Protein AF-A0AAD9SMP8-F1 (afdb_monomer)

Sequence (390 aa):
MAASILRLLPRDSVRFQEAGIYNTIIQHGGFRTTGMDWRRNPSGDGKGGKKAGELVGGMPQEEKLDVYGPPGNGTLNMPQPKLCQILLDEATKQETISICFNTELVAIYDEEGDEFVKAETKDITTGNKKIFAGRYLVGADGGKSKTRRLLGIPFSGHTWPEQLLATDVWLINYEESPITTTYLLDPVHYTVITPLTRPVTGEKSMWRIVFALAPDDTRNDEELLSDEHIYSHYERIWPGPRPLPFQTENRMTYVIHQRLAATMKRGRCLLAGDAAHLVNPTGALGLNTGFLDAIALSDALKMILKEGKPADRVLQTYSNERRKVVQDFVDPTSTYNKLRLHSINIETAAQDDWFFRSLQGYSSEDFRRYWGRLDQMWPTDMRALVDKSV

Solvent-accessible surface area (backbone atoms only — not comparable to full-atom values): 21055 Å² total; per-residue (Å²): 128,81,67,53,71,42,54,31,49,33,72,58,40,43,52,34,47,76,70,67,44,39,66,57,41,40,76,74,61,28,38,43,23,29,29,38,34,33,24,42,57,37,43,74,60,86,78,70,27,28,34,73,30,58,78,57,30,46,46,61,64,44,98,77,68,70,43,78,56,77,72,39,82,25,29,41,30,33,47,35,64,60,53,52,48,53,53,47,56,61,45,68,73,36,90,90,54,85,85,71,77,65,56,42,82,76,48,76,50,74,60,93,88,58,79,48,31,35,40,33,30,29,31,75,87,79,64,52,72,49,77,47,76,33,68,59,45,77,27,68,61,32,78,78,22,58,54,38,55,75,69,68,49,55,71,50,72,53,68,57,76,40,39,34,43,37,34,34,32,38,35,57,31,73,57,93,64,81,55,37,37,38,33,30,45,30,76,55,56,21,32,43,38,33,60,54,37,85,78,48,70,79,34,75,25,37,29,40,38,36,32,37,38,54,67,81,62,80,68,51,74,68,56,63,65,28,69,69,52,50,45,62,52,48,72,51,64,54,47,32,61,65,84,71,74,68,48,77,80,44,75,49,76,48,78,41,34,44,31,37,39,77,56,31,55,56,94,54,34,35,40,28,28,38,32,26,36,39,54,40,62,41,80,58,46,42,73,53,53,23,52,51,39,50,50,36,48,51,52,38,48,46,40,32,78,74,67,66,44,64,56,68,63,42,49,50,48,52,26,52,51,58,50,45,34,38,67,77,41,49,51,56,52,24,50,51,47,43,46,56,30,37,71,52,58,76,93,46,32,50,76,73,39,68,67,34,41,27,28,76,36,80,86,35,68,60,27,48,54,57,51,49,48,52,70,62,53,67,65,69,63,53,65,66,56,59,62,68,74,110

Nearest PDB structures (foldseek):
  6aio-assembly1_A  TM=8.167E-01  e=2.215E-22  Pseudomonas putida
  8jqq-assembly1_B  TM=7.731E-01  e=3.507E-19  Xylophilus ampelinus
  8jqo-assembly1_A  TM=7.330E-01  e=1.964E-19  Xylophilus ampelinus
  8jqo-assembly2_C-2  TM=7.338E-01  e=7.036E-19  Xylophilus ampelinus
  8jqo-assembly1_D  TM=6.074E-01  e=1.804E-14  Xylophilus ampelinus

pLDDT: mean 88.71, std 10.53, range [29.11, 98.75]

Secondary structure (DSSP, 8-state):
---PEEEE-HHHHHHHHHTT-HHHHHHTT-EEE-EEEEEPPPEE-SSSSEEPPPEEEEEES-SS--TTSSSSSSEEEEEHHHHHHHHHHHHHT-TT----TTEEEEEEE--TT-SSEEEEEEETTT--EEEEEES-EEE---TT-HHHHHTT--EEEEEEEEEEEEEEEEEE--S---SEEEEE--TTT-EEEEESS---TTSEEEEEEEEEPPTT----HHHHTSHHHHHHHHHHH--B-SSPPEEEEEEEEEEEEEEEES-SEETTEEE-GGGTEE--STTS-HHHHHHHHHHHHHHHHHHHHTT---HHHHHHHHHHHHHHHIIIIIHHHHHHHHHHHHSS-TTTHHHH-HHHHHTT-TTSHHHHHHHHHHHHHSS--HHHHHHHT-

Organism: Phomopsis amygdali (NCBI:txid1214568)

Foldseek 3Di:
DQQDKQWAALVLLVVCVVVVCSLVCLVLFKWFFQEEWEFAWWDDPVPQFTDGGDTLFDDRQDPDDPGSDGRGHTIIIAGNVSVVVSVVVVQVVDPPDDDDPQKAFDAWDFDPPDQWIKTWIARNPPRDIDIDIDNAAEFPPALPTPLCVNLVWDKDFWWDLWKKKKFWKKFAAADPDRQYFYWHFAQAWIKTKHWNHGHDHRDIGIIIMMTTHGSPPPDDFCRCFDPVNVQVVCRTHDGDHPPGDMDTDDIGMDIAIFIAIPWQDDRRYGYAASRGTTFGCQVNPRVSLRVLLVVLVVVLCCCCVPVVQDNVLLRRLSGVLSVCLSVVPVRVVRVVSVCLRNPDPSVCSCPPDLVSVLRVDCPDPSNVVVVVCCVPRRHDPSVVSSVVVD

InterPro domains:
  IPR002938 FAD-binding domain [PF01494] (42-331)
  IPR036188 FAD/NAD(P)-binding domain superfamily [G3DSA:3.50.50.60] (16-326)
  IPR036188 FAD/NAD(P)-binding domain superfamily [SSF51905] (65-343)
  IPR050641 Rifampicin monooxygenase-like [PTHR43004] (73-327)

Mean predicted aligned error: 5.75 Å

Radius of gyration: 22.21 Å; Cα contacts (8 Å, |Δi|>4): 740; chains: 1; bounding box: 58×47×62 Å

Structure (mmCIF, N/CA/C/O backbone):
data_AF-A0AAD9SMP8-F1
#
_entry.id   AF-A0AAD9SMP8-F1
#
loop_
_atom_site.group_PDB
_atom_site.id
_atom_site.type_symbol
_atom_site.label_atom_id
_atom_site.label_alt_id
_atom_site.label_comp_id
_atom_site.label_asym_id
_atom_site.label_entity_id
_atom_site.label_seq_id
_atom_site.pdbx_PDB_ins_code
_atom_site.Cartn_x
_atom_site.Cartn_y
_atom_site.Cartn_z
_atom_site.occupancy
_atom_site.B_iso_or_equiv
_atom_site.auth_seq_id
_atom_site.auth_comp_id
_atom_site.auth_asym_id
_atom_site.auth_atom_id
_atom_site.pdbx_PDB_model_num
ATOM 1 N N . MET A 1 1 ? 9.479 -7.147 8.253 1.00 29.11 1 MET A N 1
ATOM 2 C CA . MET A 1 1 ? 8.318 -6.748 7.424 1.00 29.11 1 MET A CA 1
ATOM 3 C C . MET A 1 1 ? 8.856 -6.188 6.125 1.00 29.11 1 MET A C 1
ATOM 5 O O . MET A 1 1 ? 9.811 -5.424 6.206 1.00 29.11 1 MET A O 1
ATOM 9 N N . ALA A 1 2 ? 8.289 -6.540 4.965 1.00 30.45 2 ALA A N 1
ATOM 10 C CA . ALA A 1 2 ? 8.535 -5.762 3.749 1.00 30.45 2 ALA A CA 1
ATOM 11 C C . ALA A 1 2 ? 8.248 -4.313 4.065 1.00 30.45 2 ALA A C 1
ATOM 13 O O . ALA A 1 2 ? 7.158 -3.997 4.541 1.00 30.45 2 ALA A O 1
ATOM 14 N N . ALA A 1 3 ? 9.217 -3.444 3.808 1.00 36.84 3 ALA A N 1
ATOM 15 C CA . ALA A 1 3 ? 8.882 -2.056 3.613 1.00 36.84 3 ALA A CA 1
ATOM 16 C C . ALA A 1 3 ? 7.893 -2.035 2.439 1.00 36.84 3 ALA A C 1
ATOM 18 O O . ALA A 1 3 ? 8.264 -2.347 1.315 1.00 36.84 3 ALA A O 1
ATOM 19 N N . SER A 1 4 ? 6.616 -1.739 2.670 1.00 54.50 4 SER A N 1
ATOM 20 C CA . SER A 1 4 ? 5.801 -1.277 1.553 1.00 54.50 4 SER A CA 1
ATOM 21 C C . SER A 1 4 ? 6.406 0.042 1.071 1.00 54.50 4 SER A C 1
ATOM 23 O O . SER A 1 4 ? 7.112 0.730 1.817 1.00 54.50 4 SER A O 1
ATOM 25 N N . ILE A 1 5 ? 6.174 0.404 -0.183 1.00 56.78 5 ILE A N 1
ATOM 26 C CA . ILE A 1 5 ? 6.502 1.750 -0.640 1.00 56.78 5 ILE A CA 1
ATOM 27 C C . ILE A 1 5 ? 5.227 2.581 -0.619 1.00 56.78 5 ILE A C 1
ATOM 29 O O . ILE A 1 5 ? 4.198 2.188 -1.174 1.00 56.78 5 ILE A O 1
ATOM 33 N N . LEU A 1 6 ? 5.300 3.732 0.041 1.00 60.56 6 LEU A N 1
ATOM 34 C CA . LEU A 1 6 ? 4.286 4.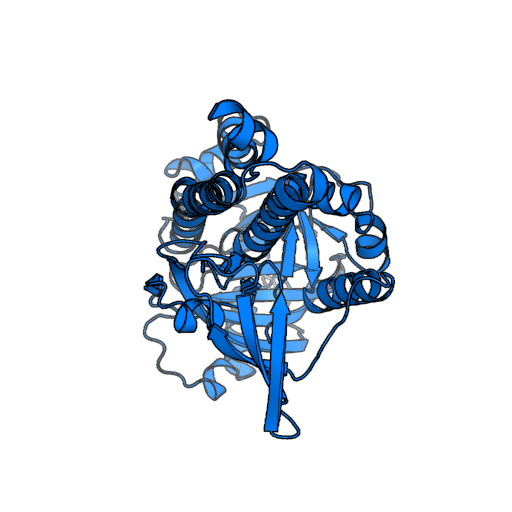758 -0.094 1.00 60.56 6 LEU A CA 1
ATOM 35 C C . LEU A 1 6 ? 4.351 5.290 -1.523 1.00 60.56 6 LEU A C 1
ATOM 37 O O . LEU A 1 6 ? 5.400 5.774 -1.927 1.00 60.56 6 LEU A O 1
ATOM 41 N N . ARG A 1 7 ? 3.255 5.177 -2.273 1.00 67.81 7 ARG A N 1
ATOM 42 C CA . ARG A 1 7 ? 3.108 5.720 -3.630 1.00 67.81 7 ARG A CA 1
ATOM 43 C C . ARG A 1 7 ? 1.834 6.535 -3.688 1.00 67.81 7 ARG A C 1
ATOM 45 O O . ARG A 1 7 ? 0.819 6.045 -4.164 1.00 67.81 7 ARG A O 1
ATOM 52 N N . LEU A 1 8 ? 1.860 7.742 -3.148 1.00 67.06 8 LEU A N 1
ATOM 53 C CA . LEU A 1 8 ? 0.639 8.531 -3.014 1.00 67.06 8 LEU A CA 1
ATOM 54 C C . LEU A 1 8 ? 0.308 9.240 -4.311 1.00 67.06 8 LEU A C 1
ATOM 56 O O . LEU A 1 8 ? 1.173 9.894 -4.898 1.00 67.06 8 LEU A O 1
ATOM 60 N N . LEU A 1 9 ? -0.955 9.144 -4.712 1.00 71.06 9 LEU A N 1
ATOM 61 C CA . LEU A 1 9 ? -1.479 9.929 -5.816 1.00 71.06 9 LEU A CA 1
ATOM 62 C C . LEU A 1 9 ? -1.513 11.420 -5.422 1.00 71.06 9 LEU A C 1
ATOM 64 O O . LEU A 1 9 ? -1.563 11.737 -4.227 1.00 71.06 9 LEU A O 1
ATOM 68 N N . PRO A 1 10 ? -1.530 12.346 -6.399 1.00 70.38 10 PRO A N 1
ATOM 69 C CA . PRO A 1 10 ? -1.538 13.791 -6.162 1.00 70.38 10 PRO A CA 1
ATOM 70 C C . PRO A 1 10 ? -2.457 14.257 -5.027 1.00 70.38 10 PRO A C 1
ATOM 72 O O . PRO A 1 10 ? -2.018 14.954 -4.113 1.00 70.38 10 PRO A O 1
ATOM 75 N N . ARG A 1 11 ? -3.720 13.817 -5.012 1.00 70.19 11 ARG A N 1
ATOM 76 C CA . ARG A 1 11 ? -4.690 14.205 -3.973 1.00 70.19 11 ARG A CA 1
ATOM 77 C C . ARG A 1 11 ? -4.349 13.675 -2.587 1.00 70.19 11 ARG A C 1
ATOM 79 O O . ARG A 1 11 ? -4.571 14.376 -1.604 1.00 70.19 11 ARG A O 1
ATOM 86 N N . ASP A 1 12 ? -3.797 12.472 -2.496 1.00 73.44 12 ASP A N 1
ATOM 87 C CA . ASP A 1 12 ? -3.423 11.905 -1.204 1.00 73.44 12 ASP A CA 1
ATOM 88 C C . ASP A 1 12 ? -2.249 12.701 -0.605 1.00 73.44 12 ASP A C 1
ATOM 90 O O . ASP A 1 12 ? -2.205 12.942 0.600 1.00 73.44 12 ASP A O 1
ATOM 94 N N . SER A 1 13 ? -1.343 13.216 -1.448 1.00 77.62 13 SER A N 1
ATOM 95 C CA . SER A 1 13 ? -0.249 14.092 -1.007 1.00 77.62 13 SER A CA 1
ATOM 96 C C . SER A 1 13 ? -0.734 15.433 -0.429 1.00 77.62 13 SER A C 1
ATOM 98 O O . SER A 1 13 ? -0.152 15.929 0.537 1.00 77.62 13 SER A O 1
ATOM 100 N N . VAL A 1 14 ? -1.855 15.974 -0.929 1.00 81.56 14 VAL A N 1
ATOM 101 C CA . VAL A 1 14 ? -2.503 17.173 -0.360 1.00 81.56 14 VAL A CA 1
ATOM 102 C C . VAL A 1 14 ? -2.977 16.913 1.071 1.00 81.56 14 VAL A C 1
ATOM 104 O O . VAL A 1 14 ? -2.834 17.777 1.930 1.00 81.56 14 VAL A O 1
ATOM 107 N N . ARG A 1 15 ? -3.448 15.701 1.384 1.00 81.38 15 ARG A N 1
ATOM 108 C CA . ARG A 1 15 ? -3.866 15.343 2.752 1.00 81.38 15 ARG A CA 1
ATOM 109 C C . ARG A 1 15 ? -2.700 15.336 3.736 1.00 81.38 15 ARG A C 1
ATOM 111 O O . ARG A 1 15 ? -2.864 15.739 4.883 1.00 81.38 15 ARG A O 1
ATOM 118 N N . PHE A 1 16 ? -1.505 14.956 3.289 1.00 85.00 16 PHE A N 1
ATOM 119 C CA . PHE A 1 16 ? -0.293 15.078 4.105 1.00 85.00 16 PHE A CA 1
ATOM 120 C C . PHE A 1 16 ? 0.128 16.532 4.331 1.00 85.00 16 PHE A C 1
ATOM 122 O O . PHE A 1 16 ? 0.701 16.850 5.374 1.00 85.00 16 PHE A O 1
ATOM 129 N N . GLN A 1 17 ? -0.174 17.423 3.386 1.00 88.25 17 GLN A N 1
ATOM 130 C CA . GLN A 1 17 ? 0.035 18.859 3.551 1.00 88.25 17 GLN A CA 1
ATOM 131 C C . GLN A 1 17 ? -0.968 19.469 4.528 1.00 88.25 17 GLN A C 1
ATOM 133 O O . GLN A 1 17 ? -0.564 20.241 5.393 1.00 88.25 17 GLN A O 1
ATOM 138 N N . GLU A 1 18 ? -2.243 19.089 4.439 1.00 85.38 18 GLU A N 1
ATOM 139 C CA . GLU A 1 18 ? -3.284 19.472 5.403 1.00 85.38 18 GLU A CA 1
ATOM 140 C C . GLU A 1 18 ? -2.964 18.963 6.816 1.00 85.38 18 GLU A C 1
ATOM 142 O O . GLU A 1 18 ? -3.203 19.663 7.797 1.00 85.38 18 GLU A O 1
ATOM 147 N N . ALA A 1 19 ? -2.372 17.769 6.923 1.00 84.38 19 ALA A N 1
ATOM 148 C CA . ALA A 1 19 ? -1.872 17.217 8.180 1.00 84.38 19 ALA A CA 1
ATOM 149 C C . ALA A 1 19 ? -0.556 17.864 8.662 1.00 84.38 19 ALA A C 1
ATOM 151 O O . ALA A 1 19 ? -0.098 17.552 9.757 1.00 84.38 19 ALA A O 1
ATOM 152 N N . GLY A 1 20 ? 0.064 18.743 7.866 1.00 89.88 20 GLY A N 1
ATOM 153 C CA . GLY A 1 20 ? 1.288 19.464 8.227 1.00 89.88 20 GLY A CA 1
ATOM 154 C C . GLY A 1 20 ? 2.585 18.655 8.133 1.00 89.88 20 GLY A C 1
ATOM 155 O O . GLY A 1 20 ? 3.628 19.152 8.547 1.00 89.88 20 GLY A O 1
ATOM 156 N N . ILE A 1 21 ? 2.560 17.441 7.573 1.00 90.94 21 ILE A N 1
ATOM 157 C CA . ILE A 1 21 ? 3.720 16.528 7.572 1.00 90.94 21 ILE A CA 1
ATOM 158 C C . ILE A 1 21 ? 4.367 16.341 6.195 1.00 90.94 21 ILE A C 1
ATOM 160 O O . ILE A 1 21 ? 5.416 15.710 6.094 1.00 90.94 21 ILE A O 1
ATOM 164 N N . TYR A 1 22 ? 3.790 16.905 5.128 1.00 91.62 22 TYR A N 1
ATOM 165 C CA . TYR A 1 22 ? 4.344 16.802 3.770 1.00 91.62 22 TYR A CA 1
ATOM 166 C C . TYR A 1 22 ? 5.791 17.312 3.680 1.00 91.62 22 TYR A C 1
ATOM 168 O O . TYR A 1 22 ? 6.666 16.612 3.175 1.00 91.62 22 TYR A O 1
ATOM 176 N N . ASN A 1 23 ? 6.077 18.494 4.233 1.00 92.50 23 ASN A N 1
ATOM 177 C CA . ASN A 1 23 ? 7.435 19.048 4.220 1.00 92.50 23 ASN A CA 1
ATOM 178 C C . ASN A 1 23 ? 8.419 18.163 4.997 1.00 92.50 23 ASN A C 1
ATOM 180 O O . ASN A 1 23 ? 9.541 17.952 4.540 1.00 92.50 23 ASN A O 1
ATOM 184 N N . THR A 1 24 ? 7.987 17.590 6.123 1.00 93.12 24 THR A N 1
ATOM 185 C CA . THR A 1 24 ? 8.782 16.626 6.893 1.00 93.12 24 THR A CA 1
ATOM 186 C C . THR A 1 24 ? 9.091 15.381 6.062 1.00 93.12 24 THR A C 1
ATOM 188 O O . THR A 1 24 ? 10.232 14.920 6.060 1.00 93.12 24 THR A O 1
ATOM 191 N N . ILE A 1 25 ? 8.115 14.869 5.299 1.00 92.00 25 ILE A N 1
ATOM 192 C CA . ILE A 1 25 ? 8.309 13.742 4.374 1.00 92.00 25 ILE A CA 1
ATOM 193 C C . ILE A 1 25 ? 9.389 14.077 3.339 1.00 92.00 25 ILE A C 1
ATOM 195 O O . ILE A 1 25 ? 10.327 13.299 3.171 1.00 92.00 25 ILE A O 1
ATOM 199 N N . ILE A 1 26 ? 9.309 15.241 2.690 1.00 92.56 26 ILE A N 1
ATOM 200 C CA . ILE A 1 26 ? 10.308 15.676 1.702 1.00 92.56 26 ILE A CA 1
ATOM 201 C C . ILE A 1 26 ? 11.707 15.789 2.330 1.00 92.56 26 ILE A C 1
ATOM 203 O O . ILE A 1 26 ? 12.669 15.223 1.809 1.00 92.56 26 ILE A O 1
ATOM 207 N N . GLN A 1 27 ? 11.823 16.432 3.495 1.00 92.62 27 GLN A N 1
ATOM 208 C CA . GLN A 1 27 ? 13.098 16.609 4.207 1.00 92.62 27 GLN A CA 1
ATOM 209 C C . GLN A 1 27 ? 13.762 15.284 4.612 1.00 92.62 27 GLN A C 1
ATOM 211 O O . GLN A 1 27 ? 14.986 15.197 4.650 1.00 92.62 27 GLN A O 1
ATOM 216 N N . HIS A 1 28 ? 12.975 14.235 4.866 1.00 91.31 28 HIS A N 1
ATOM 217 C CA . HIS A 1 28 ? 13.473 12.912 5.265 1.00 91.31 28 HIS A CA 1
ATOM 218 C C . HIS A 1 28 ? 13.647 11.941 4.081 1.00 91.31 28 HIS A C 1
ATOM 220 O O . HIS A 1 28 ? 13.738 10.717 4.252 1.00 91.31 28 HIS A O 1
ATOM 226 N N . GLY A 1 29 ? 13.746 12.487 2.867 1.00 88.44 29 GLY A N 1
ATOM 227 C CA . GLY A 1 29 ? 14.067 11.744 1.651 1.00 88.44 29 GLY A CA 1
ATOM 228 C C . GLY A 1 29 ? 12.851 11.251 0.872 1.00 88.44 29 GLY A C 1
ATOM 229 O O . GLY A 1 29 ? 13.003 10.367 0.032 1.00 88.44 29 GLY A O 1
ATOM 230 N N . GLY A 1 30 ? 11.662 11.790 1.146 1.00 90.88 30 GLY A N 1
ATOM 231 C CA . GLY A 1 30 ? 10.511 11.653 0.262 1.00 90.88 30 GLY A CA 1
ATOM 232 C C . GLY A 1 30 ? 10.731 12.441 -1.026 1.00 90.88 30 GLY A C 1
ATOM 233 O O . GLY A 1 30 ? 11.321 13.521 -1.015 1.00 90.88 30 GLY A O 1
ATOM 234 N N . PHE A 1 31 ? 10.287 11.895 -2.152 1.00 89.81 31 PHE A N 1
ATOM 235 C CA . PHE A 1 31 ? 10.496 12.519 -3.458 1.00 89.81 31 PHE A CA 1
ATOM 236 C C . PHE A 1 31 ? 9.381 12.146 -4.429 1.00 89.81 31 PHE A C 1
ATOM 238 O O . PHE A 1 31 ? 8.780 11.073 -4.323 1.00 89.81 31 PHE A O 1
ATOM 245 N N . ARG A 1 32 ? 9.100 13.021 -5.395 1.00 87.69 32 ARG A N 1
ATOM 246 C CA . ARG A 1 32 ? 8.068 12.760 -6.398 1.00 87.69 32 ARG A CA 1
ATOM 247 C C . ARG A 1 32 ? 8.624 12.116 -7.670 1.00 87.69 32 ARG A C 1
ATOM 249 O O . ARG A 1 32 ? 9.694 12.478 -8.153 1.00 87.69 32 ARG A O 1
ATOM 256 N N . THR A 1 33 ? 7.868 11.173 -8.220 1.00 84.38 33 THR A N 1
ATOM 257 C CA . THR A 1 33 ? 8.068 10.560 -9.542 1.00 84.38 33 THR A CA 1
ATOM 258 C C . THR A 1 33 ? 7.073 11.136 -10.541 1.00 84.38 33 THR A C 1
ATOM 260 O O . THR A 1 33 ? 5.932 11.419 -10.177 1.00 84.38 33 THR A O 1
ATOM 263 N N . THR A 1 34 ? 7.468 11.251 -11.808 1.00 80.06 34 THR A N 1
ATOM 264 C CA . THR A 1 34 ? 6.631 11.774 -12.897 1.00 80.06 34 THR A CA 1
ATOM 265 C C . THR A 1 34 ? 5.416 10.900 -13.176 1.00 80.06 34 THR A C 1
ATOM 267 O O . THR A 1 34 ? 4.425 11.418 -13.671 1.00 80.06 34 THR A O 1
ATOM 270 N N . GLY A 1 35 ? 5.422 9.617 -12.803 1.00 80.56 35 GLY A N 1
ATOM 271 C CA . GLY A 1 35 ? 4.240 8.762 -12.895 1.00 80.56 35 GLY A CA 1
ATOM 272 C C . GLY A 1 35 ? 4.569 7.284 -13.040 1.00 80.56 35 GLY A C 1
ATOM 273 O O . GLY A 1 35 ? 5.394 6.749 -12.297 1.00 80.56 35 GLY A O 1
ATOM 274 N N . MET A 1 36 ? 3.900 6.626 -13.985 1.00 85.19 36 MET A N 1
ATOM 275 C CA . MET A 1 36 ? 4.024 5.190 -14.242 1.00 85.19 36 MET A CA 1
ATOM 276 C C . MET A 1 36 ? 4.268 4.921 -15.724 1.00 85.19 36 MET A C 1
ATOM 278 O O . MET A 1 36 ? 3.774 5.675 -16.559 1.00 85.19 36 MET A O 1
ATOM 282 N N . ASP A 1 37 ? 4.976 3.850 -16.064 1.00 87.50 37 ASP A N 1
ATOM 283 C CA . ASP A 1 37 ? 5.091 3.384 -17.443 1.00 87.50 37 ASP A CA 1
ATOM 284 C C . ASP A 1 37 ? 4.951 1.863 -17.566 1.00 87.50 37 ASP A C 1
ATOM 286 O O . ASP A 1 37 ? 5.175 1.110 -16.622 1.00 87.50 37 ASP A O 1
ATOM 290 N N . TRP A 1 38 ? 4.495 1.419 -18.732 1.00 90.19 38 TRP A N 1
ATOM 291 C CA . TRP A 1 38 ? 4.293 0.022 -19.090 1.00 90.19 38 TRP A CA 1
ATOM 292 C C . TRP A 1 38 ? 5.191 -0.287 -20.268 1.00 90.19 38 TRP A C 1
ATOM 294 O O . TRP A 1 38 ? 5.119 0.385 -21.300 1.00 90.19 38 TRP A O 1
ATOM 304 N N . ARG A 1 39 ? 6.044 -1.294 -20.120 1.00 90.25 39 ARG A N 1
ATOM 305 C CA . ARG A 1 39 ? 7.081 -1.612 -21.094 1.00 90.25 39 ARG A CA 1
ATOM 306 C C . ARG A 1 39 ? 7.143 -3.096 -21.392 1.00 90.25 39 ARG A C 1
ATOM 308 O O . ARG A 1 39 ? 6.751 -3.944 -20.588 1.00 90.25 39 ARG A O 1
ATOM 315 N N . ARG A 1 40 ? 7.712 -3.395 -22.554 1.00 91.81 40 ARG A N 1
ATOM 316 C CA . ARG A 1 40 ? 8.226 -4.729 -22.864 1.00 91.81 40 ARG A CA 1
ATOM 317 C C . ARG A 1 40 ? 9.415 -5.055 -21.962 1.00 91.81 40 ARG A C 1
ATOM 319 O O . ARG A 1 40 ? 10.055 -4.159 -21.410 1.00 91.81 40 ARG A O 1
ATOM 326 N N . ASN A 1 41 ? 9.759 -6.334 -21.869 1.00 91.19 41 ASN A N 1
ATOM 327 C CA . ASN A 1 41 ? 11.029 -6.727 -21.269 1.00 91.19 41 ASN A CA 1
ATOM 328 C C . ASN A 1 41 ? 12.221 -6.120 -22.042 1.00 91.19 41 ASN A C 1
ATOM 330 O O . ASN A 1 41 ? 12.153 -5.982 -23.269 1.00 91.19 41 ASN A O 1
ATOM 334 N N . PRO A 1 42 ? 13.328 -5.788 -21.353 1.00 92.56 42 PRO A N 1
ATOM 335 C CA . PRO A 1 42 ? 14.574 -5.372 -21.987 1.00 92.56 42 PRO A CA 1
ATOM 336 C C . PRO A 1 42 ? 15.079 -6.339 -23.059 1.00 92.56 42 PRO A C 1
ATOM 338 O O . PRO A 1 42 ? 15.039 -7.563 -22.899 1.00 92.56 42 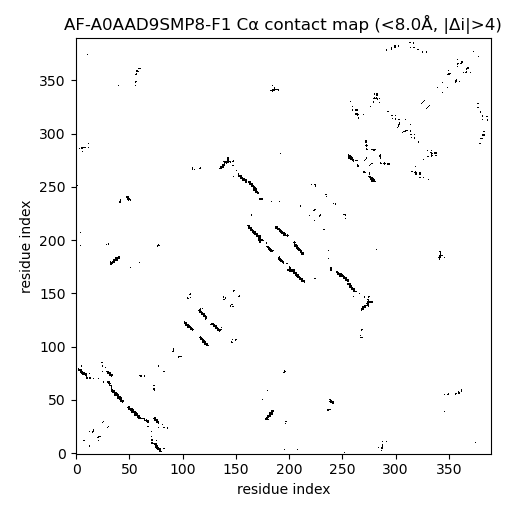PRO A O 1
ATOM 341 N N . SER A 1 43 ? 15.641 -5.766 -24.121 1.00 93.00 43 SER A N 1
ATOM 342 C CA . SER A 1 43 ? 16.243 -6.493 -25.245 1.00 93.00 43 SER A CA 1
ATOM 343 C C . SER A 1 43 ? 17.756 -6.278 -25.286 1.00 93.00 43 SER A C 1
ATOM 345 O O . SER A 1 43 ? 18.278 -5.381 -24.625 1.00 93.00 43 SER A O 1
ATOM 347 N N . GLY A 1 44 ? 18.477 -7.116 -26.036 1.00 93.62 44 GLY A N 1
ATOM 348 C CA . GLY A 1 44 ? 19.923 -6.962 -26.201 1.00 93.62 44 GLY A CA 1
ATOM 349 C C . GLY A 1 44 ? 20.285 -5.620 -26.844 1.00 93.62 44 GLY A C 1
ATOM 350 O O . GLY A 1 44 ? 19.621 -5.167 -27.778 1.00 93.62 44 GLY A O 1
ATOM 351 N N . ASP A 1 45 ? 21.354 -4.991 -26.362 1.00 92.44 45 ASP A N 1
ATOM 352 C CA . ASP A 1 45 ? 21.861 -3.719 -26.899 1.00 92.44 45 ASP A CA 1
ATOM 353 C C . ASP A 1 45 ? 22.838 -3.893 -28.084 1.00 92.44 45 ASP A C 1
ATOM 355 O O . ASP A 1 45 ? 23.335 -2.911 -28.635 1.00 92.44 45 ASP A O 1
ATOM 359 N N . GLY A 1 46 ? 23.128 -5.142 -28.473 1.00 92.69 46 GLY A N 1
ATOM 360 C CA . GLY A 1 46 ? 24.106 -5.492 -29.510 1.00 92.69 46 GLY A CA 1
ATOM 361 C C . GLY A 1 46 ? 25.575 -5.413 -29.066 1.00 92.69 46 GLY A C 1
ATOM 362 O O . GLY A 1 46 ? 26.464 -5.663 -29.874 1.00 92.69 46 GLY A O 1
ATOM 363 N N . LYS A 1 47 ? 25.841 -5.090 -27.795 1.00 92.88 47 LYS A N 1
ATOM 364 C CA . LYS A 1 47 ? 27.174 -4.917 -27.186 1.00 92.88 47 LYS A CA 1
ATOM 365 C C . LYS A 1 47 ? 27.406 -5.852 -25.990 1.00 92.88 47 LYS A C 1
ATOM 367 O O . LYS A 1 47 ? 28.362 -5.672 -25.242 1.00 92.88 47 LYS A O 1
ATOM 372 N N . GLY A 1 48 ? 26.539 -6.850 -25.815 1.00 91.38 48 GLY A N 1
ATOM 373 C CA . GLY A 1 48 ? 26.582 -7.796 -24.697 1.00 91.38 48 GLY A CA 1
ATOM 374 C C . GLY A 1 48 ? 25.834 -7.326 -23.444 1.00 91.38 48 GLY A C 1
ATOM 375 O O . GLY A 1 48 ? 25.847 -8.030 -22.441 1.00 91.38 48 GLY A O 1
ATOM 376 N N . GLY A 1 49 ? 25.170 -6.168 -23.491 1.00 93.94 49 GLY A N 1
ATOM 377 C CA . GLY A 1 49 ? 24.280 -5.671 -22.448 1.00 93.94 49 GLY A CA 1
ATOM 378 C C . GLY A 1 49 ? 22.808 -5.729 -22.859 1.00 93.94 49 GLY A C 1
ATOM 379 O O . GLY A 1 49 ? 22.414 -6.380 -23.835 1.00 93.94 49 GLY A O 1
ATOM 380 N N . LYS A 1 50 ? 21.976 -5.016 -22.099 1.00 94.06 50 LYS A N 1
ATOM 381 C CA . LYS A 1 50 ? 20.555 -4.821 -22.385 1.00 94.06 50 LYS A CA 1
ATOM 382 C C . LYS A 1 50 ? 20.195 -3.348 -22.445 1.00 94.06 50 LYS A C 1
ATOM 384 O O . LYS A 1 50 ? 20.704 -2.556 -21.661 1.00 94.06 50 LYS A O 1
ATOM 389 N N . LYS A 1 51 ? 19.245 -3.021 -23.313 1.00 92.81 51 LYS A N 1
ATOM 390 C CA . LYS A 1 51 ? 18.569 -1.723 -23.346 1.00 92.81 51 LYS A CA 1
ATOM 391 C C . LYS A 1 51 ? 17.149 -1.846 -22.818 1.00 92.81 51 LYS A C 1
ATOM 393 O O . LYS A 1 51 ? 16.560 -2.932 -22.913 1.00 92.81 51 LYS A O 1
ATOM 398 N N . ALA A 1 52 ? 16.588 -0.765 -22.281 1.00 91.31 52 ALA A N 1
ATOM 399 C CA . ALA A 1 52 ? 15.212 -0.801 -21.801 1.00 91.31 52 ALA A CA 1
ATOM 400 C C . ALA A 1 52 ? 14.238 -1.255 -22.898 1.00 91.31 52 ALA A C 1
ATOM 402 O O . ALA A 1 52 ? 14.421 -0.980 -24.087 1.00 91.31 52 ALA A O 1
ATOM 403 N N . GLY A 1 53 ? 13.210 -1.997 -22.487 1.00 90.62 53 GLY A N 1
ATOM 404 C CA . GLY A 1 53 ? 12.172 -2.437 -23.406 1.00 90.62 53 GLY A CA 1
ATOM 405 C C . GLY A 1 53 ? 11.338 -1.264 -23.909 1.00 90.62 53 GLY A C 1
ATOM 406 O O . GLY A 1 53 ? 11.257 -0.210 -23.271 1.00 90.62 53 GLY A O 1
ATOM 407 N N . GLU A 1 54 ? 10.721 -1.459 -25.070 1.00 90.00 54 GLU A N 1
ATOM 408 C CA . GLU A 1 54 ? 9.891 -0.442 -25.712 1.00 90.00 54 GLU A CA 1
ATOM 409 C C . GLU A 1 54 ? 8.688 -0.071 -24.839 1.00 90.00 54 GLU A C 1
ATOM 411 O O . GLU A 1 54 ? 8.110 -0.917 -24.145 1.00 90.00 54 GLU A O 1
ATOM 416 N N . LEU A 1 55 ? 8.314 1.208 -24.890 1.00 88.38 55 LEU A N 1
ATOM 417 C CA . LEU A 1 55 ? 7.155 1.742 -24.190 1.00 88.38 55 LEU A CA 1
ATOM 418 C C . LEU A 1 55 ? 5.867 1.244 -24.856 1.00 88.38 55 LEU A C 1
ATOM 420 O O . LEU A 1 55 ? 5.639 1.486 -26.036 1.00 88.38 55 LEU A O 1
ATOM 424 N N . VAL A 1 56 ? 5.016 0.581 -24.076 1.00 88.19 56 VAL A N 1
ATOM 425 C CA . VAL A 1 56 ? 3.665 0.166 -24.481 1.00 88.19 56 VAL A CA 1
ATOM 426 C C . VAL A 1 56 ? 2.655 1.258 -24.138 1.00 88.19 56 VAL A C 1
ATOM 428 O O . VAL A 1 56 ? 1.733 1.512 -24.904 1.00 88.19 56 VAL A O 1
ATOM 431 N N . GLY A 1 57 ? 2.833 1.936 -23.003 1.00 85.12 57 GLY A N 1
ATOM 432 C CA . GLY A 1 57 ? 2.024 3.084 -22.599 1.00 85.12 57 GLY A CA 1
ATOM 433 C C . GLY A 1 57 ? 2.618 3.773 -21.378 1.00 85.12 57 GLY A C 1
ATOM 434 O O . GLY A 1 57 ? 3.337 3.150 -20.600 1.00 85.12 57 GLY A O 1
ATOM 435 N N . GLY A 1 58 ? 2.334 5.059 -21.202 1.00 82.62 58 GLY A N 1
ATOM 436 C CA . GLY A 1 58 ? 2.806 5.828 -20.054 1.00 82.62 58 GLY A CA 1
ATOM 437 C C . GLY A 1 58 ? 1.675 6.556 -19.338 1.00 82.62 58 GLY A C 1
ATOM 438 O O . GLY A 1 58 ? 0.592 6.748 -19.874 1.00 82.62 58 GLY A O 1
ATOM 439 N N . MET A 1 59 ? 1.950 6.965 -18.105 1.00 74.06 59 MET A N 1
ATOM 440 C CA . MET A 1 59 ? 1.203 7.939 -17.307 1.00 74.06 59 MET A CA 1
ATOM 441 C C . MET A 1 59 ? 2.124 9.008 -16.664 1.00 74.06 59 MET A C 1
ATOM 443 O O . MET A 1 59 ? 2.015 9.215 -15.453 1.00 74.06 59 MET A O 1
ATOM 447 N N . PRO A 1 60 ? 3.068 9.678 -17.363 1.00 67.00 60 PRO A N 1
ATOM 448 C CA . PRO A 1 60 ? 3.662 10.919 -16.895 1.00 67.00 60 PRO A CA 1
ATOM 449 C C . PRO A 1 60 ? 2.567 11.952 -16.639 1.00 67.00 60 PRO A C 1
ATOM 451 O O . PRO A 1 60 ? 1.814 12.349 -17.524 1.00 67.00 60 PRO A O 1
ATOM 454 N N . GLN A 1 61 ? 2.485 12.376 -15.388 1.00 61.31 61 GLN A N 1
ATOM 455 C CA . GLN A 1 61 ? 1.596 13.434 -14.939 1.00 61.31 61 GLN A CA 1
ATOM 456 C C . GLN A 1 61 ? 2.147 14.814 -15.335 1.00 61.31 61 GLN A C 1
ATOM 458 O O . GLN A 1 61 ? 1.361 15.739 -15.499 1.00 61.31 61 GLN A O 1
ATOM 463 N N . GLU A 1 62 ? 3.467 14.939 -15.550 1.00 63.97 62 GLU A N 1
ATOM 464 C CA . GLU A 1 62 ? 4.147 16.139 -16.064 1.00 63.97 62 GLU A CA 1
ATOM 465 C C . GLU A 1 62 ? 5.409 15.782 -16.871 1.00 63.97 62 GLU A C 1
ATOM 467 O O . GLU A 1 62 ? 6.112 14.825 -16.538 1.00 63.97 62 GLU A O 1
ATOM 472 N N . GLU A 1 63 ? 5.737 16.590 -17.890 1.00 62.66 63 GLU A N 1
ATOM 473 C CA . GLU A 1 63 ? 7.007 16.494 -18.638 1.00 62.66 63 GLU A CA 1
ATOM 474 C C . GLU A 1 63 ? 8.222 16.895 -17.785 1.00 62.66 63 GLU A C 1
ATOM 476 O O . GLU A 1 63 ? 9.306 16.330 -17.930 1.00 62.66 63 GLU A O 1
ATOM 481 N N . LYS A 1 64 ? 8.049 17.867 -16.879 1.00 69.88 64 LYS A N 1
ATOM 482 C CA . LYS A 1 64 ? 9.066 18.318 -15.922 1.00 69.88 64 LYS A CA 1
ATOM 483 C C . LYS A 1 64 ? 8.424 18.500 -14.557 1.00 69.88 64 LYS A C 1
ATOM 485 O O . LYS A 1 64 ? 7.606 19.393 -14.386 1.00 69.88 64 LYS A O 1
ATOM 490 N N . LEU A 1 65 ? 8.839 17.672 -13.605 1.00 78.12 65 LEU A N 1
ATOM 491 C CA . LEU A 1 65 ? 8.327 17.672 -12.241 1.00 78.12 65 LEU A CA 1
ATOM 492 C C . LEU A 1 65 ? 9.361 18.268 -11.284 1.00 78.12 65 LEU A C 1
ATOM 494 O O . LEU A 1 65 ? 10.511 17.823 -11.253 1.00 78.12 65 LEU A O 1
ATOM 498 N N . ASP A 1 66 ? 8.941 19.215 -10.447 1.00 85.44 66 ASP A N 1
ATOM 499 C CA . ASP A 1 66 ? 9.725 19.593 -9.271 1.00 85.44 66 ASP A CA 1
ATOM 500 C C . ASP A 1 66 ? 9.673 18.449 -8.246 1.00 85.44 66 ASP A C 1
ATOM 502 O O . ASP A 1 66 ? 8.696 18.272 -7.521 1.00 85.44 66 ASP A O 1
ATOM 506 N N . VAL A 1 67 ? 10.727 17.643 -8.181 1.00 85.00 67 VAL A N 1
ATOM 507 C CA . VAL A 1 67 ? 10.780 16.423 -7.358 1.00 85.00 67 VAL A CA 1
ATOM 508 C C . VAL A 1 67 ? 10.542 16.691 -5.861 1.00 85.00 67 VAL A C 1
ATOM 510 O O . VAL A 1 67 ? 10.054 15.798 -5.164 1.00 85.00 67 VAL A O 1
ATOM 513 N N . TYR A 1 68 ? 10.828 17.908 -5.384 1.00 89.81 68 TYR A N 1
ATOM 514 C CA . TYR A 1 68 ? 10.701 18.316 -3.976 1.00 89.81 68 TYR A CA 1
ATOM 515 C C . TYR A 1 68 ? 9.713 19.468 -3.756 1.00 89.81 68 TYR A C 1
ATOM 517 O O . TYR A 1 68 ? 9.589 19.976 -2.642 1.00 89.81 68 TYR A O 1
ATOM 525 N N . GLY A 1 69 ? 9.015 19.871 -4.815 1.00 86.62 69 GLY A N 1
ATOM 526 C CA . GLY A 1 69 ? 8.038 20.946 -4.781 1.00 86.62 69 GLY A CA 1
ATOM 527 C C . GLY A 1 69 ? 6.782 20.624 -3.963 1.00 86.62 69 GLY A C 1
ATOM 528 O O . GLY A 1 69 ? 6.639 19.528 -3.403 1.00 86.62 69 GLY A O 1
ATOM 529 N N . PRO A 1 70 ? 5.836 21.577 -3.905 1.00 86.50 70 PRO A N 1
ATOM 530 C CA . PRO A 1 70 ? 4.597 21.424 -3.148 1.00 86.50 70 PRO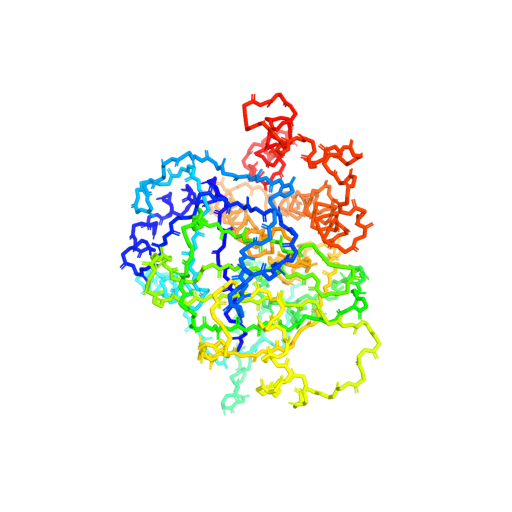 A CA 1
ATOM 531 C C . PRO A 1 70 ? 3.756 20.242 -3.660 1.00 86.50 70 PRO A C 1
ATOM 533 O O . PRO A 1 70 ? 3.924 19.841 -4.817 1.00 86.50 70 PRO A O 1
ATOM 536 N N . PRO A 1 71 ? 2.823 19.711 -2.845 1.00 84.06 71 PRO A N 1
ATOM 537 C CA . PRO A 1 71 ? 1.902 18.663 -3.280 1.00 84.06 71 PRO A CA 1
ATOM 538 C C . PRO A 1 71 ? 1.207 19.051 -4.587 1.00 84.06 71 PRO A C 1
ATOM 540 O O . PRO A 1 71 ? 0.853 20.211 -4.796 1.00 84.06 71 PRO A O 1
ATOM 543 N N . GLY A 1 72 ? 1.013 18.085 -5.477 1.00 77.38 72 GLY A N 1
ATOM 544 C CA . GLY A 1 72 ? 0.487 18.339 -6.813 1.00 77.38 72 GLY A CA 1
ATOM 545 C C . GLY A 1 72 ? 0.692 17.130 -7.705 1.00 77.38 72 GLY A C 1
ATOM 546 O O . GLY A 1 72 ? 0.696 16.004 -7.211 1.00 77.38 72 GLY A O 1
ATOM 547 N N . ASN A 1 73 ? 0.892 17.364 -8.999 1.00 75.31 73 ASN A N 1
ATOM 548 C CA . ASN A 1 73 ? 1.201 16.302 -9.948 1.00 75.31 73 ASN A CA 1
ATOM 549 C C . ASN A 1 73 ? 2.444 15.498 -9.514 1.00 75.31 73 ASN A C 1
ATOM 551 O O . ASN A 1 73 ? 3.299 15.960 -8.752 1.00 75.31 73 ASN A O 1
ATOM 555 N N . GLY A 1 74 ? 2.522 14.270 -10.004 1.00 77.56 74 GLY A N 1
ATOM 556 C CA . GLY A 1 74 ? 3.491 13.261 -9.610 1.00 77.56 74 GLY A CA 1
ATOM 557 C C . GLY A 1 74 ? 2.989 12.330 -8.503 1.00 77.56 74 GLY A C 1
ATOM 558 O O . GLY A 1 74 ? 2.012 12.581 -7.803 1.00 77.56 74 GLY A O 1
ATOM 559 N N . THR A 1 75 ? 3.690 11.212 -8.342 1.00 81.81 75 THR A N 1
ATOM 560 C CA . THR A 1 75 ? 3.472 10.270 -7.234 1.00 81.81 75 THR A CA 1
ATOM 561 C C . THR A 1 75 ? 4.527 10.510 -6.164 1.00 81.81 75 THR A C 1
ATOM 563 O O . THR A 1 75 ? 5.710 10.551 -6.489 1.00 81.81 75 THR A O 1
ATOM 566 N N . LEU A 1 76 ? 4.133 10.670 -4.900 1.00 86.00 76 LEU A N 1
ATOM 567 C CA . LEU A 1 76 ? 5.082 10.818 -3.790 1.00 86.00 76 LEU A CA 1
ATOM 568 C C . LEU A 1 76 ? 5.573 9.441 -3.333 1.00 86.00 76 LEU A C 1
ATOM 570 O O . LEU A 1 76 ? 4.757 8.581 -3.000 1.00 86.00 76 LEU A O 1
ATOM 574 N N . ASN A 1 77 ? 6.895 9.265 -3.289 1.00 86.88 77 ASN A N 1
ATOM 575 C CA . ASN A 1 77 ? 7.563 8.019 -2.925 1.00 86.88 77 ASN A CA 1
ATOM 576 C C . ASN A 1 77 ? 8.311 8.159 -1.604 1.00 86.88 77 ASN A C 1
ATOM 578 O O . ASN A 1 77 ? 9.061 9.115 -1.399 1.00 86.88 77 ASN A O 1
ATOM 582 N N . MET A 1 78 ? 8.137 7.170 -0.728 1.00 86.94 78 MET A N 1
ATOM 583 C CA . MET A 1 78 ? 8.937 7.002 0.484 1.00 86.94 78 MET A CA 1
ATOM 584 C C . MET A 1 78 ? 8.861 5.544 0.970 1.00 86.94 78 MET A C 1
ATOM 586 O O . MET A 1 78 ? 7.779 4.949 0.951 1.00 86.94 78 MET A O 1
ATOM 590 N N . PRO A 1 79 ? 9.964 4.954 1.465 1.00 86.00 79 PRO A N 1
ATOM 591 C CA . PRO A 1 79 ? 9.898 3.681 2.176 1.00 86.00 79 PRO A CA 1
ATOM 592 C C . PRO A 1 79 ? 8.967 3.772 3.395 1.00 86.00 79 PRO A C 1
ATOM 594 O O . PRO A 1 79 ? 9.148 4.640 4.249 1.00 86.00 79 PRO A O 1
ATOM 597 N N . GLN A 1 80 ? 8.009 2.850 3.524 1.00 85.88 80 GLN A N 1
ATOM 598 C CA . GLN A 1 80 ? 7.040 2.844 4.627 1.00 85.88 80 GLN A CA 1
ATOM 599 C C . GLN A 1 80 ? 7.682 2.949 6.024 1.00 85.88 80 GLN A C 1
ATOM 601 O O . GLN A 1 80 ? 7.147 3.712 6.822 1.00 85.88 80 GLN A O 1
ATOM 606 N N . PRO A 1 81 ? 8.814 2.286 6.351 1.00 87.38 81 PRO A N 1
ATOM 607 C CA . PRO A 1 81 ? 9.428 2.431 7.672 1.00 87.38 81 PRO A CA 1
ATOM 608 C C . PRO A 1 81 ? 9.797 3.879 8.018 1.00 87.38 81 PRO A C 1
ATOM 610 O O . PRO A 1 81 ? 9.599 4.299 9.154 1.00 87.38 81 PRO A O 1
ATOM 613 N N . LYS A 1 82 ? 10.261 4.665 7.034 1.00 90.19 82 LYS A N 1
ATOM 614 C CA . LYS A 1 82 ? 10.559 6.090 7.235 1.00 90.19 82 LYS A CA 1
ATOM 615 C C . LYS A 1 82 ? 9.288 6.893 7.493 1.00 90.19 82 LYS A C 1
ATOM 617 O O . LYS A 1 82 ? 9.261 7.703 8.410 1.00 90.19 82 LYS A O 1
ATOM 622 N N . LEU A 1 83 ? 8.225 6.631 6.731 1.00 89.50 83 LEU A N 1
ATOM 623 C CA . LEU A 1 83 ? 6.934 7.284 6.951 1.00 89.50 83 LEU A CA 1
ATOM 624 C C . LEU A 1 83 ? 6.363 6.946 8.333 1.00 89.50 83 LEU A C 1
ATOM 626 O O . LEU A 1 83 ? 5.897 7.836 9.035 1.00 89.50 83 LEU A O 1
ATOM 630 N N . CYS A 1 84 ? 6.406 5.674 8.735 1.00 92.12 84 CYS A N 1
ATOM 631 C CA . CYS A 1 84 ? 5.955 5.242 10.055 1.00 92.12 84 CYS A CA 1
ATOM 632 C C . CYS A 1 84 ? 6.737 5.934 11.173 1.00 92.12 84 CYS A C 1
ATOM 634 O O . CYS A 1 84 ? 6.121 6.325 12.157 1.00 92.12 84 CYS A O 1
ATOM 636 N N . GLN A 1 85 ? 8.051 6.125 11.009 1.00 94.00 85 GLN A N 1
ATOM 637 C CA . GLN A 1 85 ? 8.854 6.877 11.971 1.00 94.00 85 GLN A CA 1
ATOM 638 C C . GLN A 1 85 ? 8.405 8.340 12.057 1.00 94.00 85 GLN A C 1
ATOM 640 O O . GLN A 1 85 ? 8.163 8.823 13.153 1.00 94.00 85 GLN A O 1
ATOM 645 N N . ILE A 1 86 ? 8.191 9.015 10.921 1.00 93.88 86 ILE A N 1
ATOM 646 C CA . ILE A 1 86 ? 7.679 10.398 10.905 1.00 93.88 86 ILE A CA 1
ATOM 647 C C . ILE A 1 86 ? 6.326 10.485 11.621 1.00 93.88 86 ILE A C 1
ATOM 649 O O . ILE A 1 86 ? 6.122 11.355 12.461 1.00 93.88 86 ILE A O 1
ATOM 653 N N . LEU A 1 87 ? 5.399 9.573 11.315 1.00 92.88 87 LEU A N 1
ATOM 654 C CA . LEU A 1 87 ? 4.082 9.538 11.955 1.00 92.88 87 LEU A CA 1
ATOM 655 C C . LEU A 1 87 ? 4.181 9.275 13.461 1.00 92.88 87 LEU A C 1
ATOM 657 O O . LEU A 1 87 ? 3.436 9.876 14.230 1.00 92.88 87 LEU A O 1
ATOM 661 N N . LEU A 1 88 ? 5.090 8.391 13.876 1.00 94.94 88 LEU A N 1
ATOM 662 C CA . LEU A 1 88 ? 5.365 8.105 15.279 1.00 94.94 88 LEU A CA 1
ATOM 663 C C . LEU A 1 88 ? 5.903 9.350 15.992 1.00 94.94 88 LEU A C 1
ATOM 665 O O . LEU A 1 88 ? 5.367 9.730 17.031 1.00 94.94 88 LEU A O 1
ATOM 669 N N . ASP A 1 89 ? 6.901 10.011 15.413 1.00 94.62 89 ASP A N 1
ATOM 670 C CA . ASP A 1 89 ? 7.511 11.210 15.983 1.00 94.62 89 ASP A CA 1
ATOM 671 C C . ASP A 1 89 ? 6.468 12.325 16.138 1.00 94.62 89 ASP A C 1
ATOM 673 O O . ASP A 1 89 ? 6.335 12.904 17.214 1.00 94.62 89 ASP A O 1
ATOM 677 N N . GLU A 1 90 ? 5.650 12.582 15.113 1.00 92.75 90 GLU A N 1
ATOM 678 C CA . GLU A 1 90 ? 4.564 13.567 15.199 1.00 92.75 90 GLU A CA 1
ATOM 679 C C . GLU A 1 90 ? 3.488 13.182 16.222 1.00 92.75 90 GLU A C 1
ATOM 681 O O . GLU A 1 90 ? 3.004 14.041 16.961 1.00 92.75 90 GLU A O 1
ATOM 686 N N . ALA A 1 91 ? 3.137 11.897 16.316 1.00 93.19 91 ALA A N 1
ATOM 687 C CA . ALA A 1 91 ? 2.182 11.415 17.307 1.00 93.19 91 ALA A CA 1
ATOM 688 C C . ALA A 1 91 ? 2.709 11.594 18.741 1.00 93.19 91 ALA A C 1
ATOM 690 O O . ALA A 1 91 ? 1.962 12.027 19.615 1.00 93.19 91 ALA A O 1
ATOM 691 N N . THR A 1 92 ? 3.995 11.327 18.986 1.00 94.44 92 THR A N 1
ATOM 692 C CA . THR A 1 92 ? 4.609 11.472 20.321 1.00 94.44 92 THR A CA 1
ATOM 693 C C . THR A 1 92 ? 4.729 12.914 20.807 1.00 94.44 92 THR A C 1
ATOM 695 O O . THR A 1 92 ? 4.839 13.135 22.011 1.00 94.44 92 THR A O 1
ATOM 698 N N . LYS A 1 93 ? 4.650 13.908 19.912 1.00 94.12 93 LYS A N 1
ATOM 699 C CA . LYS A 1 93 ? 4.584 15.330 20.296 1.00 94.12 93 LYS A CA 1
ATOM 700 C C . LYS A 1 93 ? 3.232 15.720 20.900 1.00 94.12 93 LYS A C 1
ATOM 702 O O . LYS A 1 93 ? 3.117 16.791 21.486 1.00 94.12 93 LYS A O 1
ATOM 707 N N . GLN A 1 94 ? 2.201 14.892 20.733 1.00 93.88 94 GLN A N 1
ATOM 708 C CA . GLN A 1 94 ? 0.854 15.165 21.224 1.00 93.88 94 GLN A CA 1
ATOM 709 C C . GLN A 1 94 ? 0.669 14.560 22.619 1.00 93.88 94 GLN A C 1
ATOM 711 O O . GLN A 1 94 ? 0.633 13.342 22.771 1.00 93.88 94 GLN A O 1
ATOM 716 N N . GLU A 1 95 ? 0.433 15.395 23.633 1.00 95.81 9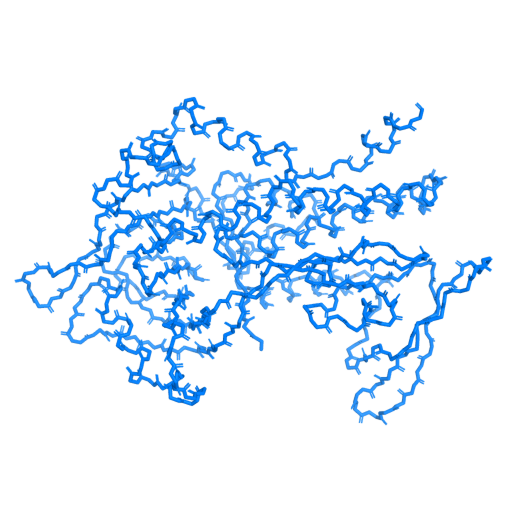5 GLU A N 1
ATOM 717 C CA . GLU A 1 95 ? 0.205 14.943 25.022 1.00 95.81 95 GLU A CA 1
ATOM 718 C C . GLU A 1 95 ? -1.030 14.036 25.180 1.00 95.81 95 GLU A C 1
ATOM 720 O O . GLU A 1 95 ? -1.166 13.300 26.154 1.00 95.81 95 GLU A O 1
ATOM 725 N N . THR A 1 96 ? -1.944 14.075 24.208 1.00 95.25 96 THR A N 1
ATOM 726 C CA . THR A 1 96 ? -3.177 13.273 24.192 1.00 95.25 96 THR A CA 1
ATOM 727 C C . THR A 1 96 ? -2.992 11.869 23.612 1.00 95.25 96 THR A C 1
ATOM 729 O O . THR A 1 96 ? -3.938 11.078 23.629 1.00 95.25 96 THR A O 1
ATOM 732 N N . ILE A 1 97 ? -1.802 11.535 23.101 1.00 96.38 97 ILE A N 1
ATOM 733 C CA . ILE A 1 97 ? -1.505 10.235 22.497 1.00 96.38 97 ILE A CA 1
ATOM 734 C C . ILE A 1 97 ? -0.602 9.430 23.432 1.00 96.38 97 ILE A C 1
ATOM 736 O O . ILE A 1 97 ? 0.452 9.879 23.866 1.00 96.38 97 ILE A O 1
ATOM 740 N N . SER A 1 98 ? -1.005 8.193 23.715 1.00 95.44 98 SER A N 1
ATOM 741 C CA . SER A 1 98 ? -0.187 7.211 24.432 1.00 95.44 98 SER A CA 1
ATOM 742 C C . SER A 1 98 ? 0.094 6.018 23.530 1.00 95.44 98 SER A C 1
ATOM 744 O O . SER A 1 98 ? -0.824 5.469 22.921 1.00 95.44 98 SER A O 1
ATOM 746 N N . ILE A 1 99 ? 1.359 5.603 23.460 1.00 95.88 99 ILE A N 1
ATOM 747 C CA . ILE A 1 99 ? 1.806 4.500 22.605 1.00 95.88 99 ILE A CA 1
ATOM 748 C C . ILE A 1 99 ? 2.284 3.353 23.486 1.00 95.88 99 ILE A C 1
ATOM 750 O O . ILE A 1 99 ? 3.204 3.504 24.286 1.00 95.88 99 ILE A O 1
ATOM 754 N N . CYS A 1 100 ? 1.651 2.194 23.328 1.00 95.06 100 CYS A N 1
ATOM 755 C CA . CYS A 1 100 ? 2.001 0.976 24.049 1.00 95.06 100 CYS A CA 1
ATOM 756 C C . CYS A 1 100 ? 2.548 -0.050 23.055 1.00 95.06 100 CYS A C 1
ATOM 758 O O . CYS A 1 100 ? 1.794 -0.830 22.472 1.00 95.06 100 CYS A O 1
ATOM 760 N N . PHE A 1 101 ? 3.866 -0.041 22.843 1.00 96.38 101 PHE A N 1
ATOM 761 C CA . PHE A 1 101 ? 4.530 -1.108 22.095 1.00 96.38 101 PHE A CA 1
ATOM 762 C C . PHE A 1 101 ? 4.396 -2.451 22.823 1.00 96.38 101 PHE A C 1
ATOM 764 O O . PHE A 1 101 ? 3.988 -2.512 23.984 1.00 96.38 101 PHE A O 1
ATOM 771 N N . ASN A 1 102 ? 4.708 -3.539 22.119 1.00 96.88 102 ASN A N 1
ATOM 772 C CA . ASN A 1 102 ? 4.730 -4.896 22.675 1.00 96.88 102 ASN A CA 1
ATOM 773 C C . ASN A 1 102 ? 3.384 -5.337 23.282 1.00 96.88 102 ASN A C 1
ATOM 775 O O . ASN A 1 102 ? 3.336 -6.254 24.093 1.00 96.88 102 ASN A O 1
ATOM 779 N N . THR A 1 103 ? 2.286 -4.695 22.885 1.00 97.69 103 THR A N 1
ATOM 780 C CA . THR A 1 103 ? 0.958 -4.893 23.463 1.00 97.69 103 THR A CA 1
ATOM 781 C C . THR A 1 103 ? 0.047 -5.545 22.428 1.00 97.69 103 THR A C 1
ATOM 783 O O . THR A 1 103 ? -0.389 -4.906 21.473 1.00 97.69 103 THR A O 1
ATOM 786 N N . GLU A 1 104 ? -0.236 -6.833 22.598 1.00 97.75 104 GLU A N 1
ATOM 787 C CA . GLU A 1 104 ? -1.086 -7.604 21.692 1.00 97.75 104 GLU A CA 1
ATOM 788 C C . GLU A 1 104 ? -2.539 -7.605 22.185 1.00 97.75 104 GLU A C 1
ATOM 790 O O . GLU A 1 104 ? -2.809 -7.978 23.324 1.00 97.75 104 GLU A O 1
ATOM 795 N N . LEU A 1 105 ? -3.502 -7.243 21.334 1.00 98.50 105 LEU A N 1
ATOM 796 C CA . LEU A 1 105 ? -4.930 -7.410 21.632 1.00 98.50 105 LEU A CA 1
ATOM 797 C C . LEU A 1 105 ? -5.260 -8.898 21.811 1.00 98.50 105 LEU A C 1
ATOM 799 O O . LEU A 1 105 ? -4.864 -9.705 20.978 1.00 98.50 105 LEU A O 1
ATOM 803 N N . VAL A 1 106 ? -6.003 -9.293 22.844 1.00 98.19 106 VAL A N 1
ATOM 804 C CA . VAL A 1 106 ? -6.400 -10.696 23.075 1.00 98.19 106 VAL A CA 1
ATOM 805 C C . VAL A 1 106 ? -7.909 -10.907 23.138 1.00 98.19 106 VAL A C 1
ATOM 807 O O . VAL A 1 106 ? -8.356 -11.964 22.701 1.00 98.19 106 VAL A O 1
ATOM 810 N N . ALA A 1 107 ? -8.682 -9.919 23.593 1.00 98.50 107 ALA A N 1
ATOM 811 C CA . ALA A 1 107 ? -10.143 -9.975 23.609 1.00 98.50 107 ALA A CA 1
ATOM 812 C C . ALA A 1 107 ? -10.765 -8.579 23.449 1.00 98.50 107 ALA A C 1
ATOM 814 O O . ALA A 1 107 ? -10.134 -7.566 23.762 1.00 98.50 107 ALA A O 1
ATOM 815 N N . ILE A 1 108 ? -12.004 -8.545 22.959 1.00 98.56 108 ILE A N 1
ATOM 816 C CA . ILE A 1 108 ? -12.837 -7.343 22.853 1.00 98.56 108 ILE A CA 1
ATOM 817 C C . ILE A 1 108 ? -14.163 -7.635 23.554 1.00 98.56 108 ILE A C 1
ATOM 819 O O . ILE A 1 108 ? -14.769 -8.674 23.293 1.00 98.56 108 ILE A O 1
ATOM 823 N N . TYR A 1 109 ? -14.614 -6.705 24.391 1.00 97.19 109 TYR A N 1
ATOM 824 C CA . TYR A 1 109 ? -15.925 -6.728 25.032 1.00 97.19 109 TYR A CA 1
ATOM 825 C C . TYR A 1 109 ? -16.666 -5.439 24.659 1.00 97.19 109 TYR A C 1
ATOM 827 O O . TYR A 1 109 ? -16.206 -4.343 24.988 1.00 97.19 109 TYR A O 1
ATOM 835 N N . ASP A 1 110 ? -17.765 -5.579 23.922 1.00 94.56 110 ASP A N 1
ATOM 836 C CA . ASP A 1 110 ? -18.592 -4.484 23.400 1.00 94.56 110 ASP A CA 1
ATOM 837 C C . ASP A 1 110 ? -20.062 -4.904 23.540 1.00 94.56 110 ASP A C 1
ATOM 839 O O . ASP A 1 110 ? -20.630 -5.527 22.641 1.00 94.56 110 ASP A O 1
ATOM 843 N N . GLU A 1 111 ? -20.628 -4.684 24.729 1.00 89.50 111 GLU A N 1
ATOM 844 C CA . GLU A 1 111 ? -22.002 -5.074 25.061 1.00 89.50 111 GLU A CA 1
ATOM 845 C C . GLU A 1 111 ? -23.001 -3.989 24.640 1.00 89.50 111 GLU A C 1
ATOM 847 O O . GLU A 1 111 ? -22.711 -2.789 24.643 1.00 89.50 111 GLU A O 1
ATOM 852 N N . GLU A 1 112 ? -24.205 -4.406 24.252 1.00 81.75 112 GLU A N 1
ATOM 853 C CA . GLU A 1 112 ? -25.253 -3.471 23.855 1.00 81.75 112 GLU A CA 1
ATOM 854 C C . GLU A 1 112 ? -25.686 -2.612 25.054 1.00 81.75 112 GLU A C 1
ATOM 856 O O . GLU A 1 112 ? -26.047 -3.128 26.107 1.00 81.75 112 GLU A O 1
ATOM 861 N N . GLY A 1 113 ? -25.642 -1.287 24.891 1.00 79.31 113 GLY A N 1
ATOM 862 C CA . GLY A 1 113 ? -25.951 -0.323 25.952 1.00 79.31 113 GLY A CA 1
ATOM 863 C C . GLY A 1 113 ? -24.730 0.251 26.680 1.00 79.31 113 GLY A C 1
ATOM 864 O O . GLY A 1 113 ? -24.864 1.294 27.322 1.00 79.31 113 GLY A O 1
ATOM 865 N N . ASP A 1 114 ? -23.538 -0.334 26.523 1.00 84.38 114 ASP A N 1
ATOM 866 C CA . ASP A 1 114 ? -22.315 0.212 27.121 1.00 84.38 114 ASP A CA 1
ATOM 867 C C . ASP A 1 114 ? -21.897 1.538 26.455 1.00 84.38 114 ASP A C 1
ATOM 869 O O . ASP A 1 114 ? -21.989 1.724 25.234 1.00 84.38 114 ASP A O 1
ATOM 873 N N . GLU A 1 115 ? -21.377 2.484 27.249 1.00 89.06 115 GLU A N 1
ATOM 874 C CA . GLU A 1 115 ? -20.764 3.723 26.731 1.00 89.06 115 GLU A CA 1
ATOM 875 C C . GLU A 1 115 ? -19.366 3.464 26.131 1.00 89.06 115 GLU A C 1
ATOM 877 O O . GLU A 1 115 ? -18.917 4.193 25.240 1.00 89.06 115 GLU A O 1
ATOM 882 N N . PHE A 1 116 ? -18.689 2.402 26.580 1.00 95.94 116 PHE A N 1
ATOM 883 C CA . PHE A 1 116 ? -17.297 2.106 26.249 1.00 95.94 116 PHE A CA 1
ATOM 884 C C . PHE A 1 116 ? -17.120 0.666 25.768 1.00 95.94 116 PHE A C 1
ATOM 886 O O . PHE A 1 116 ? -17.661 -0.261 26.356 1.00 95.94 116 PHE A O 1
ATOM 893 N N . VAL A 1 117 ? -16.260 0.481 24.770 1.00 97.50 117 VAL A N 1
ATOM 894 C CA . VAL A 1 117 ? -15.689 -0.821 24.416 1.00 97.50 117 VAL A CA 1
ATOM 895 C C . VAL A 1 117 ? -14.454 -1.087 25.276 1.00 97.50 117 VAL A C 1
ATOM 897 O O . VAL A 1 117 ? -13.645 -0.184 25.525 1.00 97.50 117 VAL A O 1
ATOM 900 N N . LYS A 1 118 ? -14.284 -2.337 25.717 1.00 98.19 118 LYS A N 1
ATOM 901 C CA . LYS A 1 118 ? -13.113 -2.797 26.473 1.00 98.19 118 LYS A CA 1
ATOM 902 C C . LYS A 1 118 ? -12.229 -3.682 25.598 1.00 98.19 118 LYS A C 1
ATOM 904 O O . LYS A 1 118 ? -12.693 -4.658 25.014 1.00 98.19 118 LYS A O 1
ATOM 909 N N . ALA A 1 119 ? -10.941 -3.366 25.552 1.00 98.25 119 ALA A N 1
ATOM 910 C CA . ALA A 1 119 ? -9.905 -4.163 24.909 1.00 98.25 119 ALA A CA 1
ATOM 911 C C . ALA A 1 119 ? -9.012 -4.795 25.975 1.00 98.25 119 ALA A C 1
ATOM 913 O O . ALA A 1 119 ? -8.327 -4.083 26.712 1.00 98.25 119 ALA A O 1
ATOM 914 N N . GLU A 1 120 ? -8.993 -6.121 26.047 1.00 98.50 120 GLU A N 1
ATOM 915 C CA . GLU A 1 120 ? -7.990 -6.838 26.831 1.00 98.50 120 GLU A CA 1
ATOM 916 C C . GLU A 1 120 ? -6.754 -7.040 25.967 1.00 98.50 120 GLU A C 1
ATOM 918 O O . GLU A 1 120 ? -6.837 -7.548 24.846 1.00 98.50 120 GLU A O 1
ATOM 923 N N . THR A 1 121 ? -5.601 -6.658 26.492 1.00 98.31 121 THR A N 1
ATOM 924 C CA . THR A 1 121 ? -4.311 -6.801 25.835 1.00 98.31 121 THR A CA 1
ATOM 925 C C . THR A 1 121 ? -3.357 -7.619 26.690 1.00 98.31 121 THR A C 1
ATOM 927 O O . THR A 1 121 ? -3.543 -7.766 27.899 1.00 98.31 121 THR A O 1
ATOM 930 N N . LYS A 1 122 ? -2.327 -8.160 26.047 1.00 98.25 122 LYS A N 1
ATOM 931 C CA . LYS A 1 122 ? -1.240 -8.907 26.662 1.00 98.25 122 LYS A CA 1
ATOM 932 C C . LYS A 1 122 ? 0.087 -8.295 26.233 1.00 98.25 122 LYS A C 1
ATOM 934 O O . LYS A 1 122 ? 0.342 -8.142 25.041 1.00 98.25 122 LYS A O 1
ATOM 939 N N . ASP A 1 123 ? 0.930 -7.974 27.200 1.00 97.69 123 ASP A N 1
ATOM 940 C CA . ASP A 1 123 ? 2.320 -7.623 26.941 1.00 97.69 123 ASP A CA 1
ATOM 941 C C . ASP A 1 123 ? 3.072 -8.881 26.470 1.00 97.69 123 ASP A C 1
ATOM 943 O O . ASP A 1 123 ? 3.061 -9.912 27.148 1.00 97.69 123 ASP A O 1
ATOM 947 N N . ILE A 1 124 ? 3.685 -8.830 25.287 1.00 96.12 124 ILE A N 1
ATOM 948 C CA . ILE A 1 124 ? 4.323 -10.006 24.674 1.00 96.12 124 ILE A CA 1
ATOM 949 C C . ILE A 1 124 ? 5.654 -10.383 25.336 1.00 96.12 124 ILE A C 1
ATOM 951 O O . ILE A 1 124 ? 6.117 -11.505 25.151 1.00 96.12 124 ILE A O 1
ATOM 955 N N . THR A 1 125 ? 6.258 -9.477 26.108 1.00 96.19 125 THR A N 1
ATOM 956 C CA . THR A 1 125 ? 7.528 -9.709 26.805 1.00 96.19 125 THR A CA 1
ATOM 957 C C . THR A 1 125 ? 7.290 -10.327 28.183 1.00 96.19 125 THR A C 1
ATOM 959 O O . THR A 1 125 ? 7.959 -11.282 28.564 1.00 96.19 125 THR A O 1
ATOM 962 N N . THR A 1 126 ? 6.333 -9.790 28.941 1.00 96.56 126 THR A N 1
ATOM 963 C CA . THR A 1 126 ? 6.058 -10.185 30.336 1.00 96.56 126 THR A CA 1
ATOM 964 C C . THR A 1 126 ? 4.894 -11.162 30.465 1.00 96.56 126 THR A C 1
ATOM 966 O O . THR A 1 126 ? 4.769 -11.855 31.469 1.00 96.56 126 THR A O 1
ATOM 969 N N . GLY A 1 127 ? 4.012 -11.212 29.466 1.00 96.00 127 GLY A N 1
ATOM 970 C CA . GLY A 1 127 ? 2.771 -11.977 29.505 1.00 96.00 127 GLY A CA 1
ATOM 971 C C . GLY A 1 127 ? 1.650 -11.334 30.326 1.00 96.00 127 GLY A C 1
ATOM 972 O O . GLY A 1 127 ? 0.551 -11.894 30.364 1.00 96.00 127 GLY A O 1
ATOM 973 N N . ASN A 1 128 ? 1.900 -10.176 30.946 1.00 97.06 128 ASN A N 1
ATOM 974 C CA . ASN A 1 128 ? 0.926 -9.466 31.768 1.00 97.06 128 ASN A CA 1
ATOM 975 C C . ASN A 1 128 ? -0.260 -8.989 30.933 1.00 97.06 128 ASN A C 1
ATOM 977 O O . ASN A 1 128 ? -0.096 -8.520 29.806 1.00 97.06 128 ASN A O 1
ATOM 981 N N . LYS A 1 129 ? -1.459 -9.080 31.508 1.00 97.88 129 LYS A N 1
ATOM 982 C CA . LYS A 1 129 ? -2.694 -8.643 30.860 1.00 97.88 129 LYS A CA 1
ATOM 983 C C . LYS A 1 129 ? -3.157 -7.296 31.396 1.00 97.88 129 LYS A C 1
ATOM 985 O O . LYS A 1 129 ? -3.019 -7.020 32.587 1.00 97.88 129 LYS A O 1
ATOM 990 N N . LYS A 1 130 ? -3.747 -6.478 30.528 1.00 97.50 130 LYS A N 1
ATOM 991 C CA . LYS A 1 130 ? -4.342 -5.184 30.879 1.00 97.50 130 LYS A CA 1
ATOM 992 C C . LYS A 1 130 ? -5.648 -4.986 30.122 1.00 97.50 130 LYS A C 1
ATOM 994 O O . LYS A 1 130 ? -5.793 -5.474 29.009 1.00 97.50 130 LYS A O 1
ATOM 999 N N . ILE A 1 131 ? -6.587 -4.255 30.716 1.00 97.94 131 ILE A N 1
ATOM 1000 C CA . ILE A 1 131 ? -7.813 -3.828 30.039 1.00 97.94 131 ILE A CA 1
ATOM 1001 C C . ILE A 1 131 ? -7.746 -2.322 29.805 1.00 97.94 131 ILE A C 1
ATOM 1003 O O . ILE A 1 131 ? -7.444 -1.554 30.719 1.00 97.94 131 ILE A O 1
ATOM 1007 N N . PHE A 1 132 ? -8.046 -1.914 28.578 1.00 97.25 132 PHE A N 1
ATOM 1008 C CA . PHE A 1 132 ? -8.273 -0.526 28.196 1.00 97.25 132 PHE A CA 1
ATOM 1009 C C . PHE A 1 132 ? -9.755 -0.336 27.890 1.00 97.25 132 PHE A C 1
ATOM 1011 O O . PHE A 1 132 ? -10.344 -1.164 27.201 1.00 97.25 132 PHE A O 1
ATOM 1018 N N . ALA A 1 133 ? -10.350 0.748 28.380 1.00 97.12 133 ALA A N 1
ATOM 1019 C CA . ALA A 1 133 ? -11.716 1.138 28.049 1.00 97.12 133 ALA A CA 1
ATOM 1020 C C . ALA A 1 133 ? -11.688 2.433 27.233 1.00 97.12 133 ALA A C 1
ATOM 1022 O O . ALA A 1 133 ? -10.982 3.378 27.589 1.00 97.12 133 ALA A O 1
ATOM 1023 N N . GLY A 1 134 ? -12.443 2.475 26.140 1.00 96.50 134 GLY A N 1
ATOM 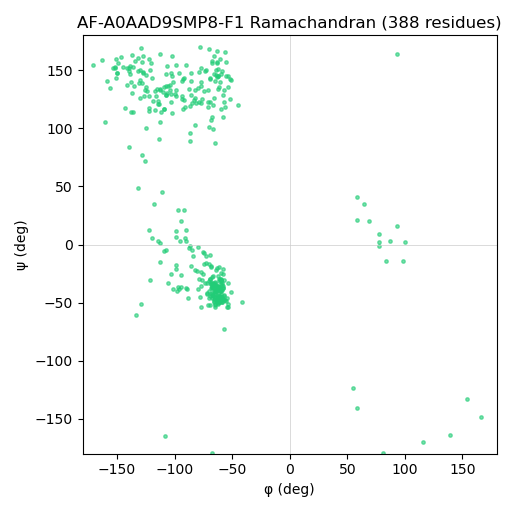1024 C CA . GLY A 1 134 ? -12.520 3.633 25.255 1.00 96.50 134 GLY A CA 1
ATOM 1025 C C . GLY A 1 134 ? -13.878 3.719 24.573 1.00 96.50 134 GLY A C 1
ATOM 1026 O O . GLY A 1 134 ? -14.610 2.740 24.498 1.00 96.50 134 GLY A O 1
ATOM 1027 N N . ARG A 1 135 ? -14.247 4.904 24.078 1.00 96.25 135 ARG A N 1
ATOM 1028 C CA . ARG A 1 135 ? -15.542 5.090 23.393 1.00 96.25 135 ARG A CA 1
ATOM 1029 C C . ARG A 1 135 ? -15.625 4.335 22.068 1.00 96.25 135 ARG A C 1
ATOM 1031 O O . ARG A 1 135 ? -16.722 3.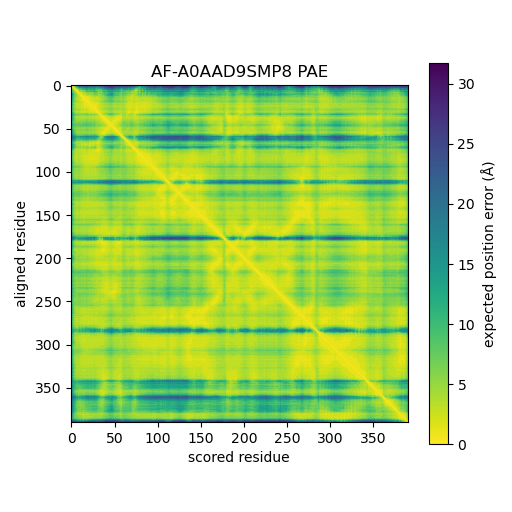982 21.644 1.00 96.25 135 ARG A O 1
ATOM 1038 N N . TYR A 1 136 ? -14.471 4.116 21.439 1.00 97.75 136 TYR A N 1
ATOM 1039 C CA . TYR A 1 136 ? -14.313 3.430 20.163 1.00 97.75 136 TYR A CA 1
ATOM 1040 C C . TYR A 1 136 ? -13.015 2.624 20.144 1.00 97.75 136 TYR A C 1
ATOM 1042 O O . TYR A 1 136 ? -12.036 3.002 20.790 1.00 97.75 136 TYR A O 1
ATOM 1050 N N . LEU A 1 137 ? -13.007 1.554 19.351 1.00 98.19 137 LEU A N 1
ATOM 1051 C CA . LEU A 1 137 ? -11.833 0.735 19.055 1.00 98.19 137 LEU A CA 1
ATOM 1052 C C . LEU A 1 137 ? -11.631 0.691 17.543 1.00 98.19 137 LEU A C 1
ATOM 1054 O O . LEU A 1 137 ? -12.574 0.423 16.804 1.00 98.19 137 LEU A O 1
ATOM 1058 N N . VAL A 1 138 ? -10.406 0.925 17.076 1.00 98.56 138 VAL A N 1
ATOM 1059 C CA . VAL A 1 138 ? -10.070 0.863 15.647 1.00 98.56 138 VAL A CA 1
ATOM 1060 C C . VAL A 1 138 ? -9.055 -0.249 15.407 1.00 98.56 138 VAL A C 1
ATOM 1062 O O . VAL A 1 138 ? -7.925 -0.188 15.883 1.00 98.56 138 VAL A O 1
ATOM 1065 N N . GLY A 1 139 ? -9.457 -1.265 14.648 1.00 98.25 139 GLY A N 1
ATOM 1066 C CA . GLY A 1 139 ? -8.579 -2.306 14.135 1.00 98.25 139 GLY A CA 1
ATOM 1067 C C . GLY A 1 139 ? -7.868 -1.841 12.873 1.00 98.25 139 GLY A C 1
ATOM 1068 O O . GLY A 1 139 ? -8.464 -1.837 11.798 1.00 98.25 139 GLY A O 1
ATOM 1069 N N . ALA A 1 140 ? -6.594 -1.482 13.009 1.00 97.44 140 ALA A N 1
ATOM 1070 C CA . ALA A 1 140 ? -5.664 -1.218 11.907 1.00 97.44 140 ALA A CA 1
ATOM 1071 C C . ALA A 1 140 ? -4.483 -2.214 11.938 1.00 97.44 140 ALA A C 1
ATOM 1073 O O . ALA A 1 140 ? -3.338 -1.880 11.652 1.00 97.44 140 ALA A O 1
ATOM 1074 N N . ASP A 1 141 ? -4.765 -3.454 12.344 1.00 97.00 141 ASP A N 1
ATOM 1075 C CA . ASP A 1 141 ? -3.808 -4.502 12.722 1.00 97.00 141 ASP A CA 1
ATOM 1076 C C . ASP A 1 141 ? -3.485 -5.499 11.587 1.00 97.00 141 ASP A C 1
ATOM 1078 O O . ASP A 1 141 ? -3.149 -6.662 11.825 1.00 97.00 141 ASP A O 1
ATOM 1082 N N . GLY A 1 142 ? -3.561 -5.041 10.335 1.00 94.50 142 GLY A N 1
ATOM 1083 C CA . GLY A 1 142 ? -3.025 -5.755 9.173 1.00 94.50 142 GLY A CA 1
ATOM 1084 C C . GLY A 1 142 ? -3.903 -6.879 8.603 1.00 94.50 142 GLY A C 1
ATOM 1085 O O . GLY A 1 142 ? -4.977 -7.202 9.109 1.00 94.50 142 GLY A O 1
ATOM 1086 N N . GLY A 1 143 ? -3.413 -7.549 7.551 1.00 92.69 143 GLY A N 1
ATOM 1087 C CA . GLY A 1 143 ? -4.163 -8.594 6.832 1.00 92.69 143 GLY A CA 1
ATOM 1088 C C . GLY A 1 143 ? -4.561 -9.785 7.708 1.00 92.69 143 GLY A C 1
ATOM 1089 O O . GLY A 1 143 ? -5.624 -10.391 7.534 1.00 92.69 143 GLY A O 1
ATOM 1090 N N . LYS A 1 144 ? -3.746 -10.068 8.731 1.00 94.75 144 LYS A N 1
ATOM 1091 C CA . LYS A 1 144 ? -4.010 -11.058 9.782 1.00 94.75 144 LYS A CA 1
ATOM 1092 C C . LYS A 1 144 ? -4.708 -10.440 11.003 1.00 94.75 144 LYS A C 1
ATOM 1094 O O . LYS A 1 144 ? -4.551 -10.989 12.092 1.00 94.75 144 LYS A O 1
ATOM 1099 N N . SER A 1 145 ? -5.509 -9.389 10.826 1.00 98.12 145 SER A N 1
ATOM 1100 C CA . SER A 1 145 ? -6.209 -8.670 11.898 1.00 98.12 145 SER A CA 1
ATOM 1101 C C . SER A 1 145 ? -6.871 -9.598 12.917 1.00 98.12 145 SER A C 1
ATOM 1103 O O . SER A 1 145 ? -7.730 -10.429 12.593 1.00 98.12 145 SER A O 1
ATOM 1105 N N . LYS A 1 146 ? -6.438 -9.453 14.167 1.00 98.00 146 LYS A N 1
ATOM 1106 C CA . LYS A 1 146 ? -7.032 -10.083 15.339 1.00 98.00 146 LYS A CA 1
ATOM 1107 C C . LYS A 1 146 ? -8.308 -9.354 15.737 1.00 98.00 146 LYS A C 1
ATOM 1109 O O . LYS A 1 146 ? -9.271 -10.036 16.068 1.00 98.00 146 LYS A O 1
ATOM 1114 N N . THR A 1 147 ? -8.365 -8.029 15.582 1.00 98.56 147 THR A N 1
ATOM 1115 C CA . THR A 1 147 ? -9.589 -7.235 15.781 1.00 98.56 147 THR A CA 1
ATOM 1116 C C . THR A 1 147 ? -10.742 -7.782 14.940 1.00 98.56 147 THR A C 1
ATOM 1118 O O . THR A 1 147 ? -11.779 -8.156 15.482 1.00 98.56 147 THR A O 1
ATOM 1121 N N . ARG A 1 148 ? -10.551 -7.941 13.622 1.00 98.56 148 ARG A N 1
ATOM 1122 C CA . ARG A 1 148 ? -11.577 -8.478 12.710 1.00 98.56 148 ARG A CA 1
ATOM 1123 C C . ARG A 1 148 ? -12.056 -9.872 13.128 1.00 98.56 148 ARG A C 1
ATOM 1125 O O . ARG A 1 148 ? -13.256 -10.143 13.090 1.00 98.56 148 ARG A O 1
ATOM 1132 N N . ARG A 1 149 ? -11.124 -10.756 13.511 1.00 98.56 149 ARG A N 1
ATOM 1133 C CA . ARG A 1 149 ? -11.442 -12.131 13.936 1.00 98.56 149 ARG A CA 1
ATOM 1134 C C . ARG A 1 149 ? -12.204 -12.171 15.257 1.00 98.56 149 ARG A C 1
ATOM 1136 O O . ARG A 1 149 ? -13.200 -12.878 15.328 1.00 98.56 149 ARG A O 1
ATOM 1143 N N . LEU A 1 150 ? -11.763 -11.415 16.263 1.00 98.50 150 LEU A N 1
ATOM 1144 C CA . LEU A 1 150 ? -12.426 -11.328 17.570 1.00 98.50 150 LEU A CA 1
ATOM 1145 C C . LEU A 1 150 ? -13.839 -10.760 17.447 1.00 98.50 150 LEU A C 1
ATOM 1147 O O . LEU A 1 150 ? -14.750 -11.227 18.118 1.00 98.50 150 LEU A O 1
ATOM 1151 N N . LEU A 1 151 ? -14.038 -9.815 16.529 1.00 98.00 151 LEU A N 1
ATOM 1152 C CA . LEU A 1 151 ? -15.362 -9.299 16.210 1.00 98.00 151 LEU A CA 1
ATOM 1153 C C . LEU A 1 151 ? -16.218 -10.289 15.421 1.00 98.00 151 LEU A C 1
ATOM 1155 O O . LEU A 1 151 ? -17.394 -10.011 15.241 1.00 98.00 151 LEU A O 1
ATOM 1159 N N . GLY A 1 152 ? -15.680 -11.403 14.913 1.00 97.88 152 GLY A N 1
ATOM 1160 C CA . GLY A 1 152 ? -16.425 -12.360 14.092 1.00 97.88 152 GLY A CA 1
ATOM 1161 C C . GLY A 1 152 ? -16.893 -11.772 12.758 1.00 97.88 152 GLY A C 1
ATOM 1162 O O . GLY A 1 152 ? -18.006 -12.056 12.310 1.00 97.88 152 GLY A O 1
ATOM 1163 N N . ILE A 1 153 ? -16.094 -10.890 12.149 1.00 98.56 153 ILE A N 1
ATOM 1164 C CA . ILE A 1 153 ? -16.406 -10.274 10.855 1.00 98.56 153 ILE A CA 1
ATOM 1165 C C . ILE A 1 153 ? -15.814 -11.144 9.730 1.00 98.56 153 ILE A C 1
ATOM 1167 O O . ILE A 1 153 ? -14.589 -11.294 9.666 1.00 98.56 153 ILE A O 1
ATOM 1171 N N . PRO A 1 154 ? -16.641 -11.702 8.821 1.00 98.31 154 PRO A N 1
ATOM 1172 C CA . PRO A 1 154 ? -16.153 -12.479 7.682 1.00 98.31 154 PRO A CA 1
ATOM 1173 C C . PRO A 1 154 ? -15.220 -11.676 6.771 1.00 98.31 154 PRO A C 1
ATOM 1175 O O . PRO A 1 154 ? -15.384 -10.463 6.628 1.00 98.31 154 PRO A O 1
ATOM 1178 N N . PHE A 1 155 ? -14.266 -12.364 6.135 1.00 97.62 155 PHE A N 1
ATOM 1179 C CA . PHE A 1 155 ? -13.269 -11.762 5.243 1.00 97.62 155 PHE A CA 1
ATOM 1180 C C . PHE A 1 155 ? -13.259 -12.434 3.866 1.00 97.62 155 PHE A C 1
ATOM 1182 O O . PHE A 1 155 ? -12.378 -13.232 3.522 1.00 97.62 155 PHE A O 1
ATOM 1189 N N . SER A 1 156 ? -14.318 -12.143 3.116 1.00 96.44 156 SER A N 1
ATOM 1190 C CA . SER A 1 156 ? -14.637 -12.772 1.838 1.00 96.44 156 SER A CA 1
ATOM 1191 C C . SER A 1 156 ? -13.707 -12.301 0.730 1.00 96.44 156 SER A C 1
ATOM 1193 O O . SER A 1 156 ? -13.223 -11.173 0.756 1.00 96.44 156 SER A O 1
ATOM 1195 N N . GLY A 1 157 ? -13.477 -13.171 -0.250 1.00 95.88 157 GLY A N 1
ATOM 1196 C CA . GLY A 1 157 ? -12.629 -12.891 -1.400 1.00 95.88 157 GLY A CA 1
ATOM 1197 C C . GLY A 1 157 ? -11.753 -14.081 -1.771 1.00 95.88 157 GLY A C 1
ATOM 1198 O O . GLY A 1 157 ? -11.997 -15.202 -1.319 1.00 95.88 157 GLY A O 1
ATOM 1199 N N . HIS A 1 158 ? -10.723 -13.836 -2.571 1.00 96.38 158 HIS A N 1
ATOM 1200 C CA . HIS A 1 158 ? -9.858 -14.875 -3.117 1.00 96.38 158 HIS A CA 1
ATOM 1201 C C . HIS A 1 158 ? -8.372 -14.579 -2.895 1.00 96.38 158 HIS A C 1
ATOM 1203 O O . HIS A 1 158 ? -7.961 -13.503 -2.451 1.00 96.38 158 HIS A O 1
ATOM 1209 N N . THR A 1 159 ? -7.572 -15.600 -3.164 1.00 95.44 159 THR A N 1
ATOM 1210 C CA . THR A 1 159 ? -6.115 -15.558 -3.171 1.00 95.44 159 THR A CA 1
ATOM 1211 C C . THR A 1 159 ? -5.674 -15.828 -4.602 1.00 95.44 159 THR A C 1
ATOM 1213 O O . THR A 1 159 ? -6.231 -16.727 -5.232 1.00 95.44 159 THR A O 1
ATOM 1216 N N . TRP A 1 160 ? -4.734 -15.044 -5.123 1.00 93.50 160 TRP A N 1
ATOM 1217 C CA . TRP A 1 160 ? -4.195 -15.296 -6.459 1.00 93.50 160 TRP A CA 1
ATOM 1218 C C . TRP A 1 160 ? -3.262 -16.515 -6.444 1.00 93.50 160 TRP A C 1
ATOM 1220 O O . TRP A 1 160 ? -2.664 -16.790 -5.402 1.00 93.50 160 TRP A O 1
ATOM 1230 N N . PRO A 1 161 ? -3.167 -17.263 -7.556 1.00 92.31 161 PRO A N 1
ATOM 1231 C CA . PRO A 1 161 ? -2.365 -18.480 -7.610 1.00 92.31 161 PRO A CA 1
ATOM 1232 C C . PRO A 1 161 ? -0.857 -18.203 -7.570 1.00 92.31 161 PRO A C 1
ATOM 1234 O O . PRO A 1 161 ? -0.117 -19.015 -7.026 1.00 92.31 161 PRO A O 1
ATOM 1237 N N . GLU A 1 162 ? -0.392 -17.072 -8.107 1.00 90.69 162 GLU A N 1
ATOM 1238 C CA . GLU A 1 162 ? 1.021 -16.710 -8.036 1.00 90.69 162 GLU A CA 1
ATOM 1239 C C . GLU A 1 162 ? 1.436 -16.168 -6.663 1.00 90.69 162 GLU A C 1
ATOM 1241 O O . GLU A 1 162 ? 0.676 -15.513 -5.938 1.00 90.69 162 GLU A O 1
ATOM 1246 N N . GLN A 1 163 ? 2.710 -16.375 -6.353 1.00 92.75 163 GLN A N 1
ATOM 1247 C CA . GLN A 1 163 ? 3.406 -15.659 -5.294 1.00 92.75 163 GLN A CA 1
ATOM 1248 C C . GLN A 1 163 ? 4.226 -14.521 -5.892 1.00 92.75 163 GLN A C 1
ATOM 1250 O O . GLN A 1 163 ? 4.636 -14.575 -7.052 1.00 92.75 163 GLN A O 1
ATOM 1255 N N . LEU A 1 164 ? 4.490 -13.492 -5.091 1.00 93.50 164 LEU A N 1
ATOM 1256 C CA . LEU A 1 164 ? 5.366 -12.397 -5.478 1.00 93.50 164 LEU A CA 1
ATOM 1257 C C . LEU A 1 164 ? 6.695 -12.481 -4.733 1.00 93.50 164 LEU A C 1
ATOM 1259 O O . LEU A 1 164 ? 6.711 -12.675 -3.519 1.00 93.50 164 LEU A O 1
ATOM 1263 N N . LEU A 1 165 ? 7.794 -12.258 -5.450 1.00 95.00 165 LEU A N 1
ATOM 1264 C CA . LEU A 1 165 ? 9.133 -12.066 -4.898 1.00 95.00 165 LEU A CA 1
ATOM 1265 C C . LEU A 1 165 ? 9.456 -10.572 -4.931 1.00 95.00 165 LEU A C 1
ATOM 1267 O O . LEU A 1 165 ? 9.585 -9.991 -6.005 1.00 95.00 165 LEU A O 1
ATOM 1271 N N . ALA A 1 166 ? 9.571 -9.938 -3.766 1.00 93.81 166 ALA A N 1
ATOM 1272 C CA . ALA A 1 166 ? 9.976 -8.541 -3.653 1.00 93.81 166 ALA A CA 1
ATOM 1273 C C . ALA A 1 166 ? 11.406 -8.413 -3.148 1.00 93.81 166 ALA A C 1
ATOM 1275 O O . ALA A 1 166 ? 11.771 -9.023 -2.143 1.00 93.81 166 ALA A O 1
ATOM 1276 N N . THR A 1 167 ? 12.165 -7.524 -3.776 1.00 94.75 167 THR A N 1
ATOM 1277 C CA . THR A 1 167 ? 13.521 -7.165 -3.378 1.00 94.75 167 THR A CA 1
ATOM 1278 C C . THR A 1 167 ? 13.672 -5.657 -3.216 1.00 94.75 167 THR A C 1
ATOM 1280 O O . THR A 1 167 ? 13.004 -4.883 -3.902 1.00 94.75 167 THR A O 1
ATOM 1283 N N . ASP A 1 168 ? 14.540 -5.251 -2.288 1.00 94.31 168 ASP A N 1
ATOM 1284 C CA . ASP A 1 168 ? 15.167 -3.927 -2.286 1.00 94.31 168 ASP A CA 1
ATOM 1285 C C . ASP A 1 168 ? 16.587 -4.094 -2.784 1.00 94.31 168 ASP A C 1
ATOM 1287 O O . ASP A 1 168 ? 17.348 -4.872 -2.209 1.00 94.31 168 ASP A O 1
ATOM 1291 N N . VAL A 1 169 ? 16.944 -3.389 -3.850 1.00 94.00 169 VAL A N 1
ATOM 1292 C CA . VAL A 1 169 ? 18.219 -3.593 -4.532 1.00 94.00 169 VAL A CA 1
ATOM 1293 C C . VAL A 1 169 ? 18.820 -2.268 -4.979 1.00 94.00 169 VAL A C 1
ATOM 1295 O O . VAL A 1 169 ? 18.126 -1.392 -5.497 1.00 94.00 169 VAL A O 1
ATOM 1298 N N . TRP A 1 170 ? 20.125 -2.118 -4.779 1.00 94.50 170 TRP A N 1
ATOM 1299 C CA . TRP A 1 170 ? 20.908 -1.034 -5.357 1.00 94.50 170 TRP A CA 1
ATOM 1300 C C . TRP A 1 170 ? 21.355 -1.405 -6.763 1.00 94.50 170 TRP A C 1
ATOM 1302 O O . TRP A 1 170 ? 22.069 -2.392 -6.954 1.00 94.50 170 TRP A O 1
ATOM 1312 N N . LEU A 1 171 ? 20.972 -0.579 -7.733 1.00 93.75 171 LEU A N 1
ATOM 1313 C CA . LEU A 1 171 ? 21.297 -0.744 -9.148 1.00 93.75 171 LEU A CA 1
ATOM 1314 C C . LEU A 1 171 ? 21.811 0.572 -9.724 1.00 93.75 171 LEU A C 1
ATOM 1316 O O . LEU A 1 171 ? 21.413 1.648 -9.278 1.00 93.75 171 LEU A O 1
ATOM 1320 N N . ILE A 1 172 ? 22.699 0.481 -10.714 1.00 93.44 172 ILE A N 1
ATOM 1321 C CA . ILE A 1 172 ? 23.153 1.642 -11.487 1.00 93.44 172 ILE A CA 1
ATOM 1322 C C . ILE A 1 172 ? 22.085 1.983 -12.533 1.00 93.44 172 ILE A C 1
ATOM 1324 O O . ILE A 1 172 ? 21.576 1.096 -13.226 1.00 93.44 172 ILE A O 1
ATOM 1328 N N . ASN A 1 173 ? 21.757 3.269 -12.661 1.00 91.75 173 ASN A N 1
ATOM 1329 C CA . ASN A 1 173 ? 20.819 3.759 -13.671 1.00 91.75 173 ASN A CA 1
ATOM 1330 C C . ASN A 1 173 ? 21.573 4.044 -14.980 1.00 91.75 173 ASN A C 1
ATOM 1332 O O . ASN A 1 173 ? 22.185 5.098 -15.128 1.00 91.75 173 ASN A O 1
ATOM 1336 N N . TYR A 1 174 ? 21.576 3.101 -15.922 1.00 88.94 174 TYR A N 1
ATOM 1337 C CA . TYR A 1 174 ? 22.375 3.213 -17.154 1.00 88.94 174 TYR A CA 1
ATOM 1338 C C . TYR A 1 174 ? 21.752 4.083 -18.248 1.00 88.94 174 TYR A C 1
ATOM 1340 O O . TYR A 1 174 ? 22.465 4.578 -19.116 1.00 88.94 174 TYR A O 1
ATOM 1348 N N . GLU A 1 175 ? 20.437 4.260 -18.213 1.00 84.56 175 GLU A N 1
ATOM 1349 C CA . GLU A 1 175 ? 19.692 5.035 -19.200 1.00 84.56 175 GLU A CA 1
ATOM 1350 C C . GLU A 1 175 ? 18.946 6.172 -18.507 1.00 84.56 175 GLU A C 1
ATOM 1352 O O . GLU A 1 175 ? 18.526 6.043 -17.352 1.00 84.56 175 GLU A O 1
ATOM 1357 N N . GLU A 1 176 ? 18.745 7.273 -19.230 1.00 75.19 176 GLU A N 1
ATOM 1358 C CA . GLU A 1 176 ? 17.774 8.283 -18.825 1.00 75.19 176 GLU A CA 1
ATOM 1359 C C . GLU A 1 176 ? 16.375 7.673 -18.914 1.00 75.19 176 GLU A C 1
ATOM 1361 O O . GLU A 1 176 ? 15.781 7.558 -19.985 1.00 75.19 176 GLU A O 1
ATOM 1366 N N . SER A 1 177 ? 15.850 7.251 -17.769 1.00 61.97 177 SER A N 1
ATOM 1367 C CA . SER A 1 177 ? 14.455 6.858 -17.644 1.00 61.97 177 SER A CA 1
ATOM 1368 C C . SER A 1 177 ? 13.694 7.971 -16.932 1.00 61.97 177 SER A C 1
ATOM 1370 O O . SER A 1 177 ? 14.198 8.498 -15.932 1.00 61.97 177 SER A O 1
ATOM 1372 N N . PRO A 1 178 ? 12.476 8.334 -17.380 1.00 59.50 178 PRO A N 1
ATOM 1373 C CA . PRO A 1 178 ? 11.617 9.186 -16.574 1.00 59.50 178 PRO A CA 1
ATOM 1374 C C . PRO A 1 178 ? 11.473 8.555 -15.184 1.00 59.50 178 PRO A C 1
ATOM 1376 O O . PRO A 1 178 ? 11.312 7.337 -15.061 1.00 59.50 178 PRO A O 1
ATOM 1379 N N . ILE A 1 179 ? 11.579 9.382 -14.139 1.00 67.31 179 ILE A N 1
ATOM 1380 C CA . ILE A 1 179 ? 11.528 8.959 -12.735 1.00 67.31 179 ILE A CA 1
ATOM 1381 C C . ILE A 1 179 ? 10.121 8.407 -12.478 1.00 67.31 179 ILE A C 1
ATOM 1383 O O . ILE A 1 179 ? 9.236 9.166 -12.108 1.00 67.31 179 ILE A O 1
ATOM 1387 N N . THR A 1 180 ? 9.880 7.122 -12.737 1.00 78.06 180 THR A N 1
ATOM 1388 C CA . THR A 1 180 ? 8.547 6.495 -12.761 1.00 78.06 180 THR A CA 1
ATOM 1389 C C . THR A 1 180 ? 8.561 5.138 -12.065 1.00 78.06 180 THR A C 1
ATOM 1391 O O . THR A 1 180 ? 9.614 4.550 -11.821 1.00 78.06 180 THR A O 1
ATOM 1394 N N . THR A 1 181 ? 7.374 4.643 -11.717 1.00 88.06 181 THR A N 1
ATOM 1395 C CA . THR A 1 181 ? 7.177 3.205 -11.498 1.00 88.06 181 THR A CA 1
ATOM 1396 C C . THR A 1 181 ? 7.052 2.516 -12.853 1.00 88.06 181 THR A C 1
ATOM 1398 O O . THR A 1 181 ? 6.125 2.833 -13.597 1.00 88.06 181 THR A O 1
ATOM 1401 N N . THR A 1 182 ? 7.910 1.540 -13.129 1.00 89.75 182 THR A N 1
ATOM 1402 C CA . THR A 1 182 ? 7.866 0.758 -14.367 1.00 89.75 182 THR A CA 1
ATOM 1403 C C . THR A 1 182 ? 7.176 -0.577 -14.156 1.00 89.75 182 THR A C 1
ATOM 1405 O O . THR A 1 182 ? 7.470 -1.313 -13.215 1.00 89.75 182 THR A O 1
ATOM 1408 N N . TYR A 1 183 ? 6.269 -0.901 -15.067 1.00 91.50 183 TYR A N 1
ATOM 1409 C CA . TYR A 1 183 ? 5.589 -2.178 -15.169 1.00 91.50 183 TYR A CA 1
ATOM 1410 C C . TYR A 1 183 ? 6.104 -2.922 -16.399 1.00 91.50 183 TYR A C 1
ATOM 1412 O O . TYR A 1 183 ? 5.911 -2.467 -17.527 1.00 91.50 183 TYR A O 1
ATOM 1420 N N . LEU A 1 184 ? 6.742 -4.072 -16.198 1.00 92.19 184 LEU A N 1
ATOM 1421 C CA . LEU A 1 184 ? 7.133 -4.954 -17.293 1.00 92.19 184 LEU A CA 1
ATOM 1422 C C . LEU A 1 184 ? 6.031 -5.977 -17.536 1.00 92.19 184 LEU A C 1
ATOM 1424 O O . LEU A 1 184 ? 5.627 -6.692 -16.614 1.00 92.19 184 LEU A O 1
ATOM 1428 N N . LEU A 1 185 ? 5.549 -6.013 -18.775 1.00 92.12 185 LEU A N 1
ATOM 1429 C CA . LEU A 1 185 ? 4.540 -6.960 -19.229 1.00 92.12 185 LEU A CA 1
ATOM 1430 C C . LEU A 1 185 ? 5.222 -8.288 -19.567 1.00 92.12 185 LEU A C 1
ATOM 1432 O O . LEU A 1 185 ? 6.110 -8.335 -20.420 1.00 92.12 185 LEU A O 1
ATOM 1436 N N . ASP A 1 186 ? 4.791 -9.357 -18.906 1.00 91.56 186 ASP A N 1
ATOM 1437 C CA . ASP A 1 186 ? 5.297 -10.712 -19.114 1.00 91.56 186 ASP A CA 1
ATOM 1438 C C . ASP A 1 186 ? 4.227 -11.723 -18.662 1.00 91.56 186 ASP A C 1
ATOM 1440 O O . ASP A 1 186 ? 3.635 -11.548 -17.592 1.00 91.56 186 ASP A O 1
ATOM 1444 N N . PRO A 1 187 ? 3.963 -12.780 -19.452 1.00 89.38 187 PRO A N 1
ATOM 1445 C CA . PRO A 1 187 ? 2.894 -13.733 -19.171 1.00 89.38 187 PRO A CA 1
ATOM 1446 C C . PRO A 1 187 ? 3.135 -14.613 -17.948 1.00 89.38 187 PRO A C 1
ATOM 1448 O O . PRO A 1 187 ? 2.237 -15.339 -17.550 1.00 89.38 187 PRO A O 1
ATOM 1451 N N . VAL A 1 188 ? 4.326 -14.591 -17.354 1.00 90.12 188 VAL A N 1
ATOM 1452 C CA . VAL A 1 188 ? 4.618 -15.358 -16.137 1.00 90.12 188 VAL A CA 1
ATOM 1453 C C . VAL A 1 188 ? 5.234 -14.451 -15.085 1.00 90.12 188 VAL A C 1
ATOM 1455 O O . VAL A 1 188 ? 4.762 -14.381 -13.957 1.00 90.12 188 VAL A O 1
ATOM 1458 N N . HIS A 1 189 ? 6.271 -13.716 -15.468 1.00 93.31 189 HIS A N 1
ATOM 1459 C CA . HIS A 1 189 ? 7.138 -12.965 -14.570 1.00 93.31 189 HIS A CA 1
ATOM 1460 C C . HIS A 1 189 ? 6.966 -11.464 -14.741 1.00 93.31 189 HIS A C 1
ATOM 1462 O O . HIS A 1 189 ? 7.946 -10.714 -14.823 1.00 93.31 189 HIS A O 1
ATOM 1468 N N . TYR A 1 190 ? 5.715 -11.013 -14.824 1.00 93.50 190 TYR A N 1
ATOM 1469 C CA . TYR A 1 190 ? 5.461 -9.584 -14.851 1.00 93.50 190 TYR A CA 1
ATOM 1470 C C . TYR A 1 190 ? 6.128 -8.918 -13.646 1.00 93.50 190 TYR A C 1
ATOM 1472 O O . TYR A 1 190 ? 6.230 -9.497 -12.558 1.00 93.50 190 TYR A O 1
ATOM 1480 N N . THR A 1 191 ? 6.619 -7.700 -13.851 1.00 93.56 191 THR A N 1
ATOM 1481 C CA . THR A 1 191 ? 7.492 -7.050 -12.872 1.00 93.56 191 THR A CA 1
ATOM 1482 C C . THR A 1 191 ? 7.028 -5.632 -12.583 1.00 93.56 191 THR A C 1
ATOM 1484 O O . THR A 1 191 ? 6.660 -4.893 -13.493 1.00 93.56 191 THR A O 1
ATOM 1487 N N . VAL A 1 192 ? 7.074 -5.233 -11.313 1.00 92.44 192 VAL A N 1
ATOM 1488 C CA . VAL A 1 192 ? 6.871 -3.847 -10.875 1.00 92.44 192 VAL A CA 1
ATOM 1489 C C . VAL A 1 192 ? 8.179 -3.319 -10.304 1.00 92.44 192 VAL A C 1
ATOM 1491 O O . VAL A 1 192 ? 8.696 -3.859 -9.329 1.00 92.44 192 VAL A O 1
ATOM 1494 N N . ILE A 1 193 ? 8.696 -2.249 -10.893 1.00 91.69 193 ILE A N 1
ATOM 1495 C CA . ILE A 1 193 ? 9.955 -1.601 -10.534 1.00 91.69 193 ILE A CA 1
ATOM 1496 C C . ILE A 1 193 ? 9.619 -0.211 -10.009 1.00 91.69 193 ILE A C 1
ATOM 1498 O O . ILE A 1 193 ? 8.947 0.569 -10.677 1.00 91.69 193 ILE A O 1
ATOM 1502 N N . THR A 1 194 ? 10.031 0.117 -8.790 1.00 90.19 194 THR A N 1
ATOM 1503 C CA . THR A 1 194 ? 9.705 1.404 -8.164 1.00 90.19 194 THR A CA 1
ATOM 1504 C C . THR A 1 194 ? 10.919 1.984 -7.453 1.00 90.19 194 THR A C 1
ATOM 1506 O O . THR A 1 194 ? 11.537 1.276 -6.657 1.00 90.19 194 THR A O 1
ATOM 1509 N N . PRO A 1 195 ? 11.266 3.259 -7.687 1.00 89.88 195 PRO A N 1
ATOM 1510 C CA . PRO A 1 195 ? 12.410 3.863 -7.026 1.00 89.88 195 PRO A CA 1
ATOM 1511 C C . PRO A 1 195 ? 12.109 4.081 -5.538 1.00 89.88 195 PRO A C 1
ATOM 1513 O O . PRO A 1 195 ? 11.059 4.608 -5.175 1.00 89.88 195 PRO A O 1
ATOM 1516 N N . LEU A 1 196 ? 13.047 3.700 -4.672 1.00 88.50 196 LEU A N 1
ATOM 1517 C CA . LEU A 1 196 ? 13.035 4.000 -3.232 1.00 88.50 196 LEU A CA 1
ATOM 1518 C C . LEU A 1 196 ? 13.923 5.193 -2.875 1.00 88.50 196 LEU A C 1
ATOM 1520 O O . LEU A 1 196 ? 13.761 5.788 -1.810 1.00 88.50 196 LEU A O 1
ATOM 1524 N N . THR A 1 197 ? 14.835 5.552 -3.775 1.00 89.25 197 THR A N 1
ATOM 1525 C CA . THR A 1 197 ? 15.597 6.802 -3.767 1.00 89.25 197 THR A CA 1
ATOM 1526 C C . THR A 1 197 ? 15.474 7.465 -5.131 1.00 89.25 197 THR A C 1
ATOM 1528 O O . THR A 1 197 ? 15.224 6.784 -6.125 1.00 89.25 197 THR A O 1
ATOM 1531 N N . ARG A 1 198 ? 15.688 8.782 -5.202 1.00 87.69 198 ARG A N 1
ATOM 1532 C CA . ARG A 1 198 ? 15.671 9.503 -6.478 1.00 87.69 198 ARG A CA 1
ATOM 1533 C C . ARG A 1 198 ? 16.700 8.890 -7.444 1.00 87.69 198 ARG A C 1
ATOM 1535 O O . ARG A 1 198 ? 17.878 8.863 -7.092 1.00 87.69 198 ARG A O 1
ATOM 1542 N N . PRO A 1 199 ? 16.283 8.431 -8.635 1.00 87.75 199 PRO A N 1
ATOM 1543 C CA . PRO A 1 199 ? 17.208 7.910 -9.620 1.00 87.75 199 PRO A CA 1
ATOM 1544 C C . PRO A 1 199 ? 17.941 9.039 -10.341 1.00 87.75 199 PRO A C 1
ATOM 1546 O O . PRO A 1 199 ? 17.340 10.044 -10.728 1.00 87.75 199 PRO A O 1
ATOM 1549 N N . VAL A 1 200 ? 19.248 8.853 -10.504 1.00 88.12 200 VAL A N 1
ATOM 1550 C CA . VAL A 1 200 ? 20.155 9.734 -11.247 1.00 88.12 200 VAL A CA 1
ATOM 1551 C C . VAL A 1 200 ? 20.961 8.864 -12.206 1.00 88.12 200 VAL A C 1
ATOM 1553 O O . VAL A 1 200 ? 21.548 7.861 -11.790 1.00 88.12 200 VAL A O 1
ATOM 1556 N N . THR A 1 201 ? 20.949 9.208 -13.495 1.00 90.50 201 THR A N 1
ATOM 1557 C CA . THR A 1 201 ? 21.680 8.477 -14.540 1.00 90.50 201 THR A CA 1
ATOM 1558 C C . THR A 1 201 ? 23.171 8.421 -14.211 1.00 90.50 201 THR A C 1
ATOM 1560 O O . THR A 1 201 ? 23.773 9.427 -13.847 1.00 90.50 201 THR A O 1
ATOM 1563 N N . GLY A 1 202 ? 23.770 7.238 -14.332 1.00 91.12 202 GLY A N 1
ATOM 1564 C CA . GLY A 1 202 ? 25.165 6.962 -13.985 1.00 91.12 202 GLY A CA 1
ATOM 1565 C C . GLY A 1 202 ? 25.411 6.670 -12.501 1.00 91.12 202 GLY A C 1
ATOM 1566 O O . GLY A 1 202 ? 26.461 6.128 -12.163 1.00 91.12 202 GLY A O 1
ATOM 1567 N N . GLU A 1 203 ? 24.453 6.954 -11.617 1.00 92.62 203 GLU A N 1
ATOM 1568 C CA . GLU A 1 203 ? 24.577 6.710 -10.179 1.00 92.62 203 GLU A CA 1
ATOM 1569 C C . GLU A 1 203 ? 23.812 5.459 -9.737 1.00 92.62 203 GLU A C 1
ATOM 1571 O O . GLU A 1 203 ? 22.920 4.956 -10.429 1.00 92.62 203 GLU A O 1
ATOM 1576 N N . LYS A 1 204 ? 24.162 4.954 -8.547 1.00 93.25 204 LYS A N 1
ATOM 1577 C CA . LYS A 1 204 ? 23.387 3.906 -7.882 1.00 93.25 204 LYS A CA 1
ATOM 1578 C C . LYS A 1 204 ? 22.133 4.500 -7.256 1.00 93.25 204 LYS A C 1
ATOM 1580 O O . LYS A 1 204 ? 22.164 5.554 -6.626 1.00 93.25 204 LYS A O 1
ATOM 1585 N N . SER A 1 205 ? 21.031 3.780 -7.356 1.00 92.75 205 SER A N 1
ATOM 1586 C CA . SER A 1 205 ? 19.797 4.097 -6.643 1.00 92.75 205 SER A CA 1
ATOM 1587 C C . SER A 1 205 ? 19.169 2.827 -6.107 1.00 92.75 205 SER A C 1
ATOM 1589 O O . SER A 1 205 ? 19.411 1.738 -6.628 1.00 92.75 205 SER A O 1
ATOM 1591 N N . MET A 1 206 ? 18.398 2.967 -5.036 1.00 92.50 206 MET A N 1
ATOM 1592 C CA . MET A 1 206 ? 17.677 1.855 -4.444 1.00 92.50 206 MET A CA 1
ATOM 1593 C C . MET A 1 206 ? 16.321 1.714 -5.126 1.00 92.50 206 MET A C 1
ATOM 1595 O O . MET A 1 206 ? 15.588 2.694 -5.287 1.00 92.50 206 MET A O 1
ATOM 1599 N N . TRP A 1 207 ? 15.975 0.484 -5.476 1.00 92.19 207 TRP A N 1
ATOM 1600 C CA . TRP A 1 207 ? 14.741 0.129 -6.157 1.00 92.19 207 TRP A CA 1
ATOM 1601 C C . TRP A 1 207 ? 14.032 -0.984 -5.402 1.00 92.19 207 TRP A C 1
ATOM 1603 O O . TRP A 1 207 ? 14.667 -1.941 -4.966 1.00 92.19 207 TRP A O 1
ATOM 1613 N N . ARG A 1 208 ? 12.707 -0.871 -5.294 1.00 92.62 208 ARG A N 1
ATOM 1614 C CA . ARG A 1 208 ? 11.842 -2.006 -4.996 1.00 92.62 208 ARG A CA 1
ATOM 1615 C C . ARG A 1 208 ? 11.488 -2.684 -6.309 1.00 92.62 208 ARG A C 1
ATOM 1617 O O . ARG A 1 208 ? 10.846 -2.060 -7.157 1.00 92.62 208 ARG A O 1
ATOM 1624 N N . ILE A 1 209 ? 11.865 -3.949 -6.448 1.00 93.31 209 ILE A N 1
ATOM 1625 C CA . ILE A 1 209 ? 11.501 -4.773 -7.599 1.00 93.31 209 ILE A CA 1
ATOM 1626 C C . ILE A 1 209 ? 10.629 -5.923 -7.116 1.00 93.31 209 ILE A C 1
ATOM 1628 O O . ILE A 1 209 ? 10.969 -6.608 -6.158 1.00 93.31 209 ILE A O 1
ATOM 1632 N N . VAL A 1 210 ? 9.470 -6.093 -7.743 1.00 93.81 210 VAL A N 1
ATOM 1633 C CA . VAL A 1 210 ? 8.504 -7.138 -7.406 1.00 93.81 210 VAL A CA 1
ATOM 1634 C C . VAL A 1 210 ? 8.250 -7.987 -8.639 1.00 93.81 210 VAL A C 1
ATOM 1636 O O . VAL A 1 210 ? 7.723 -7.474 -9.624 1.00 93.81 210 VAL A O 1
ATOM 1639 N N . PHE A 1 211 ? 8.592 -9.267 -8.558 1.00 93.12 211 PHE A N 1
ATOM 1640 C CA . PHE A 1 211 ? 8.378 -10.265 -9.601 1.00 93.12 211 PHE A CA 1
ATOM 1641 C C . PHE A 1 211 ? 7.164 -11.116 -9.274 1.00 93.12 211 PHE A C 1
ATOM 1643 O O . PHE A 1 211 ? 6.998 -11.528 -8.124 1.00 93.12 211 PHE A O 1
ATOM 1650 N N . ALA A 1 212 ? 6.366 -11.443 -10.282 1.00 94.44 212 ALA A N 1
ATOM 1651 C CA . ALA A 1 212 ? 5.521 -12.623 -10.209 1.00 94.44 212 ALA A CA 1
ATOM 1652 C C . ALA A 1 212 ? 6.364 -13.892 -10.379 1.00 94.44 212 ALA A C 1
ATOM 1654 O O . ALA A 1 212 ? 7.217 -13.990 -11.268 1.00 94.44 212 ALA A O 1
ATOM 1655 N N . LEU A 1 213 ? 6.141 -14.857 -9.496 1.00 94.31 213 LEU A N 1
ATOM 1656 C CA . LEU A 1 213 ? 6.673 -16.206 -9.624 1.00 94.31 213 LEU A CA 1
ATOM 1657 C C . LEU A 1 213 ? 5.678 -17.069 -10.398 1.00 94.31 213 LEU A C 1
ATOM 1659 O O . LEU A 1 213 ? 4.475 -16.797 -10.396 1.00 94.31 213 LEU A O 1
ATOM 1663 N N . ALA A 1 214 ? 6.183 -18.111 -11.056 1.00 92.81 214 ALA A N 1
ATOM 1664 C CA . ALA A 1 214 ? 5.313 -19.043 -11.753 1.00 92.81 214 ALA A CA 1
ATOM 1665 C C . ALA A 1 214 ? 4.368 -19.721 -10.734 1.00 92.81 214 ALA A C 1
ATOM 1667 O O . ALA A 1 214 ? 4.822 -20.105 -9.655 1.00 92.81 214 ALA A O 1
ATOM 1668 N N . PRO A 1 215 ? 3.060 -19.860 -11.020 1.00 90.56 215 PRO A N 1
ATOM 1669 C CA . PRO A 1 215 ? 2.123 -20.494 -10.088 1.00 90.56 215 PRO A CA 1
ATOM 1670 C C . PRO A 1 215 ? 2.466 -21.946 -9.725 1.00 90.56 215 PRO A C 1
ATOM 1672 O O . PRO A 1 215 ? 2.041 -22.437 -8.683 1.00 90.56 215 PRO A O 1
ATOM 1675 N N . ASP A 1 216 ? 3.206 -22.631 -10.594 1.00 92.56 216 ASP A N 1
ATOM 1676 C CA . ASP A 1 216 ? 3.688 -24.002 -10.439 1.00 92.56 216 ASP A CA 1
ATOM 1677 C C . ASP A 1 216 ? 5.145 -24.078 -9.949 1.00 92.56 216 ASP A C 1
ATOM 1679 O O . ASP A 1 216 ? 5.742 -25.154 -9.957 1.00 92.56 216 ASP A O 1
ATOM 1683 N N . ASP A 1 217 ? 5.723 -22.961 -9.497 1.00 92.56 217 ASP A N 1
ATOM 1684 C CA . ASP A 1 217 ? 7.065 -22.938 -8.923 1.00 92.56 217 ASP A CA 1
ATOM 1685 C C . ASP A 1 217 ? 7.091 -23.701 -7.590 1.00 92.56 217 ASP A C 1
ATOM 1687 O O . ASP A 1 217 ? 6.517 -23.275 -6.587 1.00 92.56 217 ASP A O 1
ATOM 1691 N N . THR A 1 218 ? 7.746 -24.863 -7.585 1.00 92.69 218 THR A N 1
ATOM 1692 C CA . THR A 1 218 ? 7.806 -25.761 -6.423 1.00 92.69 218 THR A CA 1
ATOM 1693 C C . THR A 1 218 ? 8.981 -25.477 -5.492 1.00 92.69 218 THR A C 1
ATOM 1695 O O . THR A 1 218 ? 9.191 -26.240 -4.546 1.00 92.69 218 THR A O 1
ATOM 1698 N N . ARG A 1 219 ? 9.782 -24.439 -5.769 1.00 94.81 219 ARG A N 1
ATOM 1699 C CA . ARG A 1 219 ? 10.913 -24.068 -4.914 1.00 94.81 219 ARG A CA 1
ATOM 1700 C C . ARG A 1 219 ? 10.432 -23.667 -3.521 1.00 94.81 219 ARG A C 1
ATOM 1702 O O . ARG A 1 219 ? 9.370 -23.067 -3.354 1.00 94.81 219 ARG A O 1
ATOM 1709 N N . ASN A 1 220 ? 11.226 -24.002 -2.512 1.00 94.50 220 ASN A N 1
ATOM 1710 C CA . ASN A 1 220 ? 10.980 -23.554 -1.144 1.00 94.50 220 ASN A CA 1
ATOM 1711 C C . ASN A 1 220 ? 11.427 -22.088 -0.949 1.00 94.50 220 ASN A C 1
ATOM 1713 O O . ASN A 1 220 ? 12.095 -21.510 -1.806 1.00 94.50 220 ASN A O 1
ATOM 1717 N N . ASP A 1 221 ? 11.081 -21.482 0.191 1.00 91.88 221 ASP A N 1
ATOM 1718 C CA . ASP A 1 221 ? 11.414 -20.076 0.466 1.00 91.88 221 ASP A CA 1
ATOM 1719 C C . ASP A 1 221 ? 12.927 -19.786 0.414 1.00 91.88 221 ASP A C 1
ATOM 1721 O O . ASP A 1 221 ? 13.320 -18.721 -0.052 1.00 91.88 221 ASP A O 1
ATOM 1725 N N . GLU A 1 222 ? 13.794 -20.706 0.848 1.00 94.56 222 GLU A N 1
ATOM 1726 C CA . GLU A 1 222 ? 15.253 -20.521 0.799 1.00 94.56 222 GLU A CA 1
ATOM 1727 C C . GLU A 1 222 ? 15.762 -20.480 -0.649 1.00 94.56 222 GLU A C 1
ATOM 1729 O O . GLU A 1 222 ? 16.541 -19.600 -1.017 1.00 94.56 222 GLU A O 1
ATOM 1734 N N . GLU A 1 223 ? 15.257 -21.375 -1.499 1.00 96.25 223 GLU A N 1
ATOM 1735 C CA . GLU A 1 223 ? 15.582 -21.426 -2.927 1.00 96.25 223 GLU A CA 1
ATOM 1736 C C . GLU A 1 223 ? 15.053 -20.194 -3.677 1.00 96.25 223 GLU A C 1
ATOM 1738 O O . GLU A 1 223 ? 15.788 -19.585 -4.461 1.00 96.25 223 GLU A O 1
ATOM 1743 N N . LEU A 1 224 ? 13.806 -19.786 -3.407 1.00 94.94 224 LEU A N 1
ATOM 1744 C CA . LEU A 1 224 ? 13.186 -18.578 -3.971 1.00 94.94 224 LEU A CA 1
ATOM 1745 C C . LEU A 1 224 ? 13.934 -17.301 -3.576 1.00 94.94 224 LEU A C 1
ATOM 1747 O O . LEU A 1 224 ? 13.965 -16.331 -4.334 1.00 94.94 224 LEU A O 1
ATOM 1751 N N . LEU A 1 225 ? 14.534 -17.293 -2.389 1.00 95.56 225 LEU A N 1
ATOM 1752 C CA . LEU A 1 225 ? 15.277 -16.158 -1.863 1.00 95.56 225 LEU A CA 1
ATOM 1753 C C . LEU A 1 225 ? 16.781 -16.257 -2.124 1.00 95.56 225 LEU A C 1
ATOM 1755 O O . LEU A 1 225 ? 17.506 -15.356 -1.715 1.00 95.56 225 LEU A O 1
ATOM 1759 N N . SER A 1 226 ? 17.271 -17.280 -2.821 1.00 95.50 226 SER A N 1
ATOM 1760 C CA . SER A 1 226 ? 18.694 -17.408 -3.150 1.00 95.50 226 SER A CA 1
ATOM 1761 C C . SER A 1 226 ? 19.192 -16.275 -4.062 1.00 95.50 226 SER A C 1
ATOM 1763 O O . SER A 1 226 ? 18.444 -15.722 -4.874 1.00 95.50 226 SER A O 1
ATOM 1765 N N . ASP A 1 227 ? 20.476 -15.917 -3.938 1.00 93.56 227 ASP A N 1
ATOM 1766 C CA . ASP A 1 227 ? 21.101 -14.899 -4.799 1.00 93.56 227 ASP A CA 1
ATOM 1767 C C . ASP A 1 227 ? 21.047 -15.302 -6.278 1.00 93.56 227 ASP A C 1
ATOM 1769 O O . ASP A 1 227 ? 20.780 -14.462 -7.134 1.00 93.56 227 ASP A O 1
ATOM 1773 N N . GLU A 1 228 ? 21.244 -16.590 -6.571 1.00 93.50 228 GLU A N 1
ATOM 1774 C CA . GLU A 1 228 ? 21.184 -17.143 -7.926 1.00 93.50 228 GLU A CA 1
ATOM 1775 C C . GLU A 1 228 ? 19.793 -16.967 -8.546 1.00 93.50 228 GLU A C 1
ATOM 1777 O O . GLU A 1 228 ? 19.667 -16.452 -9.663 1.00 93.50 228 GLU A O 1
ATOM 1782 N N . HIS A 1 229 ? 18.735 -17.328 -7.811 1.00 94.31 229 HIS A N 1
ATOM 1783 C CA . HIS A 1 229 ? 17.376 -17.198 -8.322 1.00 94.31 229 HIS A CA 1
ATOM 1784 C C . HIS A 1 229 ? 16.991 -15.731 -8.545 1.00 94.31 229 HIS A C 1
ATOM 1786 O O . HIS A 1 229 ? 16.484 -15.377 -9.611 1.00 94.31 229 HIS A O 1
ATOM 1792 N N . ILE A 1 230 ? 17.293 -14.853 -7.584 1.00 93.81 230 ILE A N 1
ATOM 1793 C CA . ILE A 1 230 ? 17.042 -13.411 -7.708 1.00 93.81 230 ILE A CA 1
ATOM 1794 C C . ILE A 1 230 ? 17.818 -12.815 -8.892 1.00 93.81 230 ILE A C 1
ATOM 1796 O O . ILE A 1 230 ? 17.252 -12.056 -9.683 1.00 93.81 230 ILE A O 1
ATOM 1800 N N . TYR A 1 231 ? 19.091 -13.185 -9.058 1.00 92.31 231 TYR A N 1
ATOM 1801 C CA . TYR A 1 231 ? 19.912 -12.720 -10.174 1.00 92.31 231 TYR A CA 1
ATOM 1802 C C . TYR A 1 231 ? 19.328 -13.121 -11.530 1.00 92.31 231 TYR A C 1
ATOM 1804 O O . TYR A 1 231 ? 19.293 -12.297 -12.444 1.00 92.31 231 TYR A O 1
ATOM 1812 N N . SER A 1 232 ? 18.787 -14.340 -11.646 1.00 92.31 232 SER A N 1
ATOM 1813 C CA . SER A 1 232 ? 18.146 -14.811 -12.882 1.00 92.31 232 SER A CA 1
ATOM 1814 C C . SER A 1 232 ? 16.988 -13.910 -13.343 1.00 92.31 232 SER A C 1
ATOM 1816 O O . SER A 1 232 ? 16.767 -13.740 -14.546 1.00 92.31 232 SER A O 1
ATOM 1818 N N . HIS A 1 233 ? 16.291 -13.258 -12.405 1.00 93.44 233 HIS A N 1
ATOM 1819 C CA . HIS A 1 233 ? 15.264 -12.265 -12.720 1.00 93.44 233 HIS A CA 1
ATOM 1820 C C . HIS A 1 233 ? 15.870 -10.919 -13.121 1.00 93.44 233 HIS A C 1
ATOM 1822 O O . HIS A 1 233 ? 15.463 -10.346 -14.134 1.00 93.44 233 HIS A O 1
ATOM 1828 N N . TYR A 1 234 ? 16.877 -10.418 -12.399 1.00 92.88 234 TYR A N 1
ATOM 1829 C CA . TYR A 1 234 ? 17.536 -9.148 -12.745 1.00 92.88 234 TYR A CA 1
ATOM 1830 C C . TYR A 1 234 ? 18.181 -9.165 -14.132 1.00 92.88 234 TYR A C 1
ATOM 1832 O O . TYR A 1 234 ? 18.069 -8.194 -14.889 1.00 92.88 234 TYR A O 1
ATOM 1840 N N . GLU A 1 235 ? 18.767 -10.302 -14.507 1.00 89.00 235 GLU A N 1
ATOM 1841 C CA . GLU A 1 235 ? 19.297 -10.560 -15.844 1.00 89.00 235 GLU A CA 1
ATOM 1842 C C . GLU A 1 235 ? 18.258 -10.302 -16.940 1.00 89.00 235 GLU A C 1
ATOM 1844 O O . GLU A 1 235 ? 18.586 -9.815 -18.028 1.00 89.00 235 GLU A O 1
ATOM 1849 N N . ARG A 1 236 ? 16.978 -10.559 -16.664 1.00 89.12 236 ARG A N 1
ATOM 1850 C CA . ARG A 1 236 ? 15.887 -10.364 -17.622 1.00 89.12 236 ARG A CA 1
ATOM 1851 C C . ARG A 1 236 ? 15.447 -8.908 -17.723 1.00 89.12 236 ARG A C 1
ATOM 1853 O O . ARG A 1 236 ? 15.197 -8.462 -18.840 1.00 89.12 236 ARG A O 1
ATOM 1860 N N . ILE A 1 237 ? 15.423 -8.187 -16.604 1.00 91.31 237 ILE A N 1
ATOM 1861 C CA . ILE A 1 237 ? 14.600 -6.979 -16.432 1.00 91.31 237 ILE A CA 1
ATOM 1862 C C . ILE A 1 237 ? 15.360 -5.653 -16.298 1.00 91.31 237 ILE A C 1
ATOM 1864 O O . ILE A 1 237 ? 14.734 -4.605 -16.446 1.00 91.31 237 ILE A O 1
ATOM 1868 N N . TRP A 1 238 ? 16.674 -5.656 -16.037 1.00 92.94 238 TRP A N 1
ATOM 1869 C CA . TRP A 1 238 ? 17.426 -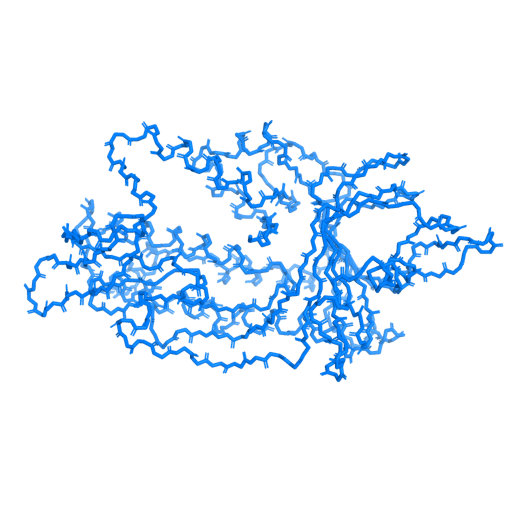4.406 -15.857 1.00 92.94 238 TRP A CA 1
ATOM 1870 C C . TRP A 1 238 ? 18.276 -4.033 -17.087 1.00 92.94 238 TRP A C 1
ATOM 1872 O O . TRP A 1 238 ? 19.054 -4.878 -17.554 1.00 92.94 238 TRP A O 1
ATOM 1882 N N . PRO A 1 239 ? 18.182 -2.793 -17.609 1.00 92.12 239 PRO A N 1
ATOM 1883 C CA . PRO A 1 239 ? 19.100 -2.272 -18.627 1.00 92.12 239 PRO A CA 1
ATOM 1884 C C . PRO A 1 239 ? 20.544 -2.174 -18.115 1.00 92.12 239 PRO A C 1
ATOM 1886 O O . PRO A 1 239 ? 20.778 -2.071 -16.915 1.00 92.12 239 PRO A O 1
ATOM 1889 N N . GLY A 1 240 ? 21.521 -2.172 -19.018 1.00 92.44 240 GLY A N 1
ATOM 1890 C CA . GLY A 1 240 ? 22.942 -2.050 -18.691 1.00 92.44 240 GLY A CA 1
ATOM 1891 C C . GLY A 1 240 ? 23.782 -3.283 -19.041 1.00 92.44 240 GLY A C 1
ATOM 1892 O O . GLY A 1 240 ? 23.312 -4.190 -19.733 1.00 92.44 240 GLY A O 1
ATOM 1893 N N . PRO A 1 241 ? 25.045 -3.322 -18.587 1.00 94.25 241 PRO A N 1
ATOM 1894 C CA . PRO A 1 241 ? 26.014 -4.344 -18.955 1.00 94.25 241 PRO A CA 1
ATOM 1895 C C . PRO A 1 241 ? 25.677 -5.707 -18.347 1.00 94.25 241 PRO A C 1
ATOM 1897 O O . PRO A 1 241 ? 24.843 -5.823 -17.442 1.00 94.25 241 PRO A O 1
ATOM 1900 N N . ARG A 1 242 ? 26.371 -6.735 -18.842 1.00 92.81 242 ARG A N 1
ATOM 1901 C CA . ARG A 1 242 ? 26.401 -8.079 -18.261 1.00 92.81 242 ARG A CA 1
ATOM 1902 C C . ARG A 1 242 ? 27.844 -8.520 -17.986 1.00 92.81 242 ARG A C 1
ATOM 1904 O O . ARG A 1 242 ? 28.688 -8.308 -18.857 1.00 92.81 242 ARG A O 1
ATOM 1911 N N . PRO A 1 243 ? 28.143 -9.114 -16.810 1.00 91.75 243 PRO A N 1
ATOM 1912 C CA . PRO A 1 243 ? 27.231 -9.376 -15.684 1.00 91.75 243 PRO A CA 1
ATOM 1913 C C . PRO A 1 243 ? 26.720 -8.081 -15.034 1.00 91.75 243 PRO A C 1
ATOM 1915 O O . PRO A 1 243 ? 27.417 -7.065 -15.036 1.00 91.75 243 PRO A O 1
ATOM 1918 N N . LEU A 1 244 ? 25.484 -8.101 -14.530 1.00 91.31 244 LEU A N 1
ATOM 1919 C CA . LEU A 1 244 ? 24.859 -6.916 -13.943 1.00 91.31 244 LEU A CA 1
ATOM 1920 C C . LEU A 1 244 ? 25.424 -6.645 -12.534 1.00 91.31 244 LEU A C 1
ATOM 1922 O O . LEU A 1 244 ? 25.326 -7.519 -11.675 1.00 91.31 244 LEU A O 1
ATOM 1926 N N . PRO A 1 245 ? 25.954 -5.444 -12.236 1.00 91.44 245 PRO A N 1
ATOM 1927 C CA . PRO A 1 245 ? 26.320 -5.073 -10.871 1.00 91.44 245 PRO A CA 1
ATOM 1928 C C . PRO A 1 245 ? 25.077 -4.711 -10.047 1.00 91.44 245 PRO A C 1
ATOM 1930 O O . PRO A 1 245 ? 24.365 -3.762 -10.379 1.00 91.44 245 PRO A O 1
ATOM 1933 N N . PHE A 1 246 ? 24.843 -5.417 -8.941 1.00 92.88 246 PHE A N 1
ATOM 1934 C CA . PHE A 1 246 ? 23.741 -5.142 -8.014 1.00 92.88 246 PHE A CA 1
ATOM 1935 C C . PHE A 1 246 ? 24.137 -5.458 -6.566 1.00 92.88 246 PHE A C 1
ATOM 1937 O O . PHE A 1 246 ? 25.096 -6.185 -6.317 1.00 92.88 246 PHE A O 1
ATOM 1944 N N . GLN A 1 247 ? 23.389 -4.909 -5.610 1.00 93.88 247 GLN A N 1
ATOM 1945 C CA . GLN A 1 247 ? 23.474 -5.276 -4.195 1.00 93.88 247 GLN A CA 1
ATOM 1946 C C . GLN A 1 247 ? 22.059 -5.359 -3.622 1.00 93.88 247 GLN A C 1
ATOM 1948 O O . GLN A 1 247 ? 21.359 -4.349 -3.560 1.00 93.88 247 GLN A O 1
ATOM 1953 N N . THR A 1 248 ? 21.631 -6.558 -3.232 1.00 94.00 248 THR A N 1
ATOM 1954 C CA . THR A 1 248 ? 20.316 -6.785 -2.617 1.00 94.00 248 THR A CA 1
ATOM 1955 C C . THR A 1 248 ? 20.380 -6.480 -1.122 1.00 94.00 248 THR A C 1
ATOM 1957 O O . THR A 1 248 ? 21.161 -7.103 -0.412 1.00 94.00 248 THR A O 1
ATOM 1960 N N . GLU A 1 249 ? 19.521 -5.582 -0.642 1.00 94.00 249 GLU A N 1
ATOM 1961 C CA . GLU A 1 249 ? 19.423 -5.218 0.780 1.00 94.00 249 GLU A CA 1
ATOM 1962 C C . GLU A 1 249 ? 18.324 -5.982 1.506 1.00 94.00 249 GLU A C 1
ATOM 1964 O O . GLU A 1 249 ? 18.487 -6.367 2.660 1.00 94.00 249 GLU A O 1
ATOM 1969 N N . ASN A 1 250 ? 17.193 -6.210 0.838 1.00 93.38 250 ASN A N 1
ATOM 1970 C CA . ASN A 1 250 ? 16.082 -6.980 1.385 1.00 93.38 250 ASN A CA 1
ATOM 1971 C C . ASN A 1 250 ? 15.486 -7.878 0.310 1.00 93.38 250 ASN A C 1
ATOM 1973 O O . ASN A 1 250 ? 15.487 -7.537 -0.872 1.00 93.38 250 ASN A O 1
ATOM 1977 N N . ARG A 1 251 ? 14.906 -8.997 0.740 1.00 94.31 251 ARG A N 1
ATOM 1978 C CA . ARG A 1 251 ? 14.181 -9.941 -0.111 1.00 94.31 251 ARG A CA 1
ATOM 1979 C C . ARG A 1 251 ? 13.100 -10.658 0.683 1.00 94.31 251 ARG A C 1
ATOM 1981 O O . ARG A 1 251 ? 13.309 -10.950 1.858 1.00 94.31 251 ARG A O 1
ATOM 1988 N N . MET A 1 252 ? 11.957 -10.920 0.059 1.00 93.19 252 MET A N 1
ATOM 1989 C CA . MET A 1 252 ? 10.925 -11.804 0.605 1.00 93.19 252 MET A CA 1
ATOM 1990 C C . MET A 1 252 ? 9.920 -12.258 -0.442 1.00 93.19 252 MET A C 1
ATOM 1992 O O . MET A 1 252 ? 9.688 -11.572 -1.438 1.00 93.19 252 MET A O 1
ATOM 1996 N N . THR A 1 253 ? 9.259 -13.362 -0.131 1.00 93.44 253 THR A N 1
ATOM 1997 C CA . THR A 1 253 ? 8.075 -13.852 -0.823 1.00 93.44 253 THR A CA 1
ATOM 1998 C C . THR A 1 253 ? 6.810 -13.404 -0.091 1.00 93.44 253 THR A C 1
ATOM 2000 O O . THR A 1 253 ? 6.795 -13.228 1.133 1.00 93.44 253 THR A O 1
ATOM 2003 N N . TYR A 1 254 ? 5.732 -13.164 -0.832 1.00 89.62 254 TYR A N 1
ATOM 2004 C CA . TYR A 1 254 ? 4.408 -12.974 -0.248 1.00 89.62 254 TYR A CA 1
ATOM 2005 C C . TYR A 1 254 ? 3.298 -13.349 -1.222 1.00 89.62 254 TYR A C 1
ATOM 2007 O O . TYR A 1 254 ? 3.422 -13.247 -2.442 1.00 89.62 254 TYR A O 1
ATOM 2015 N N . VAL A 1 255 ? 2.177 -13.759 -0.641 1.00 91.19 255 VAL A N 1
ATOM 2016 C CA . VAL A 1 255 ? 0.950 -14.075 -1.364 1.00 91.19 255 VAL A CA 1
ATOM 2017 C C . VAL A 1 255 ? 0.079 -12.825 -1.439 1.00 91.19 255 VAL A C 1
ATOM 2019 O O . VAL A 1 255 ? 0.005 -12.043 -0.487 1.00 91.19 255 VAL A O 1
ATOM 2022 N N . ILE A 1 256 ? -0.600 -12.645 -2.567 1.00 90.75 256 ILE A N 1
ATOM 2023 C CA . ILE A 1 256 ? -1.516 -11.527 -2.788 1.00 90.75 256 ILE A CA 1
ATOM 2024 C C . ILE A 1 256 ? -2.972 -11.993 -2.760 1.00 90.75 256 ILE A C 1
ATOM 2026 O O . ILE A 1 256 ? -3.325 -13.103 -3.163 1.00 90.75 256 ILE A O 1
ATOM 2030 N N . HIS A 1 257 ? -3.840 -11.112 -2.278 1.00 92.81 257 HIS A N 1
ATOM 2031 C CA . HIS A 1 257 ? -5.250 -11.399 -2.062 1.00 92.81 257 HIS A CA 1
ATOM 2032 C C . HIS A 1 257 ? -6.120 -10.295 -2.658 1.00 92.81 257 HIS A C 1
ATOM 2034 O O . HIS A 1 257 ? -5.655 -9.177 -2.867 1.00 92.81 257 HIS A O 1
ATOM 2040 N N . GLN A 1 258 ? -7.387 -10.628 -2.877 1.00 94.31 258 GLN A N 1
ATOM 2041 C CA . GLN A 1 258 ? -8.478 -9.673 -3.038 1.00 94.31 258 GLN A CA 1
ATOM 2042 C C . GLN A 1 258 ? -9.534 -10.043 -2.016 1.00 94.31 258 GLN A C 1
ATOM 2044 O O . GLN A 1 258 ? -10.242 -11.037 -2.190 1.00 94.31 258 GLN A O 1
ATOM 2049 N N . ARG A 1 259 ? -9.577 -9.323 -0.897 1.00 96.62 259 ARG A N 1
ATOM 2050 C CA . ARG A 1 259 ? -10.493 -9.602 0.209 1.00 96.62 259 ARG A CA 1
ATOM 2051 C C . ARG A 1 259 ? -11.076 -8.325 0.766 1.00 96.62 259 ARG A C 1
ATOM 2053 O O . ARG A 1 259 ? -10.400 -7.310 0.860 1.00 96.62 259 ARG A O 1
ATOM 2060 N N . LEU A 1 260 ? -12.314 -8.415 1.218 1.00 97.88 260 LEU A N 1
ATOM 2061 C CA . LEU A 1 260 ? -13.014 -7.334 1.889 1.00 97.88 260 LEU A CA 1
ATOM 2062 C C . LEU A 1 260 ? -13.772 -7.921 3.076 1.00 97.88 260 LEU A C 1
ATOM 2064 O O . LEU A 1 260 ? -14.346 -9.011 3.002 1.00 97.88 260 LEU A O 1
ATOM 2068 N N . ALA A 1 261 ? -13.767 -7.204 4.197 1.00 98.44 261 ALA A N 1
ATOM 2069 C CA . ALA A 1 261 ? -14.578 -7.548 5.356 1.00 98.44 261 ALA A CA 1
ATOM 2070 C C . ALA A 1 261 ? -16.064 -7.632 4.952 1.00 98.44 261 ALA A C 1
ATOM 2072 O O . ALA A 1 261 ? -16.445 -7.148 3.890 1.00 98.44 261 ALA A O 1
ATOM 2073 N N . ALA A 1 262 ? -16.954 -8.200 5.763 1.00 98.06 262 ALA A N 1
ATOM 2074 C CA . ALA A 1 262 ? -18.405 -8.106 5.513 1.00 98.06 262 ALA A CA 1
ATOM 2075 C C . ALA A 1 262 ? -19.017 -6.788 6.026 1.00 98.06 262 ALA A C 1
ATOM 2077 O O . ALA A 1 262 ? -20.048 -6.338 5.538 1.00 98.06 262 ALA A O 1
ATOM 2078 N N . THR A 1 263 ? -18.345 -6.141 6.978 1.00 98.31 263 THR A N 1
ATOM 2079 C CA . THR A 1 263 ? -18.615 -4.780 7.458 1.00 98.31 263 THR A CA 1
ATOM 2080 C C . THR A 1 263 ? -17.304 -4.178 7.975 1.00 98.31 263 THR A C 1
ATOM 2082 O O . THR A 1 263 ? -16.422 -4.928 8.390 1.00 98.31 263 THR A O 1
ATOM 2085 N N . MET A 1 264 ? -17.150 -2.852 7.952 1.00 98.38 264 MET A N 1
ATOM 2086 C CA . MET A 1 264 ? -16.027 -2.152 8.603 1.00 98.38 264 MET A CA 1
ATOM 2087 C C . MET A 1 264 ? -16.419 -1.587 9.978 1.00 98.38 264 MET A C 1
ATOM 2089 O O . MET A 1 264 ? -15.621 -0.897 10.604 1.00 98.38 264 MET A O 1
ATOM 2093 N N . LYS A 1 265 ? -17.632 -1.897 10.456 1.00 97.12 265 LYS A N 1
ATOM 2094 C CA . LYS A 1 265 ? -18.166 -1.537 11.776 1.00 97.12 265 LYS A CA 1
ATOM 2095 C C . LYS A 1 265 ? -18.870 -2.731 12.424 1.00 97.12 265 LYS A C 1
ATOM 2097 O O . LYS A 1 265 ? -19.688 -3.391 11.779 1.00 97.12 265 LYS A O 1
ATOM 2102 N N . ARG A 1 266 ? -18.636 -2.949 13.718 1.00 96.44 266 ARG A N 1
ATOM 2103 C CA . ARG A 1 266 ? -19.478 -3.775 14.598 1.00 96.44 266 ARG A CA 1
ATOM 2104 C C . ARG A 1 266 ? -19.523 -3.124 15.976 1.00 96.44 266 ARG A C 1
ATOM 2106 O O . ARG A 1 266 ? -18.475 -2.956 16.585 1.00 96.44 266 ARG A O 1
ATOM 2113 N N . GLY A 1 267 ? -20.715 -2.712 16.411 1.00 93.75 267 GLY A N 1
ATOM 2114 C CA . GLY A 1 267 ? -20.873 -1.915 17.631 1.00 93.75 267 GLY A CA 1
ATOM 2115 C C . GLY A 1 267 ? -20.010 -0.648 17.594 1.00 93.75 267 GLY A C 1
ATOM 2116 O O . GLY A 1 267 ? -20.103 0.142 16.645 1.00 93.75 267 GLY A O 1
ATOM 2117 N N . ARG A 1 268 ? -19.150 -0.488 18.602 1.00 96.00 268 ARG A N 1
ATOM 2118 C CA . ARG A 1 268 ? -18.173 0.605 18.764 1.00 96.00 268 ARG A CA 1
ATOM 2119 C C . ARG A 1 268 ? -16.803 0.290 18.156 1.00 96.00 268 ARG A C 1
ATOM 2121 O O . ARG A 1 268 ? -15.869 1.082 18.303 1.00 96.00 268 ARG A O 1
ATOM 2128 N N . CYS A 1 269 ? -16.675 -0.844 17.473 1.00 97.88 269 CYS A N 1
ATOM 2129 C CA . CYS A 1 269 ? -15.433 -1.300 16.865 1.00 97.88 269 CYS A CA 1
ATOM 2130 C C . CYS A 1 269 ? -15.431 -1.088 15.348 1.00 97.88 269 CYS A C 1
ATOM 2132 O O . CYS A 1 269 ? -16.382 -1.452 14.652 1.00 97.88 269 CYS A O 1
ATOM 2134 N N . LEU A 1 270 ? -14.341 -0.526 14.833 1.00 98.56 270 LEU A N 1
ATOM 2135 C CA . LEU A 1 270 ? -14.149 -0.166 13.431 1.00 98.56 270 LEU A CA 1
ATOM 2136 C C . LEU A 1 270 ? -12.932 -0.899 12.852 1.00 98.56 270 LEU A C 1
ATOM 2138 O O . LEU A 1 270 ? -12.022 -1.262 13.594 1.00 98.56 270 LEU A O 1
ATOM 2142 N N . LEU A 1 271 ? -12.889 -1.090 11.534 1.00 98.75 271 LEU A N 1
ATOM 2143 C CA . LEU A 1 271 ? -11.736 -1.638 10.807 1.00 98.75 271 LEU A CA 1
ATOM 2144 C C . LEU A 1 271 ? -11.229 -0.626 9.775 1.00 98.75 271 LEU A C 1
ATOM 2146 O O . LEU A 1 271 ? -12.046 0.017 9.123 1.00 98.75 271 LEU A O 1
ATOM 2150 N N . ALA A 1 272 ? -9.912 -0.543 9.579 1.00 97.88 272 ALA A N 1
ATOM 2151 C CA . ALA A 1 272 ? -9.279 0.304 8.564 1.00 97.88 272 ALA A CA 1
ATOM 2152 C C . ALA A 1 272 ? -8.067 -0.386 7.912 1.00 97.88 272 ALA A C 1
ATOM 2154 O O . ALA A 1 272 ? -7.395 -1.210 8.543 1.00 97.88 272 ALA A O 1
ATOM 2155 N N . GLY A 1 273 ? -7.775 -0.035 6.654 1.00 95.50 273 GLY A N 1
ATOM 2156 C CA . GLY A 1 273 ? -6.638 -0.578 5.903 1.00 95.50 273 GLY A CA 1
ATOM 2157 C C . GLY A 1 273 ? -6.696 -2.098 5.770 1.00 95.50 273 GLY A C 1
ATOM 2158 O O . GLY A 1 273 ? -7.773 -2.673 5.633 1.00 95.50 273 GLY A O 1
ATOM 2159 N N . ASP A 1 274 ? -5.545 -2.758 5.888 1.00 95.62 274 ASP A N 1
ATOM 2160 C CA . ASP A 1 274 ? -5.410 -4.208 5.697 1.00 95.62 274 ASP A CA 1
ATOM 2161 C C . ASP A 1 274 ? -6.290 -5.067 6.634 1.00 95.62 274 ASP A C 1
ATOM 2163 O O . ASP A 1 274 ? -6.588 -6.235 6.355 1.00 95.62 274 ASP A O 1
ATOM 2167 N N . ALA A 1 275 ? -6.733 -4.503 7.763 1.00 97.69 275 ALA A N 1
ATOM 2168 C CA . ALA A 1 275 ? -7.695 -5.163 8.640 1.00 97.69 275 ALA A CA 1
ATOM 2169 C C . ALA A 1 275 ? -9.094 -5.255 8.006 1.00 97.69 275 ALA A C 1
ATOM 2171 O O . ALA A 1 275 ? -9.831 -6.205 8.286 1.00 97.69 275 ALA A O 1
ATOM 2172 N N . ALA A 1 276 ? -9.447 -4.303 7.142 1.00 97.88 276 ALA A N 1
ATOM 2173 C CA . ALA A 1 276 ? -10.726 -4.200 6.453 1.00 97.88 276 ALA A CA 1
ATOM 2174 C C . ALA A 1 276 ? -10.706 -4.778 5.034 1.00 97.88 276 ALA A C 1
ATOM 2176 O O . ALA A 1 276 ? -11.700 -5.376 4.622 1.00 97.88 276 ALA A O 1
ATOM 2177 N N . HIS A 1 277 ? -9.615 -4.622 4.287 1.00 96.00 277 HIS A N 1
ATOM 2178 C CA . HIS A 1 277 ? -9.498 -5.086 2.903 1.00 96.00 277 HIS A CA 1
ATOM 2179 C C . HIS A 1 277 ? -8.058 -5.457 2.567 1.00 96.00 277 HIS A C 1
ATOM 2181 O O . HIS A 1 277 ? -7.127 -4.892 3.109 1.00 96.00 277 HIS A O 1
ATOM 2187 N N . LEU A 1 278 ? -7.864 -6.440 1.696 1.00 93.62 278 LEU A N 1
ATOM 2188 C CA . LEU A 1 278 ? -6.566 -6.759 1.115 1.00 93.62 278 LEU A CA 1
ATOM 2189 C C . LEU A 1 278 ? -6.712 -6.669 -0.386 1.00 93.62 278 LEU A C 1
ATOM 2191 O O . LEU A 1 278 ? -7.598 -7.319 -0.938 1.00 93.62 278 LEU A O 1
ATOM 2195 N N . VAL A 1 279 ? -5.830 -5.906 -1.017 1.00 89.56 279 VAL A N 1
ATOM 2196 C CA . VAL A 1 279 ? -5.810 -5.765 -2.467 1.00 89.56 279 VAL A CA 1
ATOM 2197 C C . VAL A 1 279 ? -4.430 -6.049 -3.015 1.00 89.56 279 VAL A C 1
ATOM 2199 O O . VAL A 1 279 ? -3.414 -5.791 -2.362 1.00 89.56 279 VAL A O 1
ATOM 2202 N N . ASN A 1 280 ? -4.383 -6.595 -4.227 1.00 87.00 280 ASN A N 1
ATOM 2203 C CA . ASN A 1 280 ? -3.106 -6.863 -4.861 1.00 87.00 280 ASN A CA 1
ATOM 2204 C C . ASN A 1 280 ? -2.346 -5.537 -5.108 1.00 87.00 280 ASN A C 1
ATOM 2206 O O . ASN A 1 280 ? -2.962 -4.508 -5.401 1.00 87.00 280 ASN A O 1
ATOM 2210 N N . PRO A 1 281 ? -1.010 -5.524 -4.973 1.00 79.62 281 PRO A N 1
ATOM 2211 C CA . PRO A 1 281 ? -0.230 -4.289 -5.005 1.00 79.62 281 PRO A CA 1
ATOM 2212 C C . PRO A 1 281 ? -0.082 -3.702 -6.418 1.00 79.62 281 PRO A C 1
ATOM 2214 O O . PRO A 1 281 ? 0.444 -2.591 -6.564 1.00 79.62 281 PRO A O 1
ATOM 2217 N N . THR A 1 282 ? -0.522 -4.419 -7.457 1.00 76.19 282 THR A N 1
ATOM 2218 C CA . THR A 1 282 ? -0.413 -3.984 -8.848 1.00 76.19 282 THR A CA 1
ATOM 2219 C C . THR A 1 282 ? -1.370 -2.823 -9.111 1.00 76.19 282 THR A C 1
ATOM 2221 O O . THR A 1 282 ? -2.586 -2.936 -8.964 1.00 76.19 282 THR A O 1
ATOM 2224 N N . GLY A 1 283 ? -0.811 -1.668 -9.483 1.00 66.25 283 GLY A N 1
ATOM 2225 C CA . GLY A 1 283 ? -1.539 -0.399 -9.575 1.00 66.25 283 GLY A CA 1
ATOM 2226 C C . GLY A 1 283 ? -1.336 0.536 -8.380 1.00 66.25 283 GLY A C 1
ATOM 2227 O O . GLY A 1 283 ? -1.921 1.611 -8.369 1.00 66.25 283 GLY A O 1
ATOM 2228 N N . ALA A 1 284 ? -0.501 0.158 -7.401 1.00 62.69 284 ALA A N 1
ATOM 2229 C CA . ALA A 1 284 ? -0.107 1.009 -6.277 1.00 62.69 284 ALA A CA 1
ATOM 2230 C C . ALA A 1 284 ? -1.288 1.510 -5.425 1.00 62.69 284 ALA A C 1
ATOM 2232 O O . ALA A 1 284 ? -1.309 2.657 -5.011 1.00 62.69 284 ALA A O 1
ATOM 2233 N N . LEU A 1 285 ? -2.285 0.664 -5.157 1.00 58.66 285 LEU A N 1
ATOM 2234 C CA . LEU A 1 285 ? -3.536 1.089 -4.514 1.00 58.66 285 LEU A CA 1
ATOM 2235 C C . LEU A 1 285 ? -3.645 0.724 -3.019 1.00 58.66 285 LEU A C 1
ATOM 2237 O O . LEU A 1 285 ? -4.326 1.426 -2.277 1.00 58.66 285 LEU A O 1
ATOM 2241 N N . GLY A 1 286 ? -2.941 -0.313 -2.549 1.00 60.19 286 GLY A N 1
ATOM 2242 C CA . GLY A 1 286 ? -3.110 -0.873 -1.196 1.00 60.19 286 GLY A CA 1
ATOM 2243 C C . GLY A 1 286 ? -2.915 0.130 -0.052 1.00 60.19 286 GLY A C 1
ATOM 2244 O O . GLY A 1 286 ? -3.885 0.572 0.559 1.00 60.19 286 GLY A O 1
ATOM 2245 N N . LEU A 1 287 ? -1.675 0.552 0.220 1.00 70.50 287 LEU A N 1
ATOM 2246 C CA . LEU A 1 287 ? -1.384 1.449 1.352 1.00 70.50 287 LEU A CA 1
ATOM 2247 C C . LEU A 1 287 ? -2.155 2.786 1.274 1.00 70.50 287 LEU A C 1
ATOM 2249 O O . LEU A 1 287 ? -2.582 3.315 2.298 1.00 70.50 287 LEU A O 1
ATOM 2253 N N . ASN A 1 288 ? -2.393 3.299 0.065 1.00 77.38 288 ASN A N 1
ATOM 2254 C CA . ASN A 1 288 ? -3.126 4.549 -0.151 1.00 77.38 288 ASN A CA 1
ATOM 2255 C C . ASN A 1 288 ? -4.586 4.450 0.304 1.00 77.38 288 ASN A C 1
ATOM 2257 O O . ASN A 1 288 ? -5.086 5.342 0.988 1.00 77.38 288 ASN A O 1
ATOM 2261 N N . THR A 1 289 ? -5.260 3.338 -0.001 1.00 82.38 289 THR A N 1
ATOM 2262 C CA . THR A 1 289 ? -6.639 3.122 0.468 1.00 82.38 289 THR A CA 1
ATOM 2263 C C . THR A 1 289 ? -6.735 3.022 1.985 1.00 82.38 289 THR A C 1
ATOM 2265 O O . THR A 1 289 ? -7.682 3.555 2.559 1.00 82.38 289 THR A O 1
ATOM 2268 N N . GLY A 1 290 ? -5.730 2.439 2.648 1.00 89.56 290 GLY A N 1
ATOM 2269 C CA . GLY A 1 290 ? -5.658 2.419 4.110 1.00 89.56 290 GLY A CA 1
ATOM 2270 C C . GLY A 1 290 ? -5.539 3.815 4.729 1.00 89.56 290 GLY A C 1
ATOM 2271 O O . GLY A 1 290 ? -6.209 4.103 5.721 1.00 89.56 290 GLY A O 1
ATOM 2272 N N . PHE A 1 291 ? -4.762 4.720 4.123 1.00 87.50 291 PHE A N 1
ATOM 2273 C CA . PHE A 1 291 ? -4.714 6.120 4.565 1.00 87.50 291 PHE A CA 1
ATOM 2274 C C . PHE A 1 291 ? -6.051 6.833 4.387 1.00 87.50 291 PHE A C 1
ATOM 2276 O O . PHE A 1 291 ? -6.478 7.568 5.275 1.00 87.50 291 PHE A O 1
ATOM 2283 N N . LEU A 1 292 ? -6.744 6.590 3.277 1.00 87.94 292 LEU A N 1
ATOM 2284 C CA . LEU A 1 292 ? -8.062 7.175 3.047 1.00 87.94 292 LEU A CA 1
ATOM 2285 C C . LEU A 1 292 ? -9.119 6.650 4.016 1.00 87.94 292 LEU A C 1
ATOM 2287 O O . LEU A 1 292 ? -9.985 7.417 4.435 1.00 87.94 292 LEU A O 1
ATOM 2291 N N . ASP A 1 293 ? -9.020 5.389 4.436 1.00 94.31 293 ASP A N 1
ATOM 2292 C CA . ASP A 1 293 ? -9.848 4.873 5.524 1.00 94.31 293 ASP A CA 1
ATOM 2293 C C . ASP A 1 293 ? -9.559 5.608 6.833 1.00 94.31 293 ASP A C 1
ATOM 2295 O O . ASP A 1 293 ? -10.495 5.978 7.538 1.00 94.31 293 ASP A O 1
ATOM 2299 N N . ALA A 1 294 ? -8.284 5.845 7.160 1.00 93.19 294 ALA A N 1
ATOM 2300 C CA . ALA A 1 294 ? -7.901 6.569 8.370 1.00 93.19 294 ALA A CA 1
ATOM 2301 C C . ALA A 1 294 ? -8.379 8.032 8.346 1.00 93.19 294 ALA A C 1
ATOM 2303 O O . ALA A 1 294 ? -8.868 8.535 9.357 1.00 93.19 294 ALA A O 1
ATOM 2304 N N . ILE A 1 295 ? -8.295 8.701 7.192 1.00 91.06 295 ILE A N 1
ATOM 2305 C CA . ILE A 1 295 ? -8.775 10.077 7.000 1.00 91.06 295 ILE A CA 1
ATOM 2306 C C . ILE A 1 295 ? -10.297 10.137 7.152 1.00 91.06 295 ILE A C 1
ATOM 2308 O O . ILE A 1 295 ? -10.798 10.906 7.972 1.00 91.06 295 ILE A O 1
ATOM 2312 N N . ALA A 1 296 ? -11.031 9.280 6.435 1.00 94.06 296 ALA A N 1
ATOM 2313 C CA . ALA A 1 296 ? -12.487 9.226 6.534 1.00 94.06 296 ALA A CA 1
ATOM 2314 C C . ALA A 1 296 ? -12.941 8.894 7.965 1.00 94.06 296 ALA A C 1
ATOM 2316 O O . ALA A 1 296 ? -13.873 9.508 8.486 1.00 94.06 296 ALA A O 1
ATOM 2317 N N . LEU A 1 297 ? -12.252 7.972 8.644 1.00 96.81 297 LEU A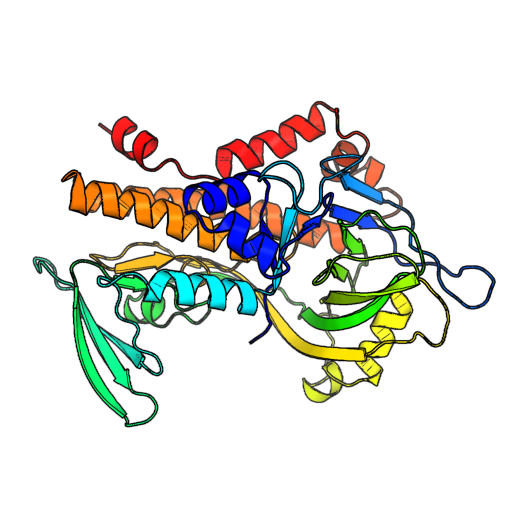 N 1
ATOM 2318 C CA . LEU A 1 297 ? -12.558 7.638 10.030 1.00 96.81 297 LEU A CA 1
ATOM 2319 C C . LEU A 1 297 ? -12.241 8.793 10.991 1.00 96.81 297 LEU A C 1
ATOM 2321 O O . LEU A 1 297 ? -13.001 9.031 11.927 1.00 96.81 297 LEU A O 1
ATOM 2325 N N . SER A 1 298 ? -11.161 9.542 10.757 1.00 94.75 298 SER A N 1
ATOM 2326 C CA . SER A 1 298 ? -10.838 10.743 11.537 1.00 94.75 298 SER A CA 1
ATOM 2327 C C . SER A 1 298 ? -11.957 11.782 11.446 1.00 94.75 298 SER A C 1
ATOM 2329 O O . SER A 1 298 ? -12.386 12.317 12.469 1.00 94.75 298 SER A O 1
ATOM 2331 N N . ASP A 1 299 ? -12.480 12.031 10.245 1.00 94.50 299 ASP A N 1
ATOM 2332 C CA . ASP A 1 299 ? -13.579 12.979 10.041 1.00 94.50 299 ASP A CA 1
ATOM 2333 C C . ASP A 1 299 ? -14.883 12.492 10.676 1.00 94.50 299 ASP A C 1
ATOM 2335 O O . ASP A 1 299 ? -15.551 13.260 11.376 1.00 94.50 299 ASP A O 1
ATOM 2339 N N . ALA A 1 300 ? -15.188 11.199 10.538 1.00 97.19 300 ALA A N 1
ATOM 2340 C CA . ALA A 1 300 ? -16.303 10.557 11.224 1.00 97.19 300 ALA A CA 1
ATOM 2341 C C . ALA A 1 300 ? -16.216 10.750 12.751 1.00 97.19 300 ALA A C 1
ATOM 2343 O O . ALA A 1 300 ? -17.174 11.194 13.385 1.00 97.19 300 ALA A O 1
ATOM 2344 N N . LEU A 1 301 ? -15.053 10.487 13.354 1.00 97.00 301 LEU A N 1
ATOM 2345 C CA . LEU A 1 301 ? -14.855 10.634 14.797 1.00 97.00 301 LEU A CA 1
ATOM 2346 C C . LEU A 1 301 ? -14.918 12.096 15.256 1.00 97.00 301 LEU A C 1
ATOM 2348 O O . LEU A 1 301 ? -15.481 12.359 16.318 1.00 97.00 301 LEU A O 1
ATOM 2352 N N . LYS A 1 302 ? -14.412 13.060 14.473 1.00 96.12 302 LYS A N 1
ATOM 2353 C CA . LYS A 1 302 ? -14.549 14.499 14.778 1.00 96.12 302 LYS A CA 1
ATOM 2354 C C . LYS A 1 302 ? -16.016 14.925 14.802 1.00 96.12 302 LYS A C 1
ATOM 2356 O O . LYS A 1 302 ? -16.440 15.562 15.763 1.00 96.12 302 LYS A O 1
ATOM 2361 N N . MET A 1 303 ? -16.791 14.531 13.792 1.00 97.12 303 MET A N 1
ATOM 2362 C CA . MET A 1 303 ? -18.224 14.826 13.710 1.00 97.12 303 MET A CA 1
ATOM 2363 C C . MET A 1 303 ? -18.995 14.289 14.921 1.00 97.12 303 MET A C 1
ATOM 2365 O O . MET A 1 303 ? -19.899 14.944 15.431 1.00 97.12 303 MET A O 1
ATOM 2369 N N . ILE A 1 304 ? -18.619 13.116 15.425 1.00 96.94 304 ILE A N 1
ATOM 2370 C CA . ILE A 1 304 ? -19.278 12.527 16.593 1.00 96.94 304 ILE A CA 1
ATOM 2371 C C . ILE A 1 304 ? -18.820 13.205 17.887 1.00 96.94 304 ILE A C 1
ATOM 2373 O O . ILE A 1 304 ? -19.639 13.662 18.678 1.00 96.94 304 ILE A O 1
ATOM 2377 N N . LEU A 1 305 ? -17.506 13.260 18.115 1.00 96.00 305 LEU A N 1
ATOM 2378 C CA . LEU A 1 305 ? -16.930 13.654 19.402 1.00 96.00 305 LEU A CA 1
ATOM 2379 C C . LEU A 1 305 ? -16.930 15.167 19.633 1.00 96.00 305 LEU A C 1
ATOM 2381 O O . LEU A 1 305 ? -16.975 15.589 20.785 1.00 96.00 305 LEU A O 1
ATOM 2385 N N . LYS A 1 306 ? -16.847 15.975 18.569 1.00 96.19 306 LYS A N 1
ATOM 2386 C CA . LYS A 1 306 ? -16.789 17.443 18.664 1.00 96.19 306 LYS A CA 1
ATOM 2387 C C . LYS A 1 306 ? -18.088 18.127 18.257 1.00 96.19 306 LYS A C 1
ATOM 2389 O O . LYS A 1 306 ? -18.409 19.168 18.813 1.00 96.19 306 LYS A O 1
ATOM 2394 N N . GLU A 1 307 ? -18.816 17.563 17.296 1.00 95.94 307 GLU A N 1
ATOM 2395 C CA . GLU A 1 307 ? -20.010 18.205 16.717 1.00 95.94 307 GLU A CA 1
ATOM 2396 C C . GLU A 1 307 ? -21.320 17.541 17.161 1.00 95.94 307 GLU A C 1
ATOM 2398 O O . GLU A 1 307 ? -22.397 18.028 16.828 1.00 95.94 307 GLU A O 1
ATOM 2403 N N . GLY A 1 308 ? -21.252 16.433 17.909 1.00 94.94 308 GLY A N 1
ATOM 2404 C CA . GLY A 1 308 ? -22.430 15.748 18.442 1.00 94.94 308 GLY A CA 1
ATOM 2405 C C . GLY A 1 308 ? -23.300 15.067 17.381 1.00 94.94 308 GLY A C 1
ATOM 2406 O O . GLY A 1 308 ? -24.473 14.792 17.636 1.00 94.94 308 GLY A O 1
ATOM 2407 N N . LYS A 1 309 ? -22.764 14.789 16.183 1.00 95.88 309 LYS A N 1
ATOM 2408 C CA . LYS A 1 309 ? -23.501 14.062 15.137 1.00 95.88 309 LYS A CA 1
ATOM 2409 C C . LYS A 1 309 ? -23.811 12.624 15.611 1.00 95.88 309 LYS A C 1
ATOM 2411 O O . LYS A 1 309 ? -22.979 12.022 16.295 1.00 95.88 309 LYS A O 1
ATOM 2416 N N . PRO A 1 310 ? -24.962 12.029 15.230 1.00 94.81 310 PRO A N 1
ATOM 2417 C CA . PRO A 1 310 ? -25.357 10.700 15.705 1.00 94.81 310 PRO A CA 1
ATOM 2418 C C . PRO A 1 310 ? -24.341 9.609 15.333 1.00 94.81 310 PRO A C 1
ATOM 2420 O O . PRO A 1 310 ? -24.132 9.324 14.152 1.00 94.81 310 PRO A O 1
ATOM 2423 N N . ALA A 1 311 ? -23.733 8.982 16.345 1.00 94.69 311 ALA A N 1
ATOM 2424 C CA . ALA A 1 311 ? -22.608 8.063 16.170 1.00 94.69 311 ALA A CA 1
ATOM 2425 C C . ALA A 1 311 ? -22.914 6.887 15.240 1.00 94.69 311 ALA A C 1
ATOM 2427 O O . ALA A 1 311 ? -22.143 6.613 14.321 1.00 94.69 311 ALA A O 1
ATOM 2428 N N . ASP A 1 312 ? -24.051 6.219 15.444 1.00 93.38 312 ASP A N 1
ATOM 2429 C CA . ASP A 1 312 ? -24.409 5.036 14.664 1.00 93.38 312 ASP A CA 1
ATOM 2430 C C . ASP A 1 312 ? -24.521 5.351 13.166 1.00 93.38 312 ASP A C 1
ATOM 2432 O O . ASP A 1 312 ? -23.873 4.703 12.344 1.00 93.38 312 ASP A O 1
ATOM 2436 N N . ARG A 1 313 ? -25.220 6.441 12.824 1.00 94.25 313 ARG A N 1
ATOM 2437 C CA . ARG A 1 313 ? -25.353 6.939 11.449 1.00 94.25 313 ARG A CA 1
ATOM 2438 C C . ARG A 1 313 ? -24.001 7.260 10.818 1.00 94.25 313 ARG A C 1
ATOM 2440 O O . ARG A 1 313 ? -23.726 6.841 9.694 1.00 94.25 313 ARG A O 1
ATOM 2447 N N . VAL A 1 314 ? -23.162 8.020 11.521 1.00 97.50 314 VAL A N 1
ATOM 2448 C CA . VAL A 1 314 ? -21.864 8.468 10.997 1.00 97.50 314 VAL A CA 1
ATOM 2449 C C . VAL A 1 314 ? -20.934 7.275 10.754 1.00 97.50 314 VAL A C 1
ATOM 2451 O O . VAL A 1 314 ? -20.346 7.158 9.679 1.00 97.50 314 VAL A O 1
ATOM 2454 N N . LEU A 1 315 ? -20.834 6.354 11.715 1.00 97.25 315 LEU A N 1
ATOM 2455 C CA . LEU A 1 315 ? -19.970 5.179 11.595 1.00 97.25 315 LEU A CA 1
ATOM 2456 C C . LEU A 1 315 ? -20.510 4.159 10.582 1.00 97.25 315 LEU A C 1
ATOM 2458 O O . LEU A 1 315 ? -19.723 3.502 9.899 1.00 97.25 315 LEU A O 1
ATOM 2462 N N . GLN A 1 316 ? -21.834 4.029 10.447 1.00 97.31 316 GLN A N 1
ATOM 2463 C CA . GLN A 1 316 ? -22.433 3.202 9.399 1.00 97.31 316 GLN A CA 1
ATOM 2464 C C . GLN A 1 316 ? -22.142 3.776 8.010 1.00 97.31 316 GLN A C 1
ATOM 2466 O O . GLN A 1 316 ? -21.806 3.019 7.101 1.00 97.31 316 GLN A O 1
ATOM 2471 N N . THR A 1 317 ? -22.199 5.104 7.864 1.00 97.50 317 THR A N 1
ATOM 2472 C CA . THR A 1 317 ? -21.816 5.798 6.625 1.00 97.50 317 THR A CA 1
ATOM 2473 C C . THR A 1 317 ? -20.354 5.520 6.290 1.00 97.50 317 THR A C 1
ATOM 2475 O O . THR A 1 317 ? -20.060 5.084 5.184 1.00 97.50 317 THR A O 1
ATOM 2478 N N . TYR A 1 318 ? -19.446 5.663 7.263 1.00 98.12 318 TYR A N 1
ATOM 2479 C CA . TYR A 1 318 ? -18.032 5.321 7.084 1.00 98.12 318 TYR A CA 1
ATOM 2480 C C . TYR A 1 318 ? -17.860 3.883 6.578 1.00 98.12 318 TYR A C 1
ATOM 2482 O O . TYR A 1 318 ? -17.200 3.653 5.565 1.00 98.12 318 TYR A O 1
ATOM 2490 N N . SER A 1 319 ? -18.497 2.922 7.256 1.00 98.19 319 SER A N 1
ATOM 2491 C CA . SER A 1 319 ? -18.394 1.514 6.884 1.00 98.19 319 SER A CA 1
ATOM 2492 C C . SER A 1 319 ? -18.908 1.264 5.470 1.00 98.19 319 SER A C 1
ATOM 2494 O O . SER A 1 319 ? -18.220 0.632 4.677 1.00 98.19 319 SER A O 1
ATOM 2496 N N . ASN A 1 320 ? -20.090 1.769 5.127 1.00 97.25 320 ASN A N 1
ATOM 2497 C CA . ASN A 1 320 ? -20.689 1.533 3.815 1.00 97.25 320 ASN A CA 1
ATOM 2498 C C . ASN A 1 320 ? -19.871 2.172 2.691 1.00 97.25 320 ASN A C 1
ATOM 2500 O O . ASN A 1 320 ? -19.573 1.509 1.700 1.00 97.25 320 ASN A O 1
ATOM 2504 N N . GLU A 1 321 ? -19.468 3.428 2.859 1.00 95.94 321 GLU A N 1
ATOM 2505 C CA . GLU A 1 321 ? -18.820 4.187 1.792 1.00 95.94 321 GLU A CA 1
ATOM 2506 C C . GLU A 1 321 ? -17.398 3.694 1.531 1.00 95.94 321 GLU A C 1
ATOM 2508 O O . GLU A 1 321 ? -17.031 3.480 0.379 1.00 95.94 321 GLU A O 1
ATOM 2513 N N . ARG A 1 322 ? -16.608 3.391 2.570 1.00 96.19 322 ARG A N 1
ATOM 2514 C CA . ARG A 1 322 ? -15.254 2.848 2.360 1.00 96.19 322 ARG A CA 1
ATOM 2515 C C . ARG A 1 322 ? -15.272 1.462 1.724 1.00 96.19 322 ARG A C 1
ATOM 2517 O O . ARG A 1 322 ? -14.482 1.195 0.821 1.00 96.19 322 ARG A O 1
ATOM 2524 N N . ARG A 1 323 ? -16.231 0.610 2.099 1.00 96.19 323 ARG A N 1
ATOM 2525 C CA . ARG A 1 323 ? -16.456 -0.671 1.408 1.00 96.19 323 ARG A CA 1
ATOM 2526 C C . ARG A 1 323 ? -16.829 -0.470 -0.050 1.00 96.19 323 ARG A C 1
ATOM 2528 O O . ARG A 1 323 ? -16.269 -1.150 -0.902 1.00 96.19 323 ARG A O 1
ATOM 2535 N N . LYS A 1 324 ? -17.750 0.454 -0.327 1.00 94.94 324 LYS A N 1
ATOM 2536 C CA . LYS A 1 324 ? -18.207 0.757 -1.682 1.00 94.94 324 LYS A CA 1
ATOM 2537 C C . LYS A 1 324 ? -17.052 1.215 -2.566 1.00 94.94 324 LYS A C 1
ATOM 2539 O O . LYS A 1 324 ? -16.920 0.719 -3.675 1.00 94.94 324 LYS A O 1
ATOM 2544 N N . VAL A 1 325 ? -16.155 2.062 -2.055 1.00 92.62 325 VAL A N 1
ATOM 2545 C CA . VAL A 1 325 ? -14.922 2.436 -2.769 1.00 92.62 325 VAL A CA 1
ATOM 2546 C C . VAL A 1 325 ? -14.084 1.200 -3.107 1.00 92.62 325 VAL A C 1
ATOM 2548 O O . VAL A 1 325 ? -13.622 1.064 -4.240 1.00 92.62 325 VAL A O 1
ATOM 2551 N N . VAL A 1 326 ? -13.917 0.260 -2.170 1.00 92.81 326 VAL A N 1
ATOM 2552 C CA . VAL A 1 326 ? -13.177 -0.979 -2.453 1.00 92.81 326 VAL A CA 1
ATOM 2553 C C . VAL A 1 326 ? -13.870 -1.822 -3.527 1.00 92.81 326 VAL A C 1
ATOM 2555 O O . VAL A 1 326 ? -13.209 -2.245 -4.470 1.00 92.81 326 VAL A O 1
ATOM 2558 N N . GLN A 1 327 ? -15.183 -2.032 -3.417 1.00 93.44 327 GLN A N 1
ATOM 2559 C CA . GLN A 1 327 ? -15.952 -2.898 -4.320 1.00 93.44 327 GLN A CA 1
ATOM 2560 C C . GLN A 1 327 ? -16.106 -2.317 -5.726 1.00 93.44 327 GLN A C 1
ATOM 2562 O O . GLN A 1 327 ? -15.912 -3.025 -6.709 1.00 93.44 327 GLN A O 1
ATOM 2567 N N . ASP A 1 328 ? -16.446 -1.036 -5.821 1.00 91.31 328 ASP A N 1
ATOM 2568 C CA . ASP A 1 328 ? -16.798 -0.405 -7.091 1.00 91.31 328 ASP A CA 1
ATOM 2569 C C . ASP A 1 328 ? -15.558 0.103 -7.834 1.00 91.31 328 ASP A C 1
ATOM 2571 O O . ASP A 1 328 ? -15.619 0.364 -9.037 1.00 91.31 328 ASP A O 1
ATOM 2575 N N . PHE A 1 329 ? -14.433 0.271 -7.129 1.00 88.88 329 PHE A N 1
ATOM 2576 C CA . PHE A 1 329 ? -13.256 0.924 -7.686 1.00 88.88 329 PHE A CA 1
ATOM 2577 C C . PHE A 1 329 ? -11.936 0.189 -7.419 1.00 88.88 329 PHE A C 1
ATOM 2579 O O . PHE A 1 329 ? -11.264 -0.197 -8.379 1.00 88.88 329 PHE A O 1
ATOM 2586 N N . VAL A 1 330 ? -11.532 -0.003 -6.157 1.00 89.19 330 VAL A N 1
ATOM 2587 C CA . VAL A 1 330 ? -10.174 -0.492 -5.824 1.00 89.19 330 VAL A CA 1
ATOM 2588 C C . VAL A 1 330 ? -9.951 -1.920 -6.325 1.00 89.19 330 VAL A C 1
ATOM 2590 O O . VAL A 1 330 ? -8.951 -2.190 -6.998 1.00 89.19 330 VAL A O 1
ATOM 2593 N N . ASP A 1 331 ? -10.864 -2.835 -6.003 1.00 91.38 331 ASP A N 1
ATOM 2594 C CA . ASP A 1 331 ? -10.754 -4.254 -6.345 1.00 91.38 331 ASP A CA 1
ATOM 2595 C C . ASP A 1 331 ? -10.827 -4.483 -7.867 1.00 91.38 331 ASP A C 1
ATOM 2597 O O . ASP A 1 331 ? -9.888 -5.078 -8.407 1.00 91.38 331 ASP A O 1
ATOM 2601 N N . PRO A 1 332 ? -11.808 -3.923 -8.610 1.00 91.25 332 PRO A N 1
ATOM 2602 C CA . PRO A 1 332 ? -11.819 -4.022 -10.068 1.00 91.25 332 PRO A CA 1
ATOM 2603 C C . PRO A 1 332 ? -10.567 -3.420 -10.712 1.00 91.25 332 PRO A C 1
ATOM 2605 O O . PRO A 1 332 ? -9.946 -4.047 -11.571 1.00 91.25 332 PRO A O 1
ATOM 2608 N N . THR A 1 333 ? -10.150 -2.223 -10.286 1.00 87.81 333 THR A N 1
ATOM 2609 C CA . THR A 1 333 ? -9.008 -1.522 -10.897 1.00 87.81 333 THR A CA 1
ATOM 2610 C C . THR A 1 333 ? -7.704 -2.278 -10.669 1.00 87.81 333 THR A C 1
ATOM 2612 O O . THR A 1 333 ? -6.967 -2.530 -11.621 1.00 87.81 333 THR A O 1
ATOM 2615 N N . SER A 1 334 ? -7.422 -2.686 -9.429 1.00 88.88 334 SER A N 1
ATOM 2616 C CA . SER A 1 334 ? -6.216 -3.460 -9.107 1.00 88.88 334 SER A CA 1
ATOM 2617 C C . SER A 1 334 ? -6.215 -4.829 -9.795 1.00 88.88 334 SER A C 1
ATOM 2619 O O . SER A 1 334 ? -5.172 -5.277 -10.274 1.00 88.88 334 SER A O 1
ATOM 2621 N N . THR A 1 335 ? -7.372 -5.487 -9.904 1.00 91.44 335 THR A N 1
ATOM 2622 C CA . THR A 1 335 ? -7.520 -6.762 -10.619 1.00 91.44 335 THR A CA 1
ATOM 2623 C C . THR A 1 335 ? -7.195 -6.607 -12.102 1.00 91.44 335 THR A C 1
ATOM 2625 O O . THR A 1 335 ? -6.347 -7.331 -12.621 1.00 91.44 335 THR A O 1
ATOM 2628 N N . TYR A 1 336 ? -7.795 -5.631 -12.788 1.00 90.19 336 TYR A N 1
ATOM 2629 C CA . TYR A 1 336 ? -7.517 -5.413 -14.209 1.00 90.19 336 TYR A CA 1
ATOM 2630 C C . TYR A 1 336 ? -6.093 -4.917 -14.466 1.00 90.19 336 TYR A C 1
ATOM 2632 O O . TYR A 1 336 ? -5.491 -5.314 -15.459 1.00 90.19 336 TYR A O 1
ATOM 2640 N N . ASN A 1 337 ? -5.516 -4.110 -13.571 1.00 88.56 337 ASN A N 1
ATOM 2641 C CA . ASN A 1 337 ? -4.115 -3.706 -13.687 1.00 88.56 337 ASN A CA 1
ATOM 2642 C C . ASN A 1 337 ? -3.183 -4.917 -13.654 1.00 88.56 337 ASN A C 1
ATOM 2644 O O . ASN A 1 337 ? -2.316 -5.026 -14.514 1.00 88.56 337 ASN A O 1
ATOM 2648 N N . LYS A 1 338 ? -3.401 -5.858 -12.729 1.00 90.44 338 LYS A N 1
ATOM 2649 C CA . LYS A 1 338 ? -2.676 -7.133 -12.700 1.00 90.44 338 LYS A CA 1
ATOM 2650 C C . LYS A 1 338 ? -2.896 -7.948 -13.973 1.00 90.44 338 LYS A C 1
ATOM 2652 O O . LYS A 1 338 ? -1.929 -8.392 -14.586 1.00 90.44 338 LYS A O 1
ATOM 2657 N N . LEU A 1 339 ? -4.149 -8.122 -14.394 1.00 90.62 339 LEU A N 1
ATOM 2658 C CA . LEU A 1 339 ? -4.474 -8.905 -15.588 1.00 90.62 339 LEU A CA 1
ATOM 2659 C C . LEU A 1 339 ? -3.826 -8.335 -16.853 1.00 90.62 339 LEU A C 1
ATOM 2661 O O . LEU A 1 339 ? -3.413 -9.122 -17.697 1.00 90.62 339 LEU A O 1
ATOM 2665 N N . ARG A 1 340 ? -3.667 -7.011 -16.967 1.00 90.12 340 ARG A N 1
ATOM 2666 C CA . ARG A 1 340 ? -2.957 -6.366 -18.084 1.00 90.12 340 ARG A CA 1
ATOM 2667 C C . ARG A 1 340 ? -1.460 -6.639 -18.109 1.00 90.12 340 ARG A C 1
ATOM 2669 O O . ARG A 1 340 ? -0.883 -6.616 -19.187 1.00 90.12 340 ARG A O 1
ATOM 2676 N N . LEU A 1 341 ? -0.831 -6.886 -16.962 1.00 89.00 341 LEU A N 1
ATOM 2677 C CA . LEU A 1 341 ? 0.597 -7.209 -16.940 1.00 89.00 341 LEU A CA 1
ATOM 2678 C C . LEU A 1 341 ? 0.887 -8.626 -17.442 1.00 89.00 341 LEU A C 1
ATOM 2680 O O . LEU A 1 341 ? 1.931 -8.854 -18.042 1.00 89.00 341 LEU A O 1
ATOM 2684 N N . HIS A 1 342 ? -0.044 -9.545 -17.187 1.00 82.12 342 HIS A N 1
ATOM 2685 C CA . HIS A 1 342 ? 0.102 -10.979 -17.438 1.00 82.12 342 HIS A CA 1
ATOM 2686 C C . HIS A 1 342 ? -0.609 -11.459 -18.718 1.00 82.12 342 HIS A C 1
ATOM 2688 O O . HIS A 1 342 ? -0.120 -12.330 -19.422 1.00 82.12 342 HIS A O 1
ATOM 2694 N N . SER A 1 343 ? -1.794 -10.932 -19.026 1.00 78.94 343 SER A N 1
ATOM 2695 C CA . SER A 1 343 ? -2.759 -11.625 -19.904 1.00 78.94 343 SER A CA 1
ATOM 2696 C C . SER A 1 343 ? -2.992 -10.938 -21.245 1.00 78.94 343 SER A C 1
ATOM 2698 O O . SER A 1 343 ? -3.844 -11.385 -22.010 1.00 78.94 343 SER A O 1
ATOM 2700 N N . ILE A 1 344 ? -2.306 -9.828 -21.522 1.00 79.50 344 ILE A N 1
ATOM 2701 C CA . ILE A 1 344 ? -2.506 -9.083 -22.763 1.00 79.50 344 ILE A CA 1
ATOM 2702 C C . ILE A 1 344 ? -1.523 -9.538 -23.839 1.00 79.50 344 ILE A C 1
ATOM 2704 O O . ILE A 1 344 ? -0.351 -9.793 -23.559 1.00 79.50 344 ILE A O 1
ATOM 2708 N N . ASN A 1 345 ? -1.987 -9.589 -25.088 1.00 83.31 345 ASN A N 1
ATOM 2709 C CA . ASN A 1 345 ? -1.073 -9.672 -26.216 1.00 83.31 345 ASN A CA 1
ATOM 2710 C C . ASN A 1 345 ? -0.317 -8.347 -26.321 1.00 83.31 345 ASN A C 1
ATOM 2712 O O . ASN A 1 345 ? -0.876 -7.330 -26.721 1.00 83.31 345 ASN A O 1
ATOM 2716 N N . ILE A 1 346 ? 0.957 -8.364 -25.950 1.00 79.38 346 ILE A N 1
ATOM 2717 C CA . ILE A 1 346 ? 1.795 -7.169 -25.905 1.00 79.38 346 ILE A CA 1
ATOM 2718 C C . ILE A 1 346 ? 1.970 -6.503 -27.279 1.00 79.38 346 ILE A C 1
ATOM 2720 O O . ILE A 1 346 ? 2.129 -5.286 -27.340 1.00 79.38 346 ILE A O 1
ATOM 2724 N N . GLU A 1 347 ? 1.874 -7.271 -28.372 1.00 80.94 347 GLU A N 1
ATOM 2725 C CA . GLU A 1 347 ? 1.969 -6.754 -29.744 1.00 80.94 347 GLU A CA 1
ATOM 2726 C C . GLU A 1 347 ? 0.779 -5.886 -30.134 1.00 80.94 347 GLU A C 1
ATOM 2728 O O . GLU A 1 347 ? 0.927 -4.945 -30.911 1.00 80.94 347 GLU A O 1
ATOM 2733 N N . THR A 1 348 ? -0.395 -6.202 -29.590 1.00 83.81 348 THR A N 1
ATOM 2734 C CA . THR A 1 348 ? -1.648 -5.521 -29.920 1.00 83.81 348 THR A CA 1
ATOM 2735 C C . THR A 1 348 ? -2.227 -4.745 -28.739 1.00 83.81 348 THR A C 1
ATOM 2737 O O . THR A 1 348 ? -3.290 -4.142 -28.853 1.00 83.81 348 THR A O 1
ATOM 2740 N N . ALA A 1 349 ? -1.532 -4.712 -27.597 1.00 83.06 349 ALA A N 1
ATOM 2741 C CA . ALA A 1 349 ? -2.013 -4.126 -26.348 1.00 83.06 349 ALA A CA 1
ATOM 2742 C C . ALA A 1 349 ? -2.455 -2.668 -26.511 1.00 83.06 349 ALA A C 1
ATOM 2744 O O . ALA A 1 349 ? -3.534 -2.290 -26.054 1.00 83.06 349 ALA A O 1
ATOM 2745 N N . ALA A 1 350 ? -1.637 -1.868 -27.199 1.00 78.12 350 ALA A N 1
ATOM 2746 C CA . ALA A 1 350 ? -1.904 -0.458 -27.457 1.00 78.12 350 ALA A CA 1
ATOM 2747 C C . ALA A 1 350 ? -3.051 -0.231 -28.454 1.00 78.12 350 ALA A C 1
ATOM 2749 O O . ALA A 1 350 ? -3.584 0.872 -28.510 1.00 78.12 350 ALA A O 1
ATOM 2750 N N . GLN A 1 351 ? -3.444 -1.245 -29.226 1.00 82.38 351 GLN A N 1
ATOM 2751 C CA . GLN A 1 351 ? -4.532 -1.193 -30.198 1.00 82.38 351 GLN A CA 1
ATOM 2752 C C . GLN A 1 351 ? -5.833 -1.763 -29.627 1.00 82.38 351 GLN A C 1
ATOM 2754 O O . GLN A 1 351 ? -6.887 -1.172 -29.850 1.00 82.38 351 GLN A O 1
ATOM 2759 N N . ASP A 1 352 ? -5.771 -2.848 -28.856 1.00 85.44 352 ASP A N 1
ATOM 2760 C CA . ASP A 1 352 ? -6.933 -3.654 -28.463 1.00 85.44 352 ASP A CA 1
ATOM 2761 C C . ASP A 1 352 ? -7.513 -3.252 -27.099 1.00 85.44 352 ASP A C 1
ATOM 2763 O O . ASP A 1 352 ? -8.738 -3.186 -26.941 1.00 85.44 352 ASP A O 1
ATOM 2767 N N . ASP A 1 353 ? -6.679 -2.878 -26.123 1.00 87.88 353 ASP A N 1
ATOM 2768 C CA . ASP A 1 353 ? -7.141 -2.482 -24.787 1.00 87.88 353 ASP A CA 1
ATOM 2769 C C . ASP A 1 353 ? -7.326 -0.960 -24.692 1.00 87.88 353 ASP A C 1
ATOM 2771 O O . ASP A 1 353 ? -6.423 -0.157 -24.946 1.00 87.88 353 ASP A O 1
ATOM 2775 N N . TRP A 1 354 ? -8.532 -0.548 -24.294 1.00 85.94 354 TRP A N 1
ATOM 2776 C CA . TRP A 1 354 ? -8.899 0.861 -24.157 1.00 85.94 354 TRP A CA 1
ATOM 2777 C C . TRP A 1 354 ? -8.022 1.616 -23.155 1.00 85.94 354 TRP A C 1
ATOM 2779 O O . TRP A 1 354 ? -7.799 2.812 -23.328 1.00 85.94 354 TRP A O 1
ATOM 2789 N N . PHE A 1 355 ? -7.519 0.939 -22.122 1.00 86.81 355 PHE A N 1
ATOM 2790 C CA . PHE A 1 355 ? -6.628 1.530 -21.137 1.00 86.81 355 PHE A CA 1
ATOM 2791 C C . PHE A 1 355 ? -5.321 1.926 -21.804 1.00 86.81 355 PHE A C 1
ATOM 2793 O O . PHE A 1 355 ? -4.977 3.101 -21.762 1.00 86.81 355 PHE A O 1
ATOM 2800 N N . PHE A 1 356 ? -4.646 1.007 -22.500 1.00 86.38 356 PHE A N 1
ATOM 2801 C CA . PHE A 1 356 ? -3.388 1.324 -23.180 1.00 86.38 356 PHE A CA 1
ATOM 2802 C C . PHE A 1 356 ? -3.571 2.344 -24.308 1.00 86.38 356 PHE A C 1
ATOM 2804 O O . PHE A 1 356 ? -2.705 3.203 -24.468 1.00 86.38 356 PHE A O 1
ATOM 2811 N N . ARG A 1 357 ? -4.715 2.337 -25.013 1.00 85.06 357 ARG A N 1
ATOM 2812 C CA . ARG A 1 357 ? -5.082 3.426 -25.940 1.00 85.06 357 ARG A CA 1
ATOM 2813 C C . ARG A 1 357 ? -5.173 4.777 -25.235 1.00 85.06 357 ARG A C 1
ATOM 2815 O O . ARG A 1 357 ? -4.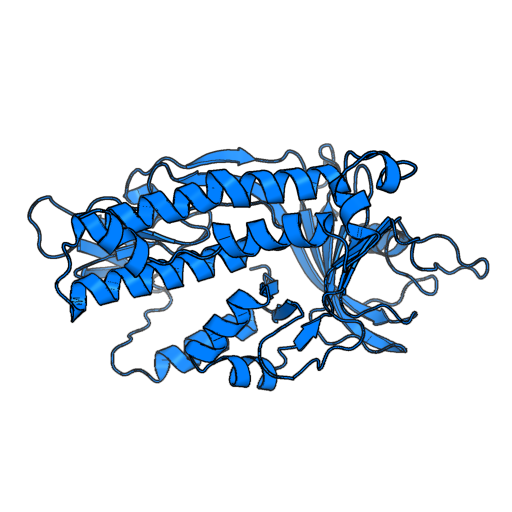607 5.752 -25.720 1.00 85.06 357 ARG A O 1
ATOM 2822 N N . SER A 1 358 ? -5.821 4.832 -24.068 1.00 82.06 358 SER A N 1
ATOM 2823 C CA . SER A 1 358 ? -5.934 6.073 -23.287 1.00 82.06 358 SER A CA 1
ATOM 2824 C C . SER A 1 358 ? -4.577 6.609 -22.810 1.00 82.06 358 SER A C 1
ATOM 2826 O O . SER A 1 358 ? -4.454 7.798 -22.535 1.00 82.06 358 SER A O 1
ATOM 2828 N N . LEU A 1 359 ? -3.542 5.759 -22.763 1.00 80.69 359 LEU A N 1
ATOM 2829 C CA . LEU A 1 359 ? -2.179 6.135 -22.373 1.00 80.69 359 LEU A CA 1
ATOM 2830 C C . LEU A 1 359 ? -1.338 6.722 -23.515 1.00 80.69 359 LEU A C 1
ATOM 2832 O O . LEU A 1 359 ? -0.256 7.243 -23.256 1.00 80.69 359 LEU A O 1
ATOM 2836 N N . GLN A 1 360 ? -1.808 6.667 -24.767 1.00 74.56 360 GLN A N 1
ATOM 2837 C CA . GLN A 1 360 ? -1.059 7.188 -25.922 1.00 74.56 360 GLN A CA 1
ATOM 2838 C C . GLN A 1 360 ? -1.165 8.717 -26.079 1.00 74.56 360 GLN A C 1
ATOM 2840 O O . GLN A 1 360 ? -0.542 9.290 -26.970 1.00 74.56 360 GLN A O 1
ATOM 2845 N N . GLY A 1 361 ? -1.933 9.401 -25.222 1.00 68.81 361 GLY A N 1
ATOM 2846 C CA . GLY A 1 361 ? -2.055 10.859 -25.235 1.00 68.81 361 GLY A CA 1
ATOM 2847 C C . GLY A 1 361 ? -2.578 11.421 -23.914 1.00 68.81 361 GLY A C 1
ATOM 2848 O O . GLY A 1 361 ? -3.777 11.363 -23.645 1.00 68.81 361 GLY A O 1
ATOM 2849 N N . TYR A 1 362 ? -1.695 12.026 -23.115 1.00 62.16 362 TYR A N 1
ATOM 2850 C CA . TYR A 1 362 ? -1.999 12.556 -21.771 1.00 62.16 362 TYR A CA 1
ATOM 2851 C C . TYR A 1 362 ? -3.090 13.626 -21.739 1.00 62.16 362 TYR A C 1
ATOM 2853 O O . TYR A 1 362 ? -3.816 13.759 -20.759 1.00 62.16 362 TYR A O 1
ATOM 2861 N N . SER A 1 363 ? -3.229 14.395 -22.816 1.00 65.25 363 SER A N 1
ATOM 2862 C CA . SER A 1 363 ? -4.268 15.418 -22.954 1.00 65.25 363 SER A CA 1
ATOM 2863 C C . SER A 1 363 ? -5.584 14.875 -23.525 1.00 65.25 363 SER A C 1
ATOM 2865 O O . SER A 1 363 ? -6.565 15.624 -23.623 1.00 65.25 363 SER A O 1
ATOM 2867 N N . SER A 1 364 ? -5.635 13.587 -23.892 1.00 71.31 364 SER A N 1
ATOM 2868 C CA . SER A 1 364 ? -6.823 12.978 -24.487 1.00 71.31 364 SER A CA 1
ATOM 2869 C C . SER A 1 364 ? -8.015 13.008 -23.530 1.00 71.31 364 SER A C 1
ATOM 2871 O O . SER A 1 364 ? -7.888 13.022 -22.301 1.00 71.31 364 SER A O 1
ATOM 2873 N N . GLU A 1 365 ? -9.213 13.051 -24.103 1.00 76.94 365 GLU A N 1
ATOM 2874 C CA . GLU A 1 365 ? -10.453 12.971 -23.333 1.00 76.94 365 GLU A CA 1
ATOM 2875 C C . GLU A 1 365 ? -10.584 11.622 -22.614 1.00 76.94 365 GLU A C 1
ATOM 2877 O O . GLU A 1 365 ? -11.002 11.587 -21.457 1.00 76.94 365 GLU A O 1
ATOM 2882 N N . ASP A 1 366 ? -10.135 10.533 -23.243 1.00 76.19 366 ASP A N 1
ATOM 2883 C CA . ASP A 1 366 ? -10.141 9.192 -22.654 1.00 76.19 366 ASP A CA 1
ATOM 2884 C C . ASP A 1 366 ? -9.265 9.108 -21.400 1.00 76.19 366 ASP A C 1
ATOM 2886 O O . ASP A 1 366 ? -9.707 8.580 -20.373 1.00 76.19 366 ASP A O 1
ATOM 2890 N N . PHE A 1 367 ? -8.061 9.692 -21.441 1.00 75.25 367 PHE A N 1
ATOM 2891 C CA . PHE A 1 367 ? -7.186 9.782 -20.273 1.00 75.25 367 PHE A CA 1
ATOM 2892 C C . PHE A 1 367 ? -7.843 10.582 -19.144 1.00 75.25 367 PHE A C 1
ATOM 2894 O O . PHE A 1 367 ? -7.938 10.108 -18.008 1.00 75.25 367 PHE A O 1
ATOM 2901 N N . ARG A 1 368 ? -8.381 11.770 -19.458 1.00 76.31 368 ARG A N 1
ATOM 2902 C CA . ARG A 1 368 ? -9.082 12.616 -18.477 1.00 76.31 368 ARG A CA 1
ATOM 2903 C C . ARG A 1 368 ? -10.311 11.930 -17.891 1.00 76.31 368 ARG A C 1
ATOM 2905 O O . ARG A 1 368 ? -10.573 12.078 -16.702 1.00 76.31 368 ARG A O 1
ATOM 2912 N N . ARG A 1 369 ? -11.050 11.149 -18.680 1.00 77.50 369 ARG A N 1
ATOM 2913 C CA . ARG A 1 369 ? -12.214 10.383 -18.214 1.00 77.50 369 ARG A CA 1
ATOM 2914 C C . ARG A 1 369 ? -11.812 9.223 -17.307 1.00 77.50 369 ARG A C 1
ATOM 2916 O O . ARG A 1 369 ? -12.499 8.951 -16.322 1.00 77.50 369 ARG A O 1
ATOM 2923 N N . TYR A 1 370 ? -10.723 8.525 -17.622 1.00 75.06 370 TYR A N 1
ATOM 2924 C CA . TYR A 1 370 ? -10.168 7.503 -16.738 1.00 75.06 370 TYR A CA 1
ATOM 2925 C C . TYR A 1 370 ? -9.712 8.118 -15.408 1.00 75.06 370 TYR A C 1
ATOM 2927 O O . TYR A 1 370 ? -10.157 7.674 -14.349 1.00 75.06 370 TYR A O 1
ATOM 2935 N N . TRP A 1 371 ? -8.919 9.190 -15.463 1.00 72.62 371 TRP A N 1
ATOM 2936 C CA . TRP A 1 371 ? -8.390 9.865 -14.277 1.00 72.62 371 TRP A CA 1
ATOM 2937 C C . TRP A 1 371 ? -9.472 10.561 -13.442 1.00 72.62 371 TRP A C 1
ATOM 2939 O O . TRP A 1 371 ? -9.458 10.510 -12.216 1.00 72.62 371 TRP A O 1
ATOM 2949 N N . GLY A 1 372 ? -10.478 11.147 -14.090 1.00 74.31 372 GLY A N 1
ATOM 2950 C CA . GLY A 1 372 ? -11.607 11.775 -13.409 1.00 74.31 372 GLY A CA 1
ATOM 2951 C C . GLY A 1 372 ? -12.395 10.799 -12.531 1.00 74.31 372 GLY A C 1
ATOM 2952 O O . GLY A 1 372 ? -12.905 11.199 -11.488 1.00 74.31 372 GLY A O 1
ATOM 2953 N N . ARG A 1 373 ? -12.457 9.509 -12.900 1.00 74.94 373 ARG A N 1
ATOM 2954 C CA . ARG A 1 373 ? -13.099 8.477 -12.066 1.00 74.94 373 ARG A CA 1
ATOM 2955 C C . ARG A 1 373 ? -12.323 8.203 -10.782 1.00 74.94 373 ARG A C 1
ATOM 2957 O O . ARG A 1 373 ? -12.950 8.110 -9.731 1.00 74.94 373 ARG A O 1
ATOM 2964 N N . LEU A 1 374 ? -10.990 8.125 -10.863 1.00 72.69 374 LEU A N 1
ATOM 2965 C CA . LEU A 1 374 ? -10.119 8.046 -9.683 1.00 72.69 374 LEU A CA 1
ATOM 2966 C C . LEU A 1 374 ? -10.427 9.217 -8.744 1.00 72.69 374 LEU A C 1
ATOM 2968 O O . LEU A 1 374 ? -10.802 9.017 -7.596 1.00 72.69 374 LEU A O 1
ATOM 2972 N N . ASP A 1 375 ? -10.391 10.437 -9.265 1.00 70.62 375 ASP A N 1
ATOM 2973 C CA . ASP A 1 375 ? -10.607 11.655 -8.484 1.00 70.62 375 ASP A CA 1
ATOM 2974 C C . ASP A 1 375 ? -11.980 11.747 -7.796 1.00 70.62 375 ASP A C 1
ATOM 2976 O O . ASP A 1 375 ? -12.096 12.372 -6.739 1.00 70.62 375 ASP A O 1
ATOM 2980 N N . GLN A 1 376 ? -13.016 11.151 -8.392 1.00 75.81 376 GLN A N 1
ATOM 2981 C CA . GLN A 1 376 ? -14.388 11.189 -7.881 1.00 75.81 376 GLN A CA 1
ATOM 2982 C C . GLN A 1 376 ? -14.707 10.055 -6.906 1.00 75.81 376 GLN A C 1
ATOM 2984 O O . GLN A 1 376 ? -15.442 10.277 -5.947 1.00 75.81 376 GLN A O 1
ATOM 2989 N N . MET A 1 377 ? -14.204 8.845 -7.160 1.00 77.50 377 MET A N 1
ATOM 2990 C CA . MET A 1 377 ? -14.570 7.653 -6.387 1.00 77.50 377 MET A CA 1
ATOM 2991 C C . MET A 1 377 ? -13.597 7.357 -5.247 1.00 77.50 377 MET A C 1
ATOM 2993 O O . MET A 1 377 ? -13.972 6.714 -4.275 1.00 77.50 377 MET A O 1
ATOM 2997 N N . TRP A 1 378 ? -12.344 7.787 -5.368 1.00 77.44 378 TRP A N 1
ATOM 2998 C CA . TRP A 1 378 ? -11.276 7.438 -4.434 1.00 77.44 378 TRP A CA 1
ATOM 2999 C C . TRP A 1 378 ? -11.417 8.108 -3.051 1.00 77.44 378 TRP A C 1
ATOM 3001 O O . TRP A 1 378 ? -11.408 7.395 -2.036 1.00 77.44 378 TRP A O 1
ATOM 3011 N N . PRO A 1 379 ? -11.580 9.447 -2.953 1.00 81.06 379 PRO A N 1
ATOM 3012 C CA . PRO A 1 379 ? -11.767 10.114 -1.669 1.00 81.06 379 PRO A CA 1
ATOM 3013 C C . PRO A 1 379 ? -13.202 9.968 -1.145 1.00 81.06 379 PRO A C 1
ATOM 3015 O O . PRO A 1 379 ? -14.167 9.967 -1.903 1.00 81.06 379 PRO A O 1
ATOM 3018 N N . THR A 1 380 ? -13.355 9.932 0.179 1.00 88.44 380 THR A N 1
ATOM 3019 C CA . THR A 1 380 ? -14.668 9.935 0.840 1.00 88.44 380 THR A CA 1
ATOM 3020 C C . THR A 1 380 ? -14.867 11.247 1.588 1.00 88.44 380 THR A C 1
ATOM 3022 O O . THR A 1 380 ? -14.169 11.514 2.563 1.00 88.44 380 THR A O 1
ATOM 3025 N N . ASP A 1 381 ? -15.831 12.058 1.148 1.00 90.62 381 ASP A N 1
ATOM 3026 C CA . ASP A 1 381 ? -16.270 13.253 1.876 1.00 90.62 381 ASP A CA 1
ATOM 3027 C C . ASP A 1 381 ? -17.349 12.875 2.898 1.00 90.62 381 ASP A C 1
ATOM 3029 O O . ASP A 1 381 ? -18.551 12.867 2.611 1.00 90.62 381 ASP A O 1
ATOM 3033 N N . MET A 1 382 ? -16.902 12.524 4.104 1.00 93.56 382 MET A N 1
ATOM 3034 C CA . MET A 1 382 ? -17.787 12.080 5.181 1.00 93.56 382 MET A CA 1
ATOM 3035 C C . MET A 1 382 ? -18.836 13.122 5.569 1.00 93.56 382 MET A C 1
ATOM 3037 O O . MET A 1 382 ? -19.959 12.747 5.907 1.00 93.56 382 MET A O 1
ATOM 3041 N N . ARG A 1 383 ? -18.499 14.416 5.510 1.00 92.12 383 ARG A N 1
ATOM 3042 C CA . ARG A 1 383 ? -19.427 15.491 5.880 1.00 92.12 383 ARG A CA 1
ATOM 3043 C C . ARG A 1 383 ? -20.555 15.582 4.867 1.00 92.12 383 ARG A C 1
ATOM 3045 O O . ARG A 1 383 ? -21.718 15.476 5.248 1.00 92.12 383 ARG A O 1
ATOM 3052 N N . ALA A 1 384 ? -20.213 15.680 3.582 1.00 92.44 384 ALA A N 1
ATOM 3053 C CA . ALA A 1 384 ? -21.208 15.752 2.519 1.00 92.44 384 ALA A CA 1
ATOM 3054 C C . ALA A 1 384 ? -22.138 14.526 2.513 1.00 92.44 384 ALA A C 1
ATOM 3056 O O . ALA A 1 384 ? -23.341 14.666 2.298 1.00 92.44 384 ALA A O 1
ATOM 3057 N N . LEU A 1 385 ? -21.602 13.329 2.768 1.00 93.38 385 LEU A N 1
ATOM 3058 C CA . LEU A 1 385 ? -22.377 12.084 2.808 1.00 93.38 385 LEU A CA 1
ATOM 3059 C C . LEU A 1 385 ? -23.316 12.012 4.016 1.00 93.38 385 LEU A C 1
ATOM 3061 O O . LEU A 1 385 ? -24.490 11.650 3.878 1.00 93.38 385 LEU A O 1
ATOM 3065 N N . VAL A 1 386 ? -22.827 12.390 5.198 1.00 92.50 386 VAL A N 1
ATOM 3066 C CA . VAL A 1 386 ? -23.663 12.404 6.397 1.00 92.50 386 VAL A CA 1
ATOM 3067 C C . VAL A 1 386 ? -24.729 13.485 6.305 1.00 92.50 386 VAL A C 1
ATOM 3069 O O . VAL A 1 386 ? -25.848 13.201 6.707 1.00 92.50 386 VAL A O 1
ATOM 3072 N N . ASP A 1 387 ? -24.467 14.660 5.736 1.00 87.88 387 ASP A N 1
ATOM 3073 C CA . ASP A 1 387 ? -25.476 15.724 5.644 1.00 87.88 387 ASP A CA 1
ATOM 3074 C C . ASP A 1 387 ? -26.529 15.474 4.543 1.00 87.88 387 ASP A C 1
ATOM 3076 O O . ASP A 1 387 ? -27.689 15.828 4.729 1.00 87.88 387 ASP A O 1
ATOM 3080 N N . LYS A 1 388 ? -26.185 14.788 3.440 1.00 79.62 388 LYS A N 1
ATOM 3081 C CA . LYS A 1 388 ? -27.141 14.414 2.368 1.00 79.62 388 LYS A CA 1
ATOM 3082 C C . LYS A 1 388 ? -28.185 13.374 2.773 1.00 79.62 388 LYS A C 1
ATOM 3084 O O . LYS A 1 388 ? -29.187 13.222 2.088 1.00 79.62 388 LYS A O 1
ATOM 3089 N N . SER A 1 389 ? -27.925 12.629 3.840 1.00 59.56 389 SER A N 1
ATOM 3090 C CA . SER A 1 389 ? -28.785 11.526 4.281 1.00 59.56 389 SER A CA 1
ATOM 3091 C C . SER A 1 389 ? -29.881 11.981 5.267 1.00 59.56 389 SER A C 1
ATOM 3093 O O . SER A 1 389 ? -30.405 11.152 6.012 1.00 59.56 389 SER A O 1
ATOM 3095 N N . VAL A 1 390 ? -30.104 13.303 5.412 1.00 46.97 390 VAL A N 1
ATOM 3096 C CA . VAL A 1 390 ? -31.110 13.921 6.308 1.00 46.97 390 VAL A CA 1
ATOM 3097 C C . VAL A 1 390 ? -32.432 14.079 5.575 1.00 46.97 390 VAL A C 1
ATOM 3099 O O . VAL A 1 390 ? -32.399 14.588 4.434 1.00 46.97 390 VAL A O 1
#